Protein AF-0000000075878550 (afdb_homodimer)

Foldseek 3Di:
DPPPPPPPPPPPPPLQDQDPVCVVVLVVLCVVLVNDDDDPVLSSLLSSQLVVLVVVQVVVQVVVVVVNFFFHFDDFSCSSDDLVLCLVFQFFADDDPPDDAAADDFDLPDDDDQKDFCVVVVLFDAAAALPRFNLLLLVLLQRQQQSQLCVVPVDRFAFASLLLLAPLVVLPAPRSNHYHNQSSLVCLQVVVFTAGCVVPPRDNDYDHNDDDPVRGDGGFNHKHAHPAQDLSSVQSCCRVRFKKKWFFQCSDSRSFGTADGEDDDPPQDLPTGGIWIFGMWHDDPRFTWTWIAGRNALRHYPGRIHTYGDPPSCGRRGRRGIMHTHD/DPPPPPPPPPPPPPLQDQDPVCVVVLVVLCVVLVNDDDDPVLSSLLSSQLVVLVVVQVVVQVVVVVVNFFFHFDDFSCSSDDLVLCLVFQFFADDDPPDDAAADDFDLPDDDDQKDFCVVVVLFDAAAALPRFNLLQLVLLQRQQQSQLCVVPVDRFAFASLLLLAPLVVLPAPRSNHYHNQSSLVCLQVVVFTAGCVVPPRDNDYDHNPDDPVRGDGGFNHKHAHPAQDLSSVQSCCRVRFKKKWFFQCSDSRSFGTADGEDDDPPQDLPTGGIWIFGMWHDDPRFTWTWIAGRNALRHYPGRIHTYGDPPSCGRRGRRGIMHTHD

InterPro domains:
  IPR000169 Cysteine peptidase, cysteine active site [PS00139] (130-141)
  IPR000668 Peptidase C1A, papain C-terminal [PF00112] (112-326)
  IPR000668 Peptidase C1A, papain C-terminal [PR00705] (130-145)
  IPR000668 Peptidase C1A, papain C-terminal [PR00705] (274-284)
  IPR000668 Peptidase C1A, papain C-terminal [PR00705] (289-295)
  IPR000668 Peptidase C1A, papain C-terminal [SM00645] (112-326)
  IPR013128 Peptidase C1A [PTHR12411] (23-319)
  IPR013201 Cathepsin propeptide inhibitor domain (I29) [PF08246] (26-85)
  IPR013201 Cathepsin propeptide inhibitor domain (I29) [SM00848] (26-86)
  IPR025660 Cysteine peptidase, histidine active site [PS00639] (272-282)
  IPR025661 Cysteine peptidase, asparagine active site [PS00640] (289-308)
  IPR038765 Papain-like cysteine peptidase superfamily [SSF54001] (18-326)
  IPR039417 Papain-like cysteine endopeptidase [cd02248] (113-325)

pLDDT: mean 93.43, std 13.71, range [30.39, 98.94]

Radius of gyration: 29.17 Å; Cα contacts (8 Å, |Δi|>4): 1483; chains: 2; bounding box: 80×84×72 Å

Secondary structure (DSSP, 8-state):
-------------------GGGHHHHHHHHHHTT---SSHHHHHHHHHHHHHHHHHHHHHHHHHHTTS-SEEE---TTTTS-HHHHHHHH--B---TT----B------S---S-EEGGGGT-S----B-TTSS-HHHHHHHHHHHHHHHHHHS----B-HHHHHHH-GGGT--GGG-B-HHHHHHHHHHHT-EEBTTTS---SS-------GGGEEE--SEEEEPPTT-HHHHHHHHHHH-SEEEEE---SHHHHTEEEEEE--TT--S---EEEEEEEEEEETTEEEEEEE-SB-TTSTBTTEEEEE-SSSSGGGTTTT-EEEE-/-------------------GGGHHHHHHHHHHTT---SSHHHHHHHHHHHHHHHHHHHHHHHHHHTTS-SEEE---TTTTS-HHHHHHHH--B---TT----B------S---S-EEGGGGT-S----B-TTSS-HHHHHHHHHHHHHHHHHHS----B-HHHHHHH-GGGT--GGG-B-HHHHHHHHHHHT-EEBTTTS---SS-------GGGEEE--SEEEEPPTT-HHHHHHHHHHH-SEEEEE---SHHHHTEEEEEE--TT--S---EEEEEEEEEEETTEEEEEEE-SB-TTSTBTTEEEEE-SSSSGGGTTTT-EEEE-

Structure (mmCIF, N/CA/C/O backbone):
data_AF-0000000075878550-model_v1
#
loop_
_entity.id
_entity.type
_entity.pdbx_description
1 polymer 'Cathepsin S-like'
#
loop_
_atom_site.group_PDB
_atom_site.id
_atom_site.type_symbol
_atom_site.label_atom_id
_atom_site.label_alt_id
_atom_site.label_comp_id
_atom_site.label_asym_id
_atom_site.label_entity_id
_atom_site.label_seq_id
_atom_site.pdbx_PDB_ins_code
_atom_site.Cartn_x
_atom_site.Cartn_y
_atom_site.Cartn_z
_atom_site.occupancy
_atom_site.B_iso_or_equiv
_atom_site.auth_seq_id
_atom_site.auth_comp_id
_atom_site.auth_asym_id
_atom_site.auth_atom_id
_atom_site.pdbx_PDB_model_num
ATOM 1 N N . MET A 1 1 ? 53.031 38.531 25.312 1 31.78 1 MET A N 1
ATOM 2 C CA . MET A 1 1 ? 52.812 38.25 23.891 1 31.78 1 MET A CA 1
ATOM 3 C C . MET A 1 1 ? 51.938 37 23.734 1 31.78 1 MET A C 1
ATOM 5 O O . MET A 1 1 ? 52.375 35.875 24.078 1 31.78 1 MET A O 1
ATOM 9 N N . CYS A 1 2 ? 50.5 37.125 23.891 1 30.39 2 CYS A N 1
ATOM 10 C CA . CYS A 1 2 ? 49.344 36.25 23.875 1 30.39 2 CYS A CA 1
ATOM 11 C C . CYS A 1 2 ? 49.156 35.625 22.5 1 30.39 2 CYS A C 1
ATOM 13 O O . CYS A 1 2 ? 48.844 36.312 21.547 1 30.39 2 CYS A O 1
ATOM 15 N N . ARG A 1 3 ? 50.062 34.594 22.109 1 38.22 3 ARG A N 1
ATOM 16 C CA . ARG A 1 3 ? 49.969 33.812 20.875 1 38.22 3 ARG A CA 1
ATOM 17 C C . ARG A 1 3 ? 48.594 33.188 20.688 1 38.22 3 ARG A C 1
ATOM 19 O O . ARG A 1 3 ? 48.188 32.344 21.469 1 38.22 3 ARG A O 1
ATOM 26 N N . SER A 1 4 ? 47.625 34.062 20.266 1 31.58 4 SER A N 1
ATOM 27 C CA . SER A 1 4 ? 46.281 33.625 19.891 1 31.58 4 SER A CA 1
ATOM 28 C C . SER A 1 4 ? 46.312 32.531 18.844 1 31.58 4 SER A C 1
ATOM 30 O O . SER A 1 4 ? 46.781 32.719 17.719 1 31.58 4 SER A O 1
ATOM 32 N N . LEU A 1 5 ? 46.562 31.297 19.234 1 36.72 5 LEU A N 1
ATOM 33 C CA . LEU A 1 5 ? 46.5 30.125 18.359 1 36.72 5 LEU A CA 1
ATOM 34 C C . LEU A 1 5 ? 45.094 30.016 17.734 1 36.72 5 LEU A C 1
ATOM 36 O O . LEU A 1 5 ? 44.125 29.812 18.438 1 36.72 5 LEU A O 1
ATOM 40 N N . LEU A 1 6 ? 44.875 30.719 16.594 1 34.88 6 LEU A N 1
ATOM 41 C CA . LEU A 1 6 ? 43.688 30.562 15.75 1 34.88 6 LEU A CA 1
ATOM 42 C C . LEU A 1 6 ? 43.594 29.125 15.25 1 34.88 6 LEU A C 1
ATOM 44 O O . LEU A 1 6 ? 44.438 28.656 14.516 1 34.88 6 LEU A O 1
ATOM 48 N N . PHE A 1 7 ? 43 28.234 16.047 1 35.06 7 PHE A N 1
ATOM 49 C CA . PHE A 1 7 ? 42.625 26.906 15.562 1 35.06 7 PHE A CA 1
ATOM 50 C C . PHE A 1 7 ? 41.656 27.016 14.414 1 35.06 7 PHE A C 1
ATOM 52 O O . PHE A 1 7 ? 40.531 27.516 14.594 1 35.06 7 PHE A O 1
ATOM 59 N N . ALA A 1 8 ? 42.188 27.031 13.164 1 35.53 8 ALA A N 1
ATOM 60 C CA . ALA A 1 8 ? 41.344 26.906 11.977 1 35.53 8 ALA A CA 1
ATOM 61 C C . ALA A 1 8 ? 40.594 25.594 11.992 1 35.53 8 ALA A C 1
ATOM 63 O O . ALA A 1 8 ? 41.188 24.516 11.945 1 35.53 8 ALA A O 1
ATOM 64 N N . LEU A 1 9 ? 39.438 25.609 12.688 1 32.47 9 LEU A N 1
ATOM 65 C CA . LEU A 1 9 ? 38.469 24.516 12.5 1 32.47 9 LEU A CA 1
ATOM 66 C C . LEU A 1 9 ? 38.125 24.344 11.023 1 32.47 9 LEU A C 1
ATOM 68 O O . LEU A 1 9 ? 37.469 25.188 10.422 1 32.47 9 LEU A O 1
ATOM 72 N N . LEU A 1 10 ? 39.031 23.766 10.297 1 34.5 10 LEU A N 1
ATOM 73 C CA . LEU A 1 10 ? 38.656 23.375 8.938 1 34.5 10 LEU A CA 1
ATOM 74 C C . LEU A 1 10 ? 37.438 22.453 8.953 1 34.5 10 LEU A C 1
ATOM 76 O O . LEU A 1 10 ? 37.531 21.297 9.383 1 34.5 10 LEU A O 1
ATOM 80 N N . CYS A 1 11 ? 36.281 22.984 9.195 1 34.06 11 CYS A N 1
ATOM 81 C CA . CYS A 1 11 ? 35.031 22.281 8.883 1 34.06 11 CYS A CA 1
ATOM 82 C C . CYS A 1 11 ? 35.062 21.688 7.484 1 34.06 11 CYS A C 1
ATOM 84 O O . CYS A 1 11 ? 35 22.422 6.492 1 34.06 11 CYS A O 1
ATOM 86 N N . GLY A 1 12 ? 35.938 20.75 7.266 1 33.38 12 GLY A N 1
ATOM 87 C CA . GLY A 1 12 ? 35.812 20.016 6.02 1 33.38 12 GLY A CA 1
ATOM 88 C C . GLY A 1 12 ? 34.375 19.656 5.66 1 33.38 12 GLY A C 1
ATOM 89 O O . GLY A 1 12 ? 33.75 18.828 6.336 1 33.38 12 GLY A O 1
ATOM 90 N N . PHE A 1 13 ? 33.625 20.578 5.141 1 35.16 13 PHE A N 1
ATOM 91 C CA . PHE A 1 13 ? 32.406 20.203 4.449 1 35.16 13 PHE A CA 1
ATOM 92 C C . PHE A 1 13 ? 32.656 19.078 3.445 1 35.16 13 PHE A C 1
ATOM 94 O O . PHE A 1 13 ? 33.438 19.266 2.494 1 35.16 13 PHE A O 1
ATOM 101 N N . ALA A 1 14 ? 32.719 17.875 3.785 1 38.53 14 ALA A N 1
ATOM 102 C CA . ALA A 1 14 ? 32.656 16.859 2.73 1 38.53 14 ALA A CA 1
ATOM 103 C C . ALA A 1 14 ? 31.719 17.281 1.614 1 38.53 14 ALA A C 1
ATOM 105 O O . ALA A 1 14 ? 30.516 17.438 1.84 1 38.53 14 ALA A O 1
ATOM 106 N N . VAL A 1 15 ? 32.031 18.047 0.686 1 44.44 15 VAL A N 1
ATOM 107 C CA . VAL A 1 15 ? 31.266 18.312 -0.518 1 44.44 15 VAL A CA 1
ATOM 108 C C . VAL A 1 15 ? 30.531 17.047 -0.944 1 44.44 15 VAL A C 1
ATOM 110 O O . VAL A 1 15 ? 31.156 16.062 -1.327 1 44.44 15 VAL A O 1
ATOM 113 N N . ALA A 1 16 ? 29.391 16.75 -0.406 1 56.28 16 ALA A N 1
ATOM 114 C CA . ALA A 1 16 ? 28.594 15.617 -0.859 1 56.28 16 ALA A CA 1
ATOM 115 C C . ALA A 1 16 ? 28.578 15.531 -2.383 1 56.28 16 ALA A C 1
ATOM 117 O O . ALA A 1 16 ? 28.188 16.484 -3.059 1 56.28 16 ALA A O 1
ATOM 118 N N . ILE A 1 17 ? 29.422 14.719 -2.982 1 69.56 17 ILE A N 1
ATOM 119 C CA . ILE A 1 17 ? 29.547 14.438 -4.406 1 69.56 17 ILE A CA 1
ATOM 120 C C . ILE A 1 17 ? 28.203 14.062 -4.996 1 69.56 17 ILE A C 1
ATOM 122 O O . ILE A 1 17 ? 27.484 13.211 -4.453 1 69.56 17 ILE A O 1
ATOM 126 N N . ILE A 1 18 ? 27.625 14.977 -5.848 1 83.12 18 ILE A N 1
ATOM 127 C CA . ILE A 1 18 ? 26.422 14.75 -6.645 1 83.12 18 ILE A CA 1
ATOM 128 C C . ILE A 1 18 ? 26.625 13.516 -7.523 1 83.12 18 ILE A C 1
ATOM 130 O O . ILE A 1 18 ? 27.688 13.32 -8.109 1 83.12 18 ILE A O 1
ATOM 134 N N . THR A 1 19 ? 25.641 12.68 -7.555 1 87.94 19 THR A N 1
ATOM 135 C CA . THR A 1 19 ? 25.672 11.469 -8.367 1 87.94 19 THR A CA 1
ATOM 136 C C . THR A 1 19 ? 25.156 11.75 -9.773 1 87.94 19 THR A C 1
ATOM 138 O O . THR A 1 19 ? 23.953 11.914 -9.984 1 87.94 19 THR A O 1
ATOM 141 N N . PRO A 1 20 ? 25.938 11.734 -10.797 1 90.56 20 PRO A N 1
ATOM 142 C CA . PRO A 1 20 ? 25.531 12.102 -12.156 1 90.56 20 PRO A CA 1
ATOM 143 C C . PRO A 1 20 ? 24.422 11.211 -12.711 1 90.56 20 PRO A C 1
ATOM 145 O O . PRO A 1 20 ? 23.609 11.656 -13.516 1 90.56 20 PRO A O 1
ATOM 148 N N . ASP A 1 21 ? 24.359 10.031 -12.289 1 91.88 21 ASP A N 1
ATOM 149 C CA . ASP A 1 21 ? 23.375 9.07 -12.781 1 91.88 21 ASP A CA 1
ATOM 150 C C . ASP A 1 21 ? 21.969 9.5 -12.406 1 91.88 21 ASP A C 1
ATOM 152 O O . ASP A 1 21 ? 20.984 9 -12.969 1 91.88 21 ASP A O 1
ATOM 156 N N . LEU A 1 22 ? 21.828 10.516 -11.477 1 96.25 22 LEU A N 1
ATOM 157 C CA . LEU A 1 22 ? 20.516 10.93 -11 1 96.25 22 LEU A CA 1
ATOM 158 C C . LEU A 1 22 ? 20.094 12.242 -11.656 1 96.25 22 LEU A C 1
ATOM 160 O O . LEU A 1 22 ? 19.047 12.789 -11.328 1 96.25 22 LEU A O 1
ATOM 164 N N . ASP A 1 23 ? 20.875 12.766 -12.586 1 96.94 23 ASP A N 1
ATOM 165 C CA . ASP A 1 23 ? 20.594 14.055 -13.211 1 96.94 23 ASP A CA 1
ATOM 166 C C . ASP A 1 23 ? 19.219 14.07 -13.852 1 96.94 23 ASP A C 1
ATOM 168 O O . ASP A 1 23 ? 18.438 15.008 -13.664 1 96.94 23 ASP A O 1
ATOM 172 N N . ARG A 1 24 ? 18.969 13.016 -14.594 1 97.31 24 ARG A N 1
ATOM 173 C CA . ARG A 1 24 ? 17.688 12.945 -15.289 1 97.31 24 ARG A CA 1
ATOM 174 C C . ARG A 1 24 ? 16.531 12.93 -14.289 1 97.31 24 ARG A C 1
ATOM 176 O O . ARG A 1 24 ? 15.523 13.617 -14.492 1 97.31 24 ARG A O 1
ATOM 183 N N . HIS A 1 25 ? 16.656 12.172 -13.227 1 97.94 25 HIS A N 1
ATOM 184 C CA . HIS A 1 25 ? 15.609 12.07 -12.211 1 97.94 25 HIS A CA 1
ATOM 185 C C . HIS A 1 25 ? 15.438 13.391 -11.469 1 97.94 25 HIS A C 1
ATOM 187 O O . HIS A 1 25 ? 14.312 13.789 -11.148 1 97.94 25 HIS A O 1
ATOM 193 N N . TRP A 1 26 ? 16.547 14.094 -11.203 1 98 26 TRP A N 1
ATOM 194 C CA . TRP A 1 26 ? 16.5 15.406 -10.578 1 98 26 TRP A CA 1
ATOM 195 C C . TRP A 1 26 ? 15.711 16.391 -11.438 1 98 26 TRP A C 1
ATOM 197 O O . TRP A 1 26 ? 14.828 17.094 -10.938 1 98 26 TRP A O 1
ATOM 207 N N . GLU A 1 27 ? 16.047 16.391 -12.727 1 97.88 27 GLU A N 1
ATOM 208 C CA . GLU A 1 27 ? 15.352 17.297 -13.641 1 97.88 27 GLU A CA 1
ATOM 209 C C . GLU A 1 27 ? 13.867 16.953 -13.734 1 97.88 27 GLU A C 1
ATOM 211 O O . GLU A 1 27 ? 13.023 17.859 -13.758 1 97.88 27 GLU A O 1
ATOM 216 N N . LEU A 1 28 ? 13.594 15.695 -13.797 1 98 28 LEU A N 1
ATOM 217 C CA . LEU A 1 28 ? 12.195 15.266 -13.852 1 98 28 LEU A CA 1
ATOM 218 C C . LEU A 1 28 ? 11.461 15.664 -12.578 1 98 28 LEU A C 1
ATOM 220 O O . LEU A 1 28 ? 10.305 16.094 -12.641 1 98 28 LEU A O 1
ATOM 224 N N . TRP A 1 29 ? 12.117 15.492 -11.477 1 98.38 29 TRP A N 1
ATOM 225 C CA . TRP A 1 29 ? 11.523 15.859 -10.195 1 98.38 29 TRP A CA 1
ATOM 226 C C . TRP A 1 29 ? 11.211 17.359 -10.148 1 98.38 29 TRP A C 1
ATOM 228 O O . TRP A 1 29 ? 10.133 17.766 -9.727 1 98.38 29 TRP A O 1
ATOM 238 N N . LYS A 1 30 ? 12.172 18.188 -10.539 1 98.19 30 LYS A N 1
ATOM 239 C CA . LYS A 1 30 ? 11.961 19.641 -10.57 1 98.19 30 LYS A CA 1
ATOM 240 C C . LYS A 1 30 ? 10.766 20 -11.445 1 98.19 30 LYS A C 1
ATOM 242 O O . LYS A 1 30 ? 9.938 20.828 -11.062 1 98.19 30 LYS A O 1
ATOM 247 N N . LYS A 1 31 ? 10.773 19.312 -12.578 1 97.69 31 LYS A N 1
ATOM 248 C CA . LYS A 1 31 ? 9.68 19.594 -13.508 1 97.69 31 LYS A CA 1
ATOM 249 C C . LYS A 1 31 ? 8.336 19.188 -12.914 1 97.69 31 LYS A C 1
ATOM 251 O O . LYS A 1 31 ? 7.379 19.953 -12.945 1 97.69 31 LYS A O 1
ATOM 256 N N . MET A 1 32 ? 8.305 18 -12.328 1 96.62 32 MET A N 1
ATOM 257 C CA . MET A 1 32 ? 7.07 17.453 -11.766 1 96.62 32 MET A CA 1
ATOM 258 C C . MET A 1 32 ? 6.551 18.344 -10.641 1 96.62 32 MET A C 1
ATOM 260 O O . MET A 1 32 ? 5.34 18.531 -10.492 1 96.62 32 MET A O 1
ATOM 264 N N . HIS A 1 33 ? 7.445 18.859 -9.859 1 96.06 33 HIS A N 1
ATOM 265 C CA . HIS A 1 33 ? 7.031 19.594 -8.664 1 96.06 33 HIS A CA 1
ATOM 266 C C . HIS A 1 33 ? 7.203 21.094 -8.844 1 96.06 33 HIS A C 1
ATOM 268 O O . HIS A 1 33 ? 7.172 21.844 -7.871 1 96.06 33 HIS A O 1
ATOM 274 N N . ASN A 1 34 ? 7.5 21.547 -10.117 1 95.69 34 ASN A N 1
ATOM 275 C CA . ASN A 1 34 ? 7.605 22.953 -10.477 1 95.69 34 ASN A CA 1
ATOM 276 C C . ASN A 1 34 ? 8.633 23.688 -9.609 1 95.69 34 ASN A C 1
ATOM 278 O O . ASN A 1 34 ? 8.344 24.75 -9.055 1 95.69 34 ASN A O 1
ATOM 282 N N . LYS A 1 35 ? 9.734 23.031 -9.461 1 97.25 35 LYS A N 1
ATOM 283 C CA . LYS A 1 35 ? 10.828 23.609 -8.695 1 97.25 35 LYS A CA 1
ATOM 284 C C . LYS A 1 35 ? 11.75 24.438 -9.602 1 97.25 35 LYS A C 1
ATOM 286 O O . LYS A 1 35 ? 12.188 23.969 -10.648 1 97.25 35 LYS A O 1
ATOM 291 N N . VAL A 1 36 ? 11.992 25.641 -9.266 1 96.12 36 VAL A N 1
ATOM 292 C CA . VAL A 1 36 ? 12.898 26.547 -9.969 1 96.12 36 VAL A CA 1
ATOM 293 C C . VAL A 1 36 ? 13.844 27.219 -8.977 1 96.12 36 VAL A C 1
ATOM 295 O O . VAL A 1 36 ? 13.414 27.688 -7.922 1 96.12 36 VAL A O 1
ATOM 298 N N . TYR A 1 37 ? 15.062 27.156 -9.336 1 96.12 37 TYR A N 1
ATOM 299 C CA . TYR A 1 37 ? 16.078 27.812 -8.508 1 96.12 37 TYR A CA 1
ATOM 300 C C . TYR A 1 37 ? 16.781 28.906 -9.273 1 96.12 37 TYR A C 1
ATOM 302 O O . TYR A 1 37 ? 17.25 28.703 -10.398 1 96.12 37 TYR A O 1
ATOM 310 N N . ASN A 1 38 ? 16.891 30.047 -8.695 1 92.38 38 ASN A N 1
ATOM 311 C CA . ASN A 1 38 ? 17.391 31.234 -9.383 1 92.38 38 ASN A CA 1
ATOM 312 C C . ASN A 1 38 ? 18.922 31.25 -9.422 1 92.38 38 ASN A C 1
ATOM 314 O O . ASN A 1 38 ? 19.516 31.844 -10.328 1 92.38 38 ASN A O 1
ATOM 318 N N . GLU A 1 39 ? 19.547 30.672 -8.438 1 94.5 39 GLU A N 1
ATOM 319 C CA . GLU A 1 39 ? 21 30.672 -8.344 1 94.5 39 GLU A CA 1
ATOM 320 C C . GLU A 1 39 ? 21.547 29.25 -8.438 1 94.5 39 GLU A C 1
ATOM 322 O O . GLU A 1 39 ? 20.984 28.312 -7.855 1 94.5 39 GLU A O 1
ATOM 327 N N . GLN A 1 40 ? 22.562 29.156 -9.148 1 92.56 40 GLN A N 1
ATOM 328 C CA . GLN A 1 40 ? 23.188 27.844 -9.359 1 92.56 40 GLN A CA 1
ATOM 329 C C . GLN A 1 40 ? 23.625 27.234 -8.031 1 92.56 40 GLN A C 1
ATOM 331 O O . GLN A 1 40 ? 23.484 26.031 -7.824 1 92.56 40 GLN A O 1
ATOM 336 N N . ASN A 1 41 ? 24.172 28.047 -7.242 1 93.62 41 ASN A N 1
ATOM 337 C CA . ASN A 1 41 ? 24.609 27.562 -5.941 1 93.62 41 ASN A CA 1
ATOM 338 C C . ASN A 1 41 ? 23.438 27.031 -5.113 1 93.62 41 ASN A C 1
ATOM 340 O O . ASN A 1 41 ? 23.578 26.031 -4.406 1 93.62 41 ASN A O 1
ATOM 344 N N . GLU A 1 42 ? 22.422 27.75 -5.195 1 95.38 42 GLU A N 1
ATOM 345 C CA . GLU A 1 42 ? 21.219 27.297 -4.504 1 95.38 42 GLU A CA 1
ATOM 346 C C . GLU A 1 42 ? 20.766 25.953 -5.047 1 95.38 42 GLU A C 1
ATOM 348 O O . GLU A 1 42 ? 20.438 25.031 -4.281 1 95.38 42 GLU A O 1
ATOM 353 N N . GLU A 1 43 ? 20.688 25.844 -6.34 1 96.12 43 GLU A N 1
ATOM 354 C CA . GLU A 1 43 ? 20.234 24.594 -6.938 1 96.12 43 GLU A CA 1
ATOM 355 C C . GLU A 1 43 ? 21.141 23.422 -6.531 1 96.12 43 GLU A C 1
ATOM 357 O O . GLU A 1 43 ? 20.656 22.328 -6.246 1 96.12 43 GLU A O 1
ATOM 362 N N . LEU A 1 44 ? 22.391 23.656 -6.562 1 96.06 44 LEU A N 1
ATOM 363 C CA . LEU A 1 44 ? 23.328 22.609 -6.172 1 96.06 44 LEU A CA 1
ATOM 364 C C . LEU A 1 44 ? 23.078 22.172 -4.73 1 96.06 44 LEU A C 1
ATOM 366 O O . LEU A 1 44 ? 23.156 20.984 -4.418 1 96.06 44 LEU A O 1
ATOM 370 N N . SER A 1 45 ? 22.906 23.141 -3.844 1 96.75 45 SER A N 1
ATOM 371 C CA . SER A 1 45 ? 22.609 22.828 -2.445 1 96.75 45 SER A CA 1
ATOM 372 C C . SER A 1 45 ? 21.344 22.016 -2.309 1 96.75 45 SER A C 1
ATOM 374 O O . SER A 1 45 ? 21.297 21.031 -1.564 1 96.75 45 SER A O 1
ATOM 376 N N . ARG A 1 46 ? 20.281 22.406 -3.008 1 98.19 46 ARG A N 1
ATOM 377 C CA . ARG A 1 46 ? 19.016 21.688 -2.992 1 98.19 46 ARG A CA 1
ATOM 378 C C . ARG A 1 46 ? 19.172 20.281 -3.549 1 98.19 46 ARG A C 1
ATOM 380 O O . ARG A 1 46 ? 18.578 19.344 -3.031 1 98.19 46 ARG A O 1
ATOM 387 N N . ARG A 1 47 ? 19.953 20.125 -4.555 1 98 47 ARG A N 1
ATOM 388 C CA . ARG A 1 47 ? 20.234 18.828 -5.156 1 98 47 ARG A CA 1
ATOM 389 C C . ARG A 1 47 ? 20.891 17.891 -4.152 1 98 47 ARG A C 1
ATOM 391 O O . ARG A 1 47 ? 20.562 16.703 -4.086 1 98 47 ARG A O 1
ATOM 398 N N . ARG A 1 48 ? 21.844 18.438 -3.436 1 97.94 48 ARG A N 1
ATOM 399 C CA . ARG A 1 48 ? 22.516 17.625 -2.422 1 97.94 48 ARG A CA 1
ATOM 400 C C . ARG A 1 48 ? 21.531 17.172 -1.348 1 97.94 48 ARG A C 1
ATOM 402 O O . ARG A 1 48 ? 21.594 16.016 -0.9 1 97.94 48 ARG A O 1
ATOM 409 N N . ILE A 1 49 ? 20.672 18.062 -0.926 1 98.31 49 ILE A N 1
ATOM 410 C CA . ILE A 1 49 ? 19.656 17.719 0.053 1 98.31 49 ILE A CA 1
ATOM 411 C C . ILE A 1 49 ? 18.734 16.641 -0.521 1 98.31 49 ILE A C 1
ATOM 413 O O . ILE A 1 49 ? 18.406 15.656 0.159 1 98.31 49 ILE A O 1
ATOM 417 N N . TRP A 1 50 ? 18.344 16.797 -1.769 1 98.56 50 TRP A N 1
ATOM 418 C CA . TRP A 1 50 ? 17.484 15.836 -2.467 1 98.56 50 TRP A CA 1
ATOM 419 C C . TRP A 1 50 ? 18.125 14.453 -2.486 1 98.56 50 TRP A C 1
ATOM 421 O O . TRP A 1 50 ? 17.469 13.453 -2.201 1 98.56 50 TRP A O 1
ATOM 431 N N . GLU A 1 51 ? 19.375 14.375 -2.771 1 98.25 51 GLU A N 1
ATOM 432 C CA . GLU A 1 51 ? 20.078 13.102 -2.822 1 98.25 51 GLU A CA 1
ATOM 433 C C . GLU A 1 51 ? 20.188 12.477 -1.434 1 98.25 51 GLU A C 1
ATOM 435 O O . GLU A 1 51 ? 20.078 11.258 -1.286 1 98.25 51 GLU A O 1
ATOM 440 N N . ALA A 1 52 ? 20.484 13.344 -0.469 1 98.19 52 ALA A N 1
ATOM 441 C CA . ALA A 1 52 ? 20.562 12.844 0.901 1 98.19 52 ALA A CA 1
ATOM 442 C C . ALA A 1 52 ? 19.219 12.242 1.336 1 98.19 52 ALA A C 1
ATOM 444 O O . ALA A 1 52 ? 19.188 11.18 1.962 1 98.19 52 ALA A O 1
ATOM 445 N N . ASN A 1 53 ? 18.156 12.938 1.047 1 98.56 53 ASN A N 1
ATOM 446 C CA . ASN A 1 53 ? 16.828 12.422 1.358 1 98.56 53 ASN A CA 1
ATOM 447 C C . ASN A 1 53 ? 16.547 11.125 0.609 1 98.56 53 ASN A C 1
ATOM 449 O O . ASN A 1 53 ? 15.953 10.203 1.169 1 98.56 53 ASN A O 1
ATOM 453 N N . LEU A 1 54 ? 16.922 11.047 -0.672 1 98.62 54 LEU A N 1
ATOM 454 C CA . LEU A 1 54 ? 16.734 9.836 -1.46 1 98.62 54 LEU A CA 1
ATOM 455 C C . LEU A 1 54 ? 17.484 8.656 -0.832 1 98.62 54 LEU A C 1
ATOM 457 O O . LEU A 1 54 ? 16.938 7.551 -0.75 1 98.62 54 LEU A O 1
ATOM 461 N N . ASP A 1 55 ? 18.703 8.922 -0.429 1 97.88 55 ASP A N 1
ATOM 462 C CA . ASP A 1 55 ? 19.5 7.883 0.224 1 97.88 55 ASP A CA 1
ATOM 463 C C . ASP A 1 55 ? 18.812 7.383 1.491 1 97.88 55 ASP A C 1
ATOM 465 O O . ASP A 1 55 ? 18.734 6.176 1.735 1 97.88 55 ASP A O 1
ATOM 469 N N . MET A 1 56 ? 18.344 8.289 2.273 1 98.31 56 MET A N 1
ATOM 470 C CA . MET A 1 56 ? 17.625 7.934 3.488 1 98.31 56 MET A CA 1
ATOM 471 C C . MET A 1 56 ? 16.406 7.082 3.16 1 98.31 56 MET A C 1
ATOM 473 O O . MET A 1 56 ? 16.156 6.07 3.818 1 98.31 56 MET A O 1
ATOM 477 N N . ILE A 1 57 ? 15.641 7.445 2.16 1 98.69 57 ILE A N 1
ATOM 478 C CA . ILE A 1 57 ? 14.445 6.727 1.723 1 98.69 57 ILE A CA 1
ATOM 479 C C . ILE A 1 57 ? 14.828 5.305 1.308 1 98.69 57 ILE A C 1
ATOM 481 O O . ILE A 1 57 ? 14.188 4.336 1.733 1 98.69 57 ILE A O 1
ATOM 485 N N . ASN A 1 58 ? 15.836 5.168 0.492 1 98.5 58 ASN A N 1
ATOM 486 C CA . ASN A 1 58 ? 16.266 3.871 -0.019 1 98.5 58 ASN A CA 1
ATOM 487 C C . ASN A 1 58 ? 16.688 2.938 1.11 1 98.5 58 ASN A C 1
ATOM 489 O O . ASN A 1 58 ? 16.297 1.771 1.141 1 98.5 58 ASN A O 1
ATOM 493 N N . VAL A 1 59 ? 17.5 3.488 1.981 1 98.31 59 VAL A N 1
ATOM 494 C CA . VAL A 1 59 ? 17.984 2.686 3.104 1 98.31 59 VAL A CA 1
ATOM 495 C C . VAL A 1 59 ? 16.797 2.252 3.965 1 98.31 59 VAL A C 1
ATOM 497 O O . VAL A 1 59 ? 16.688 1.084 4.344 1 98.31 59 VAL A O 1
ATOM 500 N N . HIS A 1 60 ? 15.953 3.148 4.27 1 98.5 60 HIS A N 1
ATOM 501 C CA . HIS A 1 60 ? 14.789 2.83 5.09 1 98.5 60 HIS A CA 1
ATOM 502 C C . HIS A 1 60 ? 13.938 1.745 4.438 1 98.5 60 HIS A C 1
ATOM 504 O O . HIS A 1 60 ? 13.484 0.814 5.109 1 98.5 60 HIS A O 1
ATOM 510 N N . ASN A 1 61 ? 13.656 1.916 3.152 1 98.62 61 ASN A N 1
ATOM 511 C CA . ASN A 1 61 ? 12.805 0.958 2.455 1 98.62 61 ASN A CA 1
ATOM 512 C C . ASN A 1 61 ? 13.445 -0.427 2.4 1 98.62 61 ASN A C 1
ATOM 514 O O . ASN A 1 61 ? 12.75 -1.44 2.492 1 98.62 61 ASN A O 1
ATOM 518 N N . LEU A 1 62 ? 14.75 -0.494 2.186 1 98.56 62 LEU A N 1
ATOM 519 C CA . LEU A 1 62 ? 15.438 -1.776 2.281 1 98.56 62 LEU A CA 1
ATOM 520 C C . LEU A 1 62 ? 15.242 -2.396 3.66 1 98.56 62 LEU A C 1
ATOM 522 O O . LEU A 1 62 ? 14.898 -3.576 3.771 1 98.56 62 LEU A O 1
ATOM 526 N N . GLU A 1 63 ? 15.414 -1.614 4.684 1 98.25 63 GLU A N 1
ATOM 527 C CA . GLU A 1 63 ? 15.25 -2.1 6.051 1 98.25 63 GLU A CA 1
ATOM 528 C C . GLU A 1 63 ? 13.812 -2.537 6.309 1 98.25 63 GLU A C 1
ATOM 530 O O . GLU A 1 63 ? 13.57 -3.504 7.035 1 98.25 63 GLU A O 1
ATOM 535 N N . ALA A 1 64 ? 12.867 -1.765 5.77 1 97.81 64 ALA A N 1
ATOM 536 C CA . ALA A 1 64 ? 11.469 -2.174 5.879 1 97.81 64 ALA A CA 1
ATOM 537 C C . ALA A 1 64 ? 11.25 -3.545 5.25 1 97.81 64 ALA A C 1
ATOM 539 O O . ALA A 1 64 ? 10.523 -4.379 5.801 1 97.81 64 ALA A O 1
ATOM 540 N N . SER A 1 65 ? 11.859 -3.77 4.078 1 96.88 65 SER A N 1
ATOM 541 C CA . SER A 1 65 ? 11.719 -5.055 3.402 1 96.88 65 SER A CA 1
ATOM 542 C C . SER A 1 65 ? 12.344 -6.18 4.223 1 96.88 65 SER A C 1
ATOM 544 O O . SER A 1 65 ? 12.008 -7.348 4.039 1 96.88 65 SER A O 1
ATOM 546 N N . LEU A 1 66 ? 13.297 -5.859 5.125 1 96.31 66 LEU A N 1
ATOM 547 C CA . LEU A 1 66 ? 13.945 -6.828 6 1 96.31 66 LEU A CA 1
ATOM 548 C C . LEU A 1 66 ? 13.188 -6.965 7.316 1 96.31 66 LEU A C 1
ATOM 550 O O . LEU A 1 66 ? 13.672 -7.594 8.258 1 96.31 66 LEU A O 1
ATOM 554 N N . GLY A 1 67 ? 12.039 -6.32 7.438 1 94.19 67 GLY A N 1
ATOM 555 C CA . GLY A 1 67 ? 11.156 -6.492 8.586 1 94.19 67 GLY A CA 1
ATOM 556 C C . GLY A 1 67 ? 11.5 -5.574 9.742 1 94.19 67 GLY A C 1
ATOM 557 O O . GLY A 1 67 ? 10.93 -5.699 10.828 1 94.19 67 GLY A O 1
ATOM 558 N N . LEU A 1 68 ? 12.406 -4.578 9.5 1 96.94 68 LEU A N 1
ATOM 559 C CA . LEU A 1 68 ? 12.859 -3.715 10.586 1 96.94 68 LEU A CA 1
ATOM 560 C C . LEU A 1 68 ? 11.891 -2.555 10.797 1 96.94 68 LEU A C 1
ATOM 562 O O . LEU A 1 68 ? 11.93 -1.894 11.836 1 96.94 68 LEU A O 1
ATOM 566 N N . HIS A 1 69 ? 11.117 -2.246 9.828 1 97.31 69 HIS A N 1
ATOM 567 C CA . HIS A 1 69 ? 10.125 -1.18 9.898 1 97.31 69 HIS A CA 1
ATOM 568 C C . HIS A 1 69 ? 8.781 -1.641 9.344 1 97.31 69 HIS A C 1
ATOM 570 O O . HIS A 1 69 ? 8.727 -2.561 8.523 1 97.31 69 HIS A O 1
ATOM 576 N N . THR A 1 70 ? 7.672 -0.986 9.734 1 97.69 70 THR A N 1
ATOM 577 C CA . THR A 1 70 ? 6.32 -1.373 9.352 1 97.69 70 THR A CA 1
ATOM 578 C C . THR A 1 70 ? 5.77 -0.428 8.281 1 97.69 70 THR A C 1
ATOM 580 O O . THR A 1 70 ? 4.586 -0.479 7.949 1 97.69 70 THR A O 1
ATOM 583 N N . TYR A 1 71 ? 6.617 0.454 7.781 1 98 71 TYR A N 1
ATOM 584 C CA . TYR A 1 71 ? 6.184 1.43 6.789 1 98 71 TYR A CA 1
ATOM 585 C C . TYR A 1 71 ? 7.301 1.735 5.797 1 98 71 TYR A C 1
ATOM 587 O O . TYR A 1 71 ? 8.461 1.384 6.031 1 98 71 TYR A O 1
ATOM 595 N N . GLU A 1 72 ? 6.902 2.291 4.68 1 98.38 72 GLU A N 1
ATOM 596 C CA . GLU A 1 72 ? 7.828 2.648 3.605 1 98.38 72 GLU A CA 1
ATOM 597 C C . GLU A 1 72 ? 7.75 4.137 3.285 1 98.38 72 GLU A C 1
ATOM 599 O O . GLU A 1 72 ? 6.793 4.812 3.67 1 98.38 72 GLU A O 1
ATOM 604 N N . LEU A 1 73 ? 8.789 4.598 2.664 1 98.69 73 LEU A N 1
ATOM 605 C CA . LEU A 1 73 ? 8.922 6 2.291 1 98.69 73 LEU A CA 1
ATOM 606 C C . LEU A 1 73 ? 8.961 6.16 0.774 1 98.69 73 LEU A C 1
ATOM 608 O O . LEU A 1 73 ? 9.164 5.184 0.05 1 98.69 73 LEU A O 1
ATOM 612 N N . ALA A 1 74 ? 8.797 7.355 0.301 1 98.62 74 ALA A N 1
ATOM 613 C CA . ALA A 1 74 ? 8.961 7.707 -1.107 1 98.62 74 ALA A CA 1
ATOM 614 C C . ALA A 1 74 ? 9.305 9.188 -1.267 1 98.62 74 ALA A C 1
ATOM 616 O O . ALA A 1 74 ? 8.938 10.008 -0.423 1 98.62 74 ALA A O 1
ATOM 617 N N . MET A 1 75 ? 10.023 9.453 -2.336 1 98.38 75 MET A N 1
ATOM 618 C CA . MET A 1 75 ? 10.297 10.844 -2.686 1 98.38 75 MET A CA 1
ATOM 619 C C . MET A 1 75 ? 9.008 11.594 -2.992 1 98.38 75 MET A C 1
ATOM 621 O O . MET A 1 75 ? 8.102 11.047 -3.625 1 98.38 75 MET A O 1
ATOM 625 N N . ASN A 1 76 ? 8.883 12.789 -2.518 1 97.94 76 ASN A N 1
ATOM 626 C CA . ASN A 1 76 ? 7.742 13.648 -2.811 1 97.94 76 ASN A CA 1
ATOM 627 C C . ASN A 1 76 ? 8.18 15.086 -3.08 1 97.94 76 ASN A C 1
ATOM 629 O O . ASN A 1 76 ? 9.328 15.328 -3.441 1 97.94 76 ASN A O 1
ATOM 633 N N . HIS A 1 77 ? 7.289 16.016 -3.033 1 97.25 77 HIS A N 1
ATOM 634 C CA . HIS A 1 77 ? 7.543 17.406 -3.436 1 97.25 77 HIS A CA 1
ATOM 635 C C . HIS A 1 77 ? 8.438 18.109 -2.426 1 97.25 77 HIS A C 1
ATOM 637 O O . HIS A 1 77 ? 8.906 19.219 -2.68 1 97.25 77 HIS A O 1
ATOM 643 N N . LEU A 1 78 ? 8.75 17.5 -1.283 1 97.69 78 LEU A N 1
ATOM 644 C CA . LEU A 1 78 ? 9.562 18.125 -0.238 1 97.69 78 LEU A CA 1
ATOM 645 C C . LEU A 1 78 ? 11 17.625 -0.311 1 97.69 78 LEU A C 1
ATOM 647 O O . LEU A 1 78 ? 11.789 17.859 0.611 1 97.69 78 LEU A O 1
ATOM 651 N N . GLY A 1 79 ? 11.336 16.969 -1.333 1 98.06 79 GLY A N 1
ATOM 652 C CA . GLY A 1 79 ? 12.602 16.266 -1.468 1 98.06 79 GLY A CA 1
ATOM 653 C C . GLY A 1 79 ? 13.805 17.188 -1.351 1 98.06 79 GLY A C 1
ATOM 654 O O . GLY A 1 79 ? 14.883 16.766 -0.93 1 98.06 79 GLY A O 1
ATOM 655 N N . ASP A 1 80 ? 13.742 18.469 -1.722 1 98.06 80 ASP A N 1
ATOM 656 C CA . ASP A 1 80 ? 14.867 19.406 -1.752 1 98.06 80 ASP A CA 1
ATOM 657 C C . ASP A 1 80 ? 14.984 20.156 -0.43 1 98.06 80 ASP A C 1
ATOM 659 O O . ASP A 1 80 ? 15.758 21.125 -0.326 1 98.06 80 ASP A O 1
ATOM 663 N N . LEU A 1 81 ? 14.227 19.766 0.589 1 97.88 81 LEU A N 1
ATOM 664 C CA . LEU A 1 81 ? 14.234 20.469 1.872 1 97.88 81 LEU A CA 1
ATOM 665 C C . LEU A 1 81 ? 14.781 19.562 2.973 1 97.88 81 LEU A C 1
ATOM 667 O O . LEU A 1 81 ? 14.57 18.359 2.955 1 97.88 81 LEU A O 1
ATOM 671 N N . THR A 1 82 ? 15.484 20.219 3.895 1 97.62 82 THR A N 1
ATOM 672 C CA . THR A 1 82 ? 15.844 19.531 5.125 1 97.62 82 THR A CA 1
ATOM 673 C C . THR A 1 82 ? 14.633 19.375 6.031 1 97.62 82 THR A C 1
ATOM 675 O O . THR A 1 82 ? 13.625 20.062 5.859 1 97.62 82 THR A O 1
ATOM 678 N N . THR A 1 83 ? 14.711 18.469 6.953 1 95.31 83 THR A N 1
ATOM 679 C CA . THR A 1 83 ? 13.633 18.266 7.91 1 95.31 83 THR A CA 1
ATOM 680 C C . THR A 1 83 ? 13.352 19.547 8.695 1 95.31 83 THR A C 1
ATOM 682 O O . THR A 1 83 ? 12.203 19.875 8.984 1 95.31 83 THR A O 1
ATOM 685 N N . GLU A 1 84 ? 14.422 20.266 9.023 1 95.75 84 GLU A N 1
ATOM 686 C CA . GLU A 1 84 ? 14.289 21.516 9.75 1 95.75 84 GLU A CA 1
ATOM 687 C C . GLU A 1 84 ? 13.523 22.562 8.93 1 95.75 84 GLU A C 1
ATOM 689 O O . GLU A 1 84 ? 12.68 23.281 9.461 1 95.75 84 GLU A O 1
ATOM 694 N N . GLU A 1 85 ? 13.875 22.609 7.699 1 96.19 85 GLU A N 1
ATOM 695 C CA . GLU A 1 85 ? 13.164 23.547 6.824 1 96.19 85 GLU A CA 1
ATOM 696 C C . GLU A 1 85 ? 11.688 23.188 6.73 1 96.19 85 GLU A C 1
ATOM 698 O O . GLU A 1 85 ? 10.828 24.078 6.773 1 96.19 85 GLU A O 1
ATOM 703 N N . VAL A 1 86 ? 11.359 21.891 6.602 1 95.38 86 VAL A N 1
ATOM 704 C CA . VAL A 1 86 ? 9.984 21.422 6.492 1 95.38 86 VAL A CA 1
ATOM 705 C C . VAL A 1 86 ? 9.227 21.766 7.777 1 95.38 86 VAL A C 1
ATOM 707 O O . VAL A 1 86 ? 8.156 22.375 7.73 1 95.38 86 VAL A O 1
ATOM 710 N N . THR A 1 87 ? 9.758 21.406 8.891 1 93.69 87 THR A N 1
ATOM 711 C CA . THR A 1 87 ? 9.102 21.609 10.18 1 93.69 87 THR A CA 1
ATOM 712 C C . THR A 1 87 ? 8.938 23.109 10.461 1 93.69 87 THR A C 1
ATOM 714 O O . THR A 1 87 ? 7.965 23.531 11.094 1 93.69 87 THR A O 1
ATOM 717 N N . GLY A 1 88 ? 9.867 23.922 10 1 93.69 88 GLY A N 1
ATOM 718 C CA . GLY A 1 88 ? 9.82 25.359 10.227 1 93.69 88 GLY A CA 1
ATOM 719 C C . GLY A 1 88 ? 8.766 26.062 9.391 1 93.69 88 GLY A C 1
ATOM 720 O O . GLY A 1 88 ? 8.328 27.156 9.734 1 93.69 88 GLY A O 1
ATOM 721 N N . THR A 1 89 ? 8.336 25.406 8.375 1 92.81 89 THR A N 1
ATOM 722 C CA . THR A 1 89 ? 7.441 26.109 7.465 1 92.81 89 THR A CA 1
ATOM 723 C C . THR A 1 89 ? 6.07 25.422 7.434 1 92.81 89 THR A C 1
ATOM 725 O O . THR A 1 89 ? 5.047 26.094 7.305 1 92.81 89 THR A O 1
ATOM 728 N N . LEU A 1 90 ? 6.039 24.125 7.559 1 95 90 LEU A N 1
ATOM 729 C CA . LEU A 1 90 ? 4.809 23.406 7.266 1 95 90 LEU A CA 1
ATOM 730 C C . LEU A 1 90 ? 4.125 22.953 8.555 1 95 90 LEU A C 1
ATOM 732 O O . LEU A 1 90 ? 3.039 22.375 8.516 1 95 90 LEU A O 1
ATOM 736 N N . THR A 1 91 ? 4.785 23.172 9.641 1 96.12 91 THR A N 1
ATOM 737 C CA . THR A 1 91 ? 4.16 22.844 10.914 1 96.12 91 THR A CA 1
ATOM 738 C C . THR A 1 91 ? 3.904 24.109 11.727 1 96.12 91 THR A C 1
ATOM 740 O O . THR A 1 91 ? 4.75 25 11.773 1 96.12 91 THR A O 1
ATOM 743 N N . GLY A 1 92 ? 2.723 24.438 12.094 1 95.81 92 GLY A N 1
ATOM 744 C CA . GLY A 1 92 ? 2.412 25.703 12.75 1 95.81 92 GLY A CA 1
ATOM 745 C C . GLY A 1 92 ? 1.521 25.531 13.969 1 95.81 92 GLY A C 1
ATOM 746 O O . GLY A 1 92 ? 1.078 26.516 14.562 1 95.81 92 GLY A O 1
ATOM 747 N N . THR A 1 93 ? 1.324 24.312 14.359 1 98.19 93 THR A N 1
ATOM 748 C CA . THR A 1 93 ? 0.492 24.078 15.539 1 98.19 93 THR A CA 1
ATOM 749 C C . THR A 1 93 ? 1.236 24.484 16.812 1 98.19 93 THR A C 1
ATOM 751 O O . THR A 1 93 ? 2.355 24.016 17.047 1 98.19 93 THR A O 1
ATOM 754 N N . ILE A 1 94 ? 0.66 25.312 17.562 1 97.88 94 ILE A N 1
ATOM 755 C CA . ILE A 1 94 ? 1.21 25.797 18.812 1 97.88 94 ILE A CA 1
ATOM 756 C C . ILE A 1 94 ? 0.185 25.609 19.938 1 97.88 94 ILE A C 1
ATOM 758 O O . ILE A 1 94 ? -0.905 26.188 19.891 1 97.88 94 ILE A O 1
ATOM 762 N N . VAL A 1 95 ? 0.541 24.844 20.922 1 97.56 95 VAL A N 1
ATOM 763 C CA . VAL A 1 95 ? -0.337 24.656 22.062 1 97.56 95 VAL A CA 1
ATOM 764 C C . VAL A 1 95 ? -0.361 25.922 22.922 1 97.56 95 VAL A C 1
ATOM 766 O O . VAL A 1 95 ? 0.688 26.406 23.359 1 97.56 95 VAL A O 1
ATOM 769 N N . PRO A 1 96 ? -1.539 26.422 23.109 1 96.56 96 PRO A N 1
ATOM 770 C CA . PRO A 1 96 ? -1.601 27.625 23.938 1 96.56 96 PRO A CA 1
ATOM 771 C C . PRO A 1 96 ? -1.168 27.359 25.391 1 96.56 96 PRO A C 1
ATOM 773 O O . PRO A 1 96 ? -1.464 26.312 25.938 1 96.56 96 PRO A O 1
ATOM 776 N N . SER A 1 97 ? -0.515 28.344 26 1 93.81 97 SER A N 1
ATOM 777 C CA . SER A 1 97 ? -0.07 28.219 27.375 1 93.81 97 SER A CA 1
ATOM 778 C C . SER A 1 97 ? -1.254 28.203 28.344 1 93.81 97 SER A C 1
ATOM 780 O O . SER A 1 97 ? -1.176 27.594 29.422 1 93.81 97 SER A O 1
ATOM 782 N N . ASP A 1 98 ? -2.289 28.797 27.938 1 92.69 98 ASP A N 1
ATOM 783 C CA . ASP A 1 98 ? -3.475 28.875 28.781 1 92.69 98 ASP A CA 1
ATOM 784 C C . ASP A 1 98 ? -4.602 28 28.234 1 92.69 98 ASP A C 1
ATOM 786 O O . ASP A 1 98 ? -5.773 28.375 28.312 1 92.69 98 ASP A O 1
ATOM 790 N N . LEU A 1 99 ? -4.18 26.891 27.672 1 92.81 99 LEU A N 1
ATOM 791 C CA . LEU A 1 99 ? -5.176 26.016 27.062 1 92.81 99 LEU A CA 1
ATOM 792 C C . LEU A 1 99 ? -6.207 25.562 28.094 1 92.81 99 LEU A C 1
ATOM 794 O O . LEU A 1 99 ? -5.848 25.078 29.172 1 92.81 99 LEU A O 1
ATOM 798 N N . GLU A 1 100 ? -7.492 25.859 27.828 1 83.69 100 GLU A N 1
ATOM 799 C CA . GLU A 1 100 ? -8.617 25.375 28.609 1 83.69 100 GLU A CA 1
ATOM 800 C C . GLU A 1 100 ? -9.219 24.109 28 1 83.69 100 GLU A C 1
ATOM 802 O O . GLU A 1 100 ? -9.703 24.141 26.859 1 83.69 100 GLU A O 1
ATOM 807 N N . ARG A 1 101 ? -9.125 23 28.75 1 87.5 101 ARG A N 1
ATOM 808 C CA . ARG A 1 101 ? -9.672 21.75 28.25 1 87.5 101 ARG A CA 1
ATOM 809 C C . ARG A 1 101 ? -11.094 21.531 28.734 1 87.5 101 ARG A C 1
ATOM 811 O O . ARG A 1 101 ? -11.336 21.438 29.953 1 87.5 101 ARG A O 1
ATOM 818 N N . VAL A 1 102 ? -11.992 21.719 27.859 1 79.5 102 VAL A N 1
ATOM 819 C CA . VAL A 1 102 ? -13.359 21.281 28.141 1 79.5 102 VAL A CA 1
ATOM 820 C C . VAL A 1 102 ? -13.555 19.859 27.641 1 79.5 102 VAL A C 1
ATOM 822 O O . VAL A 1 102 ? -13.352 19.562 26.469 1 79.5 102 VAL A O 1
ATOM 825 N N . THR A 1 103 ? -13.797 18.938 28.562 1 82 103 THR A N 1
ATOM 826 C CA . THR A 1 103 ? -13.938 17.531 28.172 1 82 103 THR A CA 1
ATOM 827 C C . THR A 1 103 ? -15.406 17.125 28.172 1 82 103 THR A C 1
ATOM 829 O O . THR A 1 103 ? -16.188 17.578 29 1 82 103 THR A O 1
ATOM 832 N N . ASN A 1 104 ? -15.781 16.531 27.047 1 75.06 104 ASN A N 1
ATOM 833 C CA . ASN A 1 104 ? -17.109 15.945 26.984 1 75.06 104 ASN A CA 1
ATOM 834 C C . ASN A 1 104 ? -17.062 14.43 27.156 1 75.06 104 ASN A C 1
ATOM 836 O O . ASN A 1 104 ? -16.047 13.805 26.875 1 75.06 104 ASN A O 1
ATOM 840 N N . PHE A 1 105 ? -18.234 14.016 27.594 1 71 105 PHE A N 1
ATOM 841 C CA . PHE A 1 105 ? -18.344 12.586 27.859 1 71 105 PHE A CA 1
ATOM 842 C C . PHE A 1 105 ? -18.531 11.812 26.562 1 71 105 PHE A C 1
ATOM 844 O O . PHE A 1 105 ? -19.375 12.172 25.734 1 71 105 PHE A O 1
ATOM 851 N N . VAL A 1 106 ? -17.578 10.969 26.219 1 75.81 106 VAL A N 1
ATOM 852 C CA . VAL A 1 106 ? -17.734 10 25.141 1 75.81 106 VAL A CA 1
ATOM 853 C C . VAL A 1 106 ? -17.828 8.594 25.719 1 75.81 106 VAL A C 1
ATOM 855 O O . VAL A 1 106 ? -17.016 8.203 26.562 1 75.81 106 VAL A O 1
ATOM 858 N N . ASN A 1 107 ? -18.922 7.91 25.359 1 74.38 107 ASN A N 1
ATOM 859 C CA . ASN A 1 107 ? -19.156 6.559 25.859 1 74.38 107 ASN A CA 1
ATOM 860 C C . ASN A 1 107 ? -18.188 5.559 25.219 1 74.38 107 ASN A C 1
ATOM 862 O O . ASN A 1 107 ? -18.234 5.328 24.016 1 74.38 107 ASN A O 1
ATOM 866 N N . VAL A 1 108 ? -17.391 4.91 26.016 1 75.5 108 VAL A N 1
ATOM 867 C CA . VAL A 1 108 ? -16.406 3.947 25.531 1 75.5 108 VAL A CA 1
ATOM 868 C C . VAL A 1 108 ? -16.953 2.529 25.688 1 75.5 108 VAL A C 1
ATOM 870 O O . VAL A 1 108 ? -16.359 1.571 25.188 1 75.5 108 VAL A O 1
ATOM 873 N N . GLY A 1 109 ? -18 2.252 26.219 1 72.81 109 GLY A N 1
ATOM 874 C CA . GLY A 1 109 ? -18.484 0.923 26.547 1 72.81 109 GLY A CA 1
ATOM 875 C C . GLY A 1 109 ? -19.156 0.226 25.391 1 72.81 109 GLY A C 1
ATOM 876 O O . GLY A 1 109 ? -19.406 -0.979 25.438 1 72.81 109 GLY A O 1
ATOM 877 N N . LYS A 1 110 ? -19.469 0.763 24.344 1 75.69 110 LYS A N 1
ATOM 878 C CA . LYS A 1 110 ? -20.141 0.13 23.219 1 75.69 110 LYS A CA 1
ATOM 879 C C . LYS A 1 110 ? -19.141 -0.55 22.297 1 75.69 110 LYS A C 1
ATOM 881 O O . LYS A 1 110 ? -17.984 -0.138 22.203 1 75.69 110 LYS A O 1
ATOM 886 N N . ALA A 1 111 ? -19.625 -1.716 21.859 1 88.62 111 ALA A N 1
ATOM 887 C CA . ALA A 1 111 ? -18.828 -2.416 20.859 1 88.62 111 ALA A CA 1
ATOM 888 C C . ALA A 1 111 ? -18.531 -1.51 19.672 1 88.62 111 ALA A C 1
ATOM 890 O O . ALA A 1 111 ? -19.438 -0.894 19.109 1 88.62 111 ALA A O 1
ATOM 891 N N . LEU A 1 112 ? -17.266 -1.212 19.547 1 95 112 LEU A N 1
ATOM 892 C CA . LEU A 1 112 ? -16.812 -0.376 18.438 1 95 112 LEU A CA 1
ATOM 893 C C . LEU A 1 112 ? -16.484 -1.226 17.219 1 95 112 LEU A C 1
ATOM 895 O O . LEU A 1 112 ? -16.031 -2.361 17.344 1 95 112 LEU A O 1
ATOM 899 N N . PRO A 1 113 ? -16.75 -0.682 16.031 1 96.25 113 PRO A N 1
ATOM 900 C CA . PRO A 1 113 ? -16.344 -1.429 14.844 1 96.25 113 PRO A CA 1
ATOM 901 C C . PRO A 1 113 ? -14.844 -1.708 14.812 1 96.25 113 PRO A C 1
ATOM 903 O O . PRO A 1 113 ? -14.055 -0.95 15.391 1 96.25 113 PRO A O 1
ATOM 906 N N . GLU A 1 114 ? -14.484 -2.791 14.133 1 94.94 114 GLU A N 1
ATOM 907 C CA . GLU A 1 114 ? -13.078 -3.174 14.023 1 94.94 114 GLU A CA 1
ATOM 908 C C . GLU A 1 114 ? -12.289 -2.145 13.227 1 94.94 114 GLU A C 1
ATOM 910 O O . GLU A 1 114 ? -11.102 -1.928 13.492 1 94.94 114 GLU A O 1
ATOM 915 N N . SER A 1 115 ? -12.898 -1.601 12.25 1 97.38 115 SER A N 1
ATOM 916 C CA . SER A 1 115 ? -12.289 -0.56 11.43 1 97.38 115 SER A CA 1
ATOM 917 C C . SER A 1 115 ? -13.305 0.516 11.055 1 97.38 115 SER A C 1
ATOM 919 O O . SER A 1 115 ? -14.508 0.282 11.117 1 97.38 115 SER A O 1
ATOM 921 N N . LEU A 1 116 ? -12.789 1.678 10.812 1 98.12 116 LEU A N 1
ATOM 922 C CA . LEU A 1 116 ? -13.617 2.832 10.461 1 98.12 116 LEU A CA 1
ATOM 923 C C . LEU A 1 116 ? -12.875 3.756 9.508 1 98.12 116 LEU A C 1
ATOM 925 O O . LEU A 1 116 ? -11.68 4.016 9.68 1 98.12 116 LEU A O 1
ATOM 929 N N . ASP A 1 117 ? -13.531 4.145 8.453 1 98.31 117 ASP A N 1
ATOM 930 C CA . ASP A 1 117 ? -13.055 5.141 7.496 1 98.31 117 ASP A CA 1
ATOM 931 C C . ASP A 1 117 ? -14.164 6.102 7.098 1 98.31 117 ASP A C 1
ATOM 933 O O . ASP A 1 117 ? -15.055 5.746 6.32 1 98.31 117 ASP A O 1
ATOM 937 N N . TRP A 1 118 ? -14.125 7.227 7.59 1 98.69 118 TRP A N 1
ATOM 938 C CA . TRP A 1 118 ? -15.211 8.18 7.387 1 98.69 118 TRP A CA 1
ATOM 939 C C . TRP A 1 118 ? -15.234 8.672 5.941 1 98.69 118 TRP A C 1
ATOM 941 O O . TRP A 1 118 ? -16.203 9.289 5.508 1 98.69 118 TRP A O 1
ATOM 951 N N . ARG A 1 119 ? -14.188 8.469 5.137 1 98.12 119 ARG A N 1
ATOM 952 C CA . ARG A 1 119 ? -14.219 8.766 3.711 1 98.12 119 ARG A CA 1
ATOM 953 C C . ARG A 1 119 ? -15.32 7.98 3.01 1 98.12 119 ARG A C 1
ATOM 955 O O . ARG A 1 119 ? -15.969 8.492 2.096 1 98.12 119 ARG A O 1
ATOM 962 N N . ASP A 1 120 ? -15.516 6.812 3.496 1 94.31 120 ASP A N 1
ATOM 963 C CA . ASP A 1 120 ? -16.5 5.918 2.9 1 94.31 120 ASP A CA 1
ATOM 964 C C . ASP A 1 120 ? -17.922 6.438 3.123 1 94.31 120 ASP A C 1
ATOM 966 O O . ASP A 1 120 ? -18.844 6.098 2.375 1 94.31 120 ASP A O 1
ATOM 970 N N . LYS A 1 121 ? -18.062 7.238 4.102 1 95.25 121 LYS A N 1
ATOM 971 C CA . LYS A 1 121 ? -19.391 7.746 4.438 1 95.25 121 LYS A CA 1
ATOM 972 C C . LYS A 1 121 ? -19.547 9.203 4.023 1 95.25 121 LYS A C 1
ATOM 974 O O . LYS A 1 121 ? -20.547 9.844 4.355 1 95.25 121 LYS A O 1
ATOM 979 N N . GLY A 1 122 ? -18.562 9.727 3.447 1 97.25 122 GLY A N 1
ATOM 980 C CA . GLY A 1 122 ? -18.625 11.062 2.875 1 97.25 122 GLY A CA 1
ATOM 981 C C . GLY A 1 122 ? -18.516 12.164 3.912 1 97.25 122 GLY A C 1
ATOM 982 O O . GLY A 1 122 ? -19.141 13.211 3.789 1 97.25 122 GLY A O 1
ATOM 983 N N . LEU A 1 123 ? -17.797 11.945 4.992 1 98.5 123 LEU A N 1
ATOM 984 C CA . LEU A 1 123 ? -17.656 12.953 6.043 1 98.5 123 LEU A CA 1
ATOM 985 C C . LEU A 1 123 ? -16.344 13.719 5.902 1 98.5 123 LEU A C 1
ATOM 987 O O . LEU A 1 123 ? -16.016 14.539 6.758 1 98.5 123 LEU A O 1
ATOM 991 N N . VAL A 1 124 ? -15.57 13.414 4.918 1 98.81 124 VAL A N 1
ATOM 992 C CA . VAL A 1 124 ? -14.242 14.008 4.77 1 98.81 124 VAL A CA 1
ATOM 993 C C . VAL A 1 124 ? -14.117 14.656 3.391 1 98.81 124 VAL A C 1
ATOM 995 O O . VAL A 1 124 ? -14.383 14.008 2.371 1 98.81 124 VAL A O 1
ATOM 998 N N . THR A 1 125 ? -13.789 15.906 3.312 1 98.62 125 THR A N 1
ATOM 999 C CA . THR A 1 125 ? -13.555 16.578 2.039 1 98.62 125 THR A CA 1
ATOM 1000 C C . THR A 1 125 ? -12.211 16.156 1.444 1 98.62 125 THR A C 1
ATOM 1002 O O . THR A 1 125 ? -11.461 15.398 2.066 1 98.62 125 THR A O 1
ATOM 1005 N N . GLU A 1 126 ? -11.922 16.594 0.292 1 97.94 126 GLU A N 1
ATOM 1006 C CA . GLU A 1 126 ? -10.672 16.25 -0.389 1 97.94 126 GLU A CA 1
ATOM 1007 C C . GLU A 1 126 ? -9.461 16.734 0.392 1 97.94 126 GLU A C 1
ATOM 1009 O O . GLU A 1 126 ? -9.578 17.625 1.237 1 97.94 126 GLU A O 1
ATOM 1014 N N . VAL A 1 127 ? -8.352 16.109 0.14 1 98.44 127 VAL A N 1
ATOM 1015 C CA . VAL A 1 127 ? -7.086 16.547 0.71 1 98.44 127 VAL A CA 1
ATOM 1016 C C . VAL A 1 127 ? -6.703 17.906 0.126 1 98.44 127 VAL A C 1
ATOM 1018 O O . VAL A 1 127 ? -6.742 18.109 -1.091 1 98.44 127 VAL A O 1
ATOM 1021 N N . LYS A 1 128 ? -6.43 18.828 1.043 1 97.81 128 LYS A N 1
ATOM 1022 C CA . LYS A 1 128 ? -6.023 20.172 0.671 1 97.81 128 LYS A CA 1
ATOM 1023 C C . LYS A 1 128 ? -4.527 20.391 0.897 1 97.81 128 LYS A C 1
ATOM 1025 O O . LYS A 1 128 ? -3.832 19.469 1.354 1 97.81 128 LYS A O 1
ATOM 1030 N N . SER A 1 129 ? -4.039 21.531 0.442 1 97.56 129 SER A N 1
ATOM 1031 C CA . SER A 1 129 ? -2.625 21.859 0.59 1 97.56 129 SER A CA 1
ATOM 1032 C C . SER A 1 129 ? -2.428 23.203 1.255 1 97.56 129 SER A C 1
ATOM 1034 O O . SER A 1 129 ? -2.828 24.234 0.706 1 97.56 129 SER A O 1
ATOM 1036 N N . GLN A 1 130 ? -1.724 23.203 2.309 1 98.12 130 GLN A N 1
ATOM 1037 C CA . GLN A 1 130 ? -1.513 24.438 3.053 1 98.12 130 GLN A CA 1
ATOM 1038 C C . GLN A 1 130 ? -0.363 25.25 2.457 1 98.12 130 GLN A C 1
ATOM 1040 O O . GLN A 1 130 ? -0.201 26.422 2.771 1 98.12 130 GLN A O 1
ATOM 1045 N N . GLY A 1 131 ? 0.406 24.609 1.537 1 95.38 131 GLY A N 1
ATOM 1046 C CA . GLY A 1 131 ? 1.579 25.281 1.012 1 95.38 131 GLY A CA 1
ATOM 1047 C C . GLY A 1 131 ? 2.625 25.578 2.072 1 95.38 131 GLY A C 1
ATOM 1048 O O . GLY A 1 131 ? 2.928 24.719 2.902 1 95.38 131 GLY A O 1
ATOM 1049 N N . ASP A 1 132 ? 3.193 26.75 1.979 1 93.56 132 ASP A N 1
ATOM 1050 C CA . ASP A 1 132 ? 4.289 27.094 2.883 1 93.56 132 ASP A CA 1
ATOM 1051 C C . ASP A 1 132 ? 3.773 27.859 4.098 1 93.56 132 ASP A C 1
ATOM 1053 O O . ASP A 1 132 ? 4.559 28.453 4.848 1 93.56 132 ASP A O 1
ATOM 1057 N N . CYS A 1 133 ? 2.508 27.891 4.281 1 97 133 CYS A N 1
ATOM 1058 C CA . CYS A 1 133 ? 1.894 28.562 5.414 1 97 133 CYS A CA 1
ATOM 1059 C C . CYS A 1 133 ? 1.724 27.625 6.594 1 97 133 CYS A C 1
ATOM 1061 O O . CYS A 1 133 ? 1.198 26.516 6.438 1 97 133 CYS A O 1
ATOM 1063 N N . GLY A 1 134 ? 2.199 28.031 7.82 1 97.56 134 GLY A N 1
ATOM 1064 C CA . GLY A 1 134 ? 2.016 27.266 9.039 1 97.56 134 GLY A CA 1
ATOM 1065 C C . GLY A 1 134 ? 0.572 27.203 9.5 1 97.56 134 GLY A C 1
ATOM 1066 O O . GLY A 1 134 ? 0.279 27.5 10.664 1 97.56 134 GLY A O 1
ATOM 1067 N N . SER A 1 135 ? -0.312 26.859 8.602 1 98.5 135 SER A N 1
ATOM 1068 C CA . SER A 1 135 ? -1.743 26.938 8.867 1 98.5 135 SER A CA 1
ATOM 1069 C C . SER A 1 135 ? -2.359 25.562 9.023 1 98.5 135 SER A C 1
ATOM 1071 O O . SER A 1 135 ? -3.568 25.391 8.852 1 98.5 135 SER A O 1
ATOM 1073 N N . CYS A 1 136 ? -1.528 24.547 9.367 1 98.75 136 CYS A N 1
ATOM 1074 C CA . CYS A 1 136 ? -2.023 23.188 9.523 1 98.75 136 CYS A CA 1
ATOM 1075 C C . CYS A 1 136 ? -3.143 23.125 10.555 1 98.75 136 CYS A C 1
ATOM 1077 O O . CYS A 1 136 ? -4.094 22.359 10.398 1 98.75 136 CYS A O 1
ATOM 1079 N N . TRP A 1 137 ? -3.068 23.953 11.586 1 98.75 137 TRP A N 1
ATOM 1080 C CA . TRP A 1 137 ? -4.094 24.016 12.625 1 98.75 137 TRP A CA 1
ATOM 1081 C C . TRP A 1 137 ? -5.449 24.391 12.023 1 98.75 137 TRP A C 1
ATOM 1083 O O . TRP A 1 137 ? -6.48 23.844 12.422 1 98.75 137 TRP A O 1
ATOM 1093 N N . ALA A 1 138 ? -5.438 25.266 11.094 1 98.94 138 ALA A N 1
ATOM 1094 C CA . ALA A 1 138 ? -6.676 25.719 10.461 1 98.94 138 ALA A CA 1
ATOM 1095 C C . ALA A 1 138 ? -7.293 24.609 9.609 1 98.94 138 ALA A C 1
ATOM 1097 O O . ALA A 1 138 ? -8.516 24.422 9.617 1 98.94 138 ALA A O 1
ATOM 1098 N N . PHE A 1 139 ? -6.422 23.891 8.883 1 98.88 139 PHE A N 1
ATOM 1099 C CA . PHE A 1 139 ? -6.906 22.797 8.047 1 98.88 139 PHE A CA 1
ATOM 1100 C C . PHE A 1 139 ? -7.477 21.672 8.906 1 98.88 139 PHE A C 1
ATOM 1102 O O . PHE A 1 139 ? -8.5 21.078 8.562 1 98.88 139 PHE A O 1
ATOM 1109 N N . SER A 1 140 ? -6.789 21.391 9.984 1 98.94 140 SER A N 1
ATOM 1110 C CA . SER A 1 140 ? -7.293 20.406 10.938 1 98.94 140 SER A CA 1
ATOM 1111 C C . SER A 1 140 ? -8.664 20.812 11.469 1 98.94 140 SER A C 1
ATOM 1113 O O . SER A 1 140 ? -9.609 20.016 11.438 1 98.94 140 SER A O 1
ATOM 1115 N N . ALA A 1 141 ? -8.805 22.047 11.914 1 98.88 141 ALA A N 1
ATOM 1116 C CA . ALA A 1 141 ? -10.039 22.547 12.508 1 98.88 141 ALA A CA 1
ATOM 1117 C C . ALA A 1 141 ? -11.188 22.531 11.5 1 98.88 141 ALA A C 1
ATOM 1119 O O . ALA A 1 141 ? -12.281 22.047 11.805 1 98.88 141 ALA A O 1
ATOM 1120 N N . VAL A 1 142 ? -10.906 23.031 10.336 1 98.81 142 VAL A N 1
ATOM 1121 C CA . VAL A 1 142 ? -11.938 23.094 9.305 1 98.81 142 VAL A CA 1
ATOM 1122 C C . VAL A 1 142 ? -12.391 21.688 8.938 1 98.81 142 VAL A C 1
ATOM 1124 O O . VAL A 1 142 ? -13.57 21.453 8.695 1 98.81 142 VAL A O 1
ATOM 1127 N N . GLY A 1 143 ? -11.406 20.766 8.844 1 98.88 143 GLY A N 1
ATOM 1128 C CA . GLY A 1 143 ? -11.766 19.391 8.555 1 98.88 143 GLY A CA 1
ATOM 1129 C C . GLY A 1 143 ? -12.766 18.828 9.539 1 98.88 143 GLY A C 1
ATOM 1130 O O . GLY A 1 143 ? -13.727 18.156 9.141 1 98.88 143 GLY A O 1
ATOM 1131 N N . ALA A 1 144 ? -12.531 19.062 10.805 1 98.81 144 ALA A N 1
ATOM 1132 C CA . ALA A 1 144 ? -13.461 18.578 11.828 1 98.81 144 ALA A CA 1
ATOM 1133 C C . ALA A 1 144 ? -14.82 19.266 11.695 1 98.81 144 ALA A C 1
ATOM 1135 O O . ALA A 1 144 ? -15.859 18.625 11.836 1 98.81 144 ALA A O 1
ATOM 1136 N N . LEU A 1 145 ? -14.852 20.562 11.43 1 98.75 145 LEU A N 1
ATOM 1137 C CA . LEU A 1 145 ? -16.094 21.297 11.234 1 98.75 145 LEU A CA 1
ATOM 1138 C C . LEU A 1 145 ? -16.875 20.734 10.055 1 98.75 145 LEU A C 1
ATOM 1140 O O . LEU A 1 145 ? -18.109 20.594 10.133 1 98.75 145 LEU A O 1
ATOM 1144 N N . GLU A 1 146 ? -16.172 20.438 8.969 1 98.81 146 GLU A N 1
ATOM 1145 C CA . GLU A 1 146 ? -16.812 19.891 7.777 1 98.81 146 GLU A CA 1
ATOM 1146 C C . GLU A 1 146 ? -17.484 18.562 8.078 1 98.81 146 GLU A C 1
ATOM 1148 O O . GLU A 1 146 ? -18.594 18.297 7.621 1 98.81 146 GLU A O 1
ATOM 1153 N N . GLY A 1 147 ? -16.75 17.719 8.82 1 98.5 147 GLY A N 1
ATOM 1154 C CA . GLY A 1 147 ? -17.344 16.453 9.227 1 98.5 147 GLY A CA 1
ATOM 1155 C C . GLY A 1 147 ? -18.625 16.625 10.039 1 98.5 147 GLY A C 1
ATOM 1156 O O . GLY A 1 147 ? -19.625 15.977 9.773 1 98.5 147 GLY A O 1
ATOM 1157 N N . GLN A 1 148 ? -18.609 17.547 11 1 97.69 148 GLN A N 1
ATOM 1158 C CA . GLN A 1 148 ? -19.766 17.797 11.844 1 97.69 148 GLN A CA 1
ATOM 1159 C C . GLN A 1 148 ? -20.906 18.406 11.039 1 97.69 148 GLN A C 1
ATOM 1161 O O . GLN A 1 148 ? -22.078 18.125 11.297 1 97.69 148 GLN A O 1
ATOM 1166 N N . LEU A 1 149 ? -20.547 19.266 10.148 1 98.06 149 LEU A N 1
ATOM 1167 C CA . LEU A 1 149 ? -21.547 19.844 9.258 1 98.06 149 LEU A CA 1
ATOM 1168 C C . LEU A 1 149 ? -22.266 18.766 8.477 1 98.06 149 LEU A C 1
ATOM 1170 O O . LEU A 1 149 ? -23.5 18.781 8.391 1 98.06 149 LEU A O 1
ATOM 1174 N N . LYS A 1 150 ? -21.516 17.875 7.887 1 98.25 150 LYS A N 1
ATOM 1175 C CA . LYS A 1 150 ? -22.125 16.766 7.145 1 98.25 150 LYS A CA 1
ATOM 1176 C C . LYS A 1 150 ? -23 15.914 8.055 1 98.25 150 LYS A C 1
ATOM 1178 O O . LYS A 1 150 ? -24.109 15.523 7.66 1 98.25 150 LYS A O 1
ATOM 1183 N N . LYS A 1 151 ? -22.547 15.656 9.211 1 96 151 LYS A N 1
ATOM 1184 C CA . LYS A 1 151 ? -23.297 14.82 10.141 1 96 151 LYS A CA 1
ATOM 1185 C C . LYS A 1 151 ? -24.625 15.477 10.531 1 96 151 LYS A C 1
ATOM 1187 O O . LYS A 1 151 ? -25.641 14.789 10.688 1 96 151 LYS A O 1
ATOM 1192 N N . THR A 1 152 ? -24.625 16.719 10.625 1 95.25 152 THR A N 1
ATOM 1193 C CA . THR A 1 152 ? -25.781 17.422 11.148 1 95.25 152 THR A CA 1
ATOM 1194 C C . THR A 1 152 ? -26.734 17.797 10.023 1 95.25 152 THR A C 1
ATOM 1196 O O . THR A 1 152 ? -27.953 17.797 10.203 1 95.25 152 THR A O 1
ATOM 1199 N N . THR A 1 153 ? -26.219 18.078 8.875 1 96.25 153 THR A N 1
ATOM 1200 C CA . THR A 1 153 ? -27.062 18.625 7.824 1 96.25 153 THR A CA 1
ATOM 1201 C C . THR A 1 153 ? -27.203 17.641 6.668 1 96.25 153 THR A C 1
ATOM 1203 O O . THR A 1 153 ? -28.078 17.797 5.812 1 96.25 153 THR A O 1
ATOM 1206 N N . GLY A 1 154 ? -26.266 16.688 6.613 1 96.81 154 GLY A N 1
ATOM 1207 C CA . GLY A 1 154 ? -26.25 15.758 5.496 1 96.81 154 GLY A CA 1
ATOM 1208 C C . GLY A 1 154 ? -25.453 16.266 4.309 1 96.81 154 GLY A C 1
ATOM 1209 O O . GLY A 1 154 ? -25.266 15.547 3.324 1 96.81 154 GLY A O 1
ATOM 1210 N N . VAL A 1 155 ? -24.984 17.484 4.48 1 95.88 155 VAL A N 1
ATOM 1211 C CA . VAL A 1 155 ? -24.297 18.094 3.348 1 95.88 155 VAL A CA 1
ATOM 1212 C C . VAL A 1 155 ? -22.812 18.219 3.656 1 95.88 155 VAL A C 1
ATOM 1214 O O . VAL A 1 155 ? -22.422 18.844 4.648 1 95.88 155 VAL A O 1
ATOM 1217 N N . LEU A 1 156 ? -22.016 17.547 2.799 1 97.44 156 LEU A N 1
ATOM 1218 C CA . LEU A 1 156 ? -20.578 17.766 2.893 1 97.44 156 LEU A CA 1
ATOM 1219 C C . LEU A 1 156 ? -20.172 19.031 2.129 1 97.44 156 LEU A C 1
ATOM 1221 O O . LEU A 1 156 ? -20.453 19.156 0.938 1 97.44 156 LEU A O 1
ATOM 1225 N N . MET A 1 157 ? -19.594 19.953 2.811 1 97.62 157 MET A N 1
ATOM 1226 C CA . MET A 1 157 ? -19.141 21.203 2.205 1 97.62 157 MET A CA 1
ATOM 1227 C C . MET A 1 157 ? -17.734 21.547 2.648 1 97.62 157 MET A C 1
ATOM 1229 O O . MET A 1 157 ? -17.391 21.391 3.818 1 97.62 157 MET A O 1
ATOM 1233 N N . SER A 1 158 ? -16.938 21.984 1.605 1 98.56 158 SER A N 1
ATOM 1234 C CA . SER A 1 158 ? -15.602 22.484 1.933 1 98.56 158 SER A CA 1
ATOM 1235 C C . SER A 1 158 ? -15.672 23.844 2.602 1 98.56 158 SER A C 1
ATOM 1237 O O . SER A 1 158 ? -16.297 24.766 2.076 1 98.56 158 SER A O 1
ATOM 1239 N N . LEU A 1 159 ? -15.055 23.984 3.773 1 98.75 159 LEU A N 1
ATOM 1240 C CA . LEU A 1 159 ? -15.062 25.234 4.512 1 98.75 159 LEU A CA 1
ATOM 1241 C C . LEU A 1 159 ? -13.727 25.953 4.371 1 98.75 159 LEU A C 1
ATOM 1243 O O . LEU A 1 159 ? -12.734 25.359 3.936 1 98.75 159 LEU A O 1
ATOM 1247 N N . SER A 1 160 ? -13.727 27.188 4.695 1 98.81 160 SER A N 1
ATOM 1248 C CA . SER A 1 160 ? -12.594 28.062 4.387 1 98.81 160 SER A CA 1
ATOM 1249 C C . SER A 1 160 ? -11.539 28 5.488 1 98.81 160 SER A C 1
ATOM 1251 O O . SER A 1 160 ? -11.727 28.594 6.559 1 98.81 160 SER A O 1
ATOM 1253 N N . SER A 1 161 ? -10.398 27.406 5.215 1 98.81 161 SER A N 1
ATOM 1254 C CA . SER A 1 161 ? -9.258 27.5 6.117 1 98.81 161 SER A CA 1
ATOM 1255 C C . SER A 1 161 ? -8.711 28.922 6.172 1 98.81 161 SER A C 1
ATOM 1257 O O . SER A 1 161 ? -8.242 29.375 7.223 1 98.81 161 SER A O 1
ATOM 1259 N N . GLN A 1 162 ? -8.812 29.688 5.023 1 98.88 162 GLN A N 1
ATOM 1260 C CA . GLN A 1 162 ? -8.336 31.062 4.953 1 98.88 162 GLN A CA 1
ATOM 1261 C C . GLN A 1 162 ? -9.102 31.953 5.922 1 98.88 162 GLN A C 1
ATOM 1263 O O . GLN A 1 162 ? -8.539 32.906 6.48 1 98.88 162 GLN A O 1
ATOM 1268 N N . ASN A 1 163 ? -10.375 31.672 6.027 1 98.88 163 ASN A N 1
ATOM 1269 C CA . ASN A 1 163 ? -11.195 32.406 6.984 1 98.88 163 ASN A CA 1
ATOM 1270 C C . ASN A 1 163 ? -10.625 32.312 8.398 1 98.88 163 ASN A C 1
ATOM 1272 O O . ASN A 1 163 ? -10.594 33.312 9.117 1 98.88 163 ASN A O 1
ATOM 1276 N N . LEU A 1 164 ? -10.148 31.188 8.836 1 98.81 164 LEU A N 1
ATOM 1277 C CA . LEU A 1 164 ? -9.531 31.047 10.148 1 98.81 164 LEU A CA 1
ATOM 1278 C C . LEU A 1 164 ? -8.172 31.719 10.188 1 98.81 164 LEU A C 1
ATOM 1280 O O . LEU A 1 164 ? -7.824 32.375 11.18 1 98.81 164 LEU A O 1
ATOM 1284 N N . VAL A 1 165 ? -7.391 31.562 9.125 1 98.81 165 VAL A N 1
ATOM 1285 C CA . VAL A 1 165 ? -6.047 32.125 9.047 1 98.81 165 VAL A CA 1
ATOM 1286 C C . VAL A 1 165 ? -6.113 33.656 9.219 1 98.81 165 VAL A C 1
ATOM 1288 O O . VAL A 1 165 ? -5.305 34.219 9.945 1 98.81 165 VAL A O 1
ATOM 1291 N N . ASP A 1 166 ? -7.098 34.281 8.609 1 98.81 166 ASP A N 1
ATOM 1292 C CA . ASP A 1 166 ? -7.188 35.719 8.57 1 98.81 166 ASP A CA 1
ATOM 1293 C C . ASP A 1 166 ? -7.898 36.281 9.812 1 98.81 166 ASP A C 1
ATOM 1295 O O . ASP A 1 166 ? -7.57 37.344 10.297 1 98.81 166 ASP A O 1
ATOM 1299 N N . CYS A 1 167 ? -8.828 35.531 10.328 1 98.81 167 CYS A N 1
ATOM 1300 C CA . CYS A 1 167 ? -9.82 36.219 11.148 1 98.81 167 CYS A CA 1
ATOM 1301 C C . CYS A 1 167 ? -9.719 35.781 12.609 1 98.81 167 CYS A C 1
ATOM 1303 O O . CYS A 1 167 ? -10.367 36.375 13.484 1 98.81 167 CYS A O 1
ATOM 1305 N N . SER A 1 168 ? -8.867 34.812 12.93 1 98.25 168 SER A N 1
ATOM 1306 C CA . SER A 1 168 ? -8.961 34.25 14.281 1 98.25 168 SER A CA 1
ATOM 1307 C C . SER A 1 168 ? -7.805 34.75 15.156 1 98.25 168 SER A C 1
ATOM 1309 O O . SER A 1 168 ? -7.469 34.094 16.156 1 98.25 168 SER A O 1
ATOM 1311 N N . ILE A 1 169 ? -7.203 35.812 14.82 1 97.25 169 ILE A N 1
ATOM 1312 C CA . ILE A 1 169 ? -6.051 36.344 15.547 1 97.25 169 ILE A CA 1
ATOM 1313 C C . ILE A 1 169 ? -6.449 36.656 16.984 1 97.25 169 ILE A C 1
ATOM 1315 O O . ILE A 1 169 ? -5.715 36.344 17.922 1 97.25 169 ILE A O 1
ATOM 1319 N N . LYS A 1 170 ? -7.562 37.281 17.172 1 96.56 170 LYS A N 1
ATOM 1320 C CA . LYS A 1 170 ? -8.008 37.719 18.5 1 96.56 170 LYS A CA 1
ATOM 1321 C C . LYS A 1 170 ? -8.211 36.531 19.438 1 96.56 170 LYS A C 1
ATOM 1323 O O . LYS A 1 170 ? -8.289 36.688 20.656 1 96.56 170 LYS A O 1
ATOM 1328 N N . TYR A 1 171 ? -8.211 35.375 18.875 1 96.38 171 TYR A N 1
ATOM 1329 C CA . TYR A 1 171 ? -8.492 34.188 19.672 1 96.38 171 TYR A CA 1
ATOM 1330 C C . TYR A 1 171 ? -7.23 33.375 19.891 1 96.38 171 TYR A C 1
ATOM 1332 O O . TYR A 1 171 ? -7.301 32.219 20.312 1 96.38 171 TYR A O 1
ATOM 1340 N N . GLY A 1 172 ? -6.094 33.906 19.484 1 96.25 172 GLY A N 1
ATOM 1341 C CA . GLY A 1 172 ? -4.828 33.281 19.844 1 96.25 172 GLY A CA 1
ATOM 1342 C C . GLY A 1 172 ? -4.094 32.688 18.656 1 96.25 172 GLY A C 1
ATOM 1343 O O . GLY A 1 172 ? -2.984 32.156 18.812 1 96.25 172 GLY A O 1
ATOM 1344 N N . ASN A 1 173 ? -4.695 32.688 17.484 1 97.88 173 ASN A N 1
ATOM 1345 C CA . ASN A 1 173 ? -4.012 32.219 16.297 1 97.88 173 ASN A CA 1
ATOM 1346 C C . ASN A 1 173 ? -3.229 33.344 15.609 1 97.88 173 ASN A C 1
ATOM 1348 O O . ASN A 1 173 ? -3.502 34.5 15.828 1 97.88 173 ASN A O 1
ATOM 1352 N N . ASN A 1 174 ? -2.232 32.938 14.836 1 97.69 174 ASN A N 1
ATOM 1353 C CA . ASN A 1 174 ? -1.359 33.938 14.203 1 97.69 174 ASN A CA 1
ATOM 1354 C C . ASN A 1 174 ? -1.179 33.625 12.719 1 97.69 174 ASN A C 1
ATOM 1356 O O . ASN A 1 174 ? -0.066 33.719 12.195 1 97.69 174 ASN A O 1
ATOM 1360 N N . GLY A 1 175 ? -2.303 33.219 12.086 1 97.56 175 GLY A N 1
ATOM 1361 C CA . GLY A 1 175 ? -2.242 32.938 10.664 1 97.56 175 GLY A CA 1
ATOM 1362 C C . GLY A 1 175 ? -1.172 31.906 10.297 1 97.56 175 GLY A C 1
ATOM 1363 O O . GLY A 1 175 ? -1.165 30.797 10.812 1 97.56 175 GLY A O 1
ATOM 1364 N N . CYS A 1 176 ? -0.262 32.406 9.492 1 97.75 176 CYS A N 1
ATOM 1365 C CA . CYS A 1 176 ? 0.816 31.516 9.055 1 97.75 176 CYS A CA 1
ATOM 1366 C C . CYS A 1 176 ? 1.883 31.391 10.133 1 97.75 176 CYS A C 1
ATOM 1368 O O . CYS A 1 176 ? 2.75 30.516 10.047 1 97.75 176 CYS A O 1
ATOM 1370 N N . GLY A 1 177 ? 1.781 32.156 11.102 1 97.19 177 GLY A N 1
ATOM 1371 C CA . GLY A 1 177 ? 2.68 32.031 12.242 1 97.19 177 GLY A CA 1
ATOM 1372 C C . GLY A 1 177 ? 2.277 30.969 13.219 1 97.19 177 GLY A C 1
ATOM 1373 O O . GLY A 1 177 ? 2.932 30.766 14.25 1 97.19 177 GLY A O 1
ATOM 1374 N N . GLY A 1 178 ? 1.195 30.344 12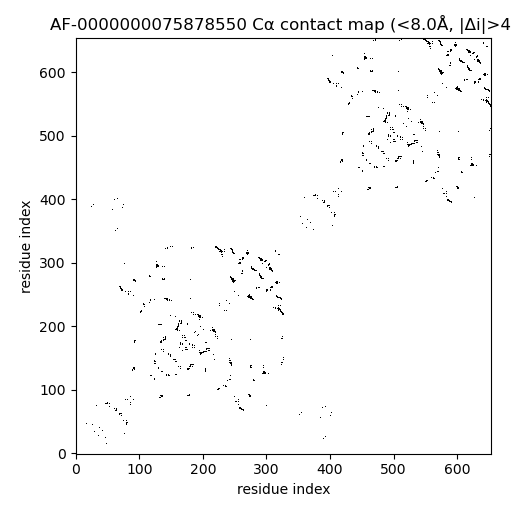.953 1 98.12 178 GLY A N 1
ATOM 1375 C CA . GLY A 1 178 ? 0.778 29.203 13.766 1 98.12 178 GLY A CA 1
ATOM 1376 C C . GLY A 1 178 ? -0.521 29.453 14.508 1 98.12 178 GLY A C 1
ATOM 1377 O O . GLY A 1 178 ? -1.089 30.547 14.438 1 98.12 178 GLY A O 1
ATOM 1378 N N . GLY A 1 179 ? -0.925 28.422 15.133 1 98.56 179 GLY A N 1
ATOM 1379 C CA . GLY A 1 179 ? -2.164 28.469 15.891 1 98.56 179 GLY A CA 1
ATOM 1380 C C . GLY A 1 179 ? -2.564 27.109 16.453 1 98.56 179 GLY A C 1
ATOM 1381 O O . GLY A 1 179 ? -1.744 26.203 16.531 1 98.56 179 GLY A O 1
ATOM 1382 N N . PHE A 1 180 ? -3.793 27.047 16.906 1 98.75 180 PHE A N 1
ATOM 1383 C CA . PHE A 1 180 ? -4.328 25.859 17.531 1 98.75 180 PHE A CA 1
ATOM 1384 C C . PHE A 1 180 ? -5.777 25.625 17.125 1 98.75 180 PHE A C 1
ATOM 1386 O O . PHE A 1 180 ? -6.531 26.578 16.938 1 98.75 180 PHE A O 1
ATOM 1393 N N . MET A 1 181 ? -6.168 24.406 17.031 1 98.62 181 MET A N 1
ATOM 1394 C CA . MET A 1 181 ? -7.453 24.062 16.438 1 98.62 181 MET A CA 1
ATOM 1395 C C . MET A 1 181 ? -8.602 24.594 17.281 1 98.62 181 MET A C 1
ATOM 1397 O O . MET A 1 181 ? -9.562 25.172 16.75 1 98.62 181 MET A O 1
ATOM 1401 N N . SER A 1 182 ? -8.516 24.453 18.594 1 97.94 182 SER A N 1
ATOM 1402 C CA . SER A 1 182 ? -9.633 24.875 19.438 1 97.94 182 SER A CA 1
ATOM 1403 C C . SER A 1 182 ? -9.828 26.391 19.375 1 97.94 182 SER A C 1
ATOM 1405 O O . SER A 1 182 ? -10.953 26.875 19.516 1 97.94 182 SER A O 1
ATOM 1407 N N . ASN A 1 183 ? -8.711 27.141 19.156 1 98.06 183 ASN A N 1
ATOM 1408 C CA . ASN A 1 183 ? -8.844 28.578 18.938 1 98.06 183 ASN A CA 1
ATOM 1409 C C . ASN A 1 183 ? -9.633 28.875 17.672 1 98.06 183 ASN A C 1
ATOM 1411 O O . ASN A 1 183 ? -10.344 29.891 17.594 1 98.06 183 ASN A O 1
ATOM 1415 N N . GLY A 1 184 ? -9.461 28.016 16.656 1 98.38 184 GLY A N 1
ATOM 1416 C CA . GLY A 1 184 ? -10.297 28.125 15.461 1 98.38 184 GLY A CA 1
ATOM 1417 C C . GLY A 1 184 ? -11.773 27.891 15.742 1 98.38 184 GLY A C 1
ATOM 1418 O O . GLY A 1 184 ? -12.617 28.656 15.273 1 98.38 184 GLY A O 1
ATOM 1419 N N . PHE A 1 185 ? -12.062 26.875 16.562 1 98.19 185 PHE A N 1
ATOM 1420 C CA . PHE A 1 185 ? -13.445 26.625 16.953 1 98.19 185 PHE A CA 1
ATOM 1421 C C . PHE A 1 185 ? -14.023 27.812 17.719 1 98.19 185 PHE A C 1
ATOM 1423 O O . PHE A 1 185 ? -15.172 28.203 17.484 1 98.19 185 PHE A O 1
ATOM 1430 N N . LYS A 1 186 ? -13.25 28.375 18.594 1 97 186 LYS A N 1
ATOM 1431 C CA . LYS A 1 186 ? -13.688 29.516 19.391 1 97 186 LYS A CA 1
ATOM 1432 C C . LYS A 1 186 ? -14.055 30.703 18.484 1 97 186 LYS A C 1
ATOM 1434 O O . LYS A 1 186 ? -15.078 31.359 18.703 1 97 186 LYS A O 1
ATOM 1439 N N . TYR A 1 187 ? -13.227 30.938 17.516 1 98.25 187 TYR A N 1
ATOM 1440 C CA . TYR A 1 187 ? -13.547 32 16.562 1 98.25 187 TYR A CA 1
ATOM 1441 C C . TYR A 1 187 ? -14.898 31.734 15.906 1 98.25 187 TYR A C 1
ATOM 1443 O O . TYR A 1 187 ? -15.742 32.625 15.844 1 98.25 187 TYR A O 1
ATOM 1451 N N . VAL A 1 188 ? -15.086 30.5 15.375 1 98.62 188 VAL A N 1
ATOM 1452 C CA . VAL A 1 188 ? -16.297 30.172 14.641 1 98.62 188 VAL A CA 1
ATOM 1453 C C . VAL A 1 188 ? -17.516 30.328 15.555 1 98.62 188 VAL A C 1
ATOM 1455 O O . VAL A 1 188 ? -18.547 30.844 15.133 1 98.62 188 VAL A O 1
ATOM 1458 N N . MET A 1 189 ? -17.391 29.906 16.797 1 97.69 189 MET A N 1
ATOM 1459 C CA . MET A 1 189 ? -18.453 30.031 17.781 1 97.69 189 MET A CA 1
ATOM 1460 C C . MET A 1 189 ? -18.797 31.484 18.047 1 97.69 189 MET A C 1
ATOM 1462 O O . MET A 1 189 ? -19.969 31.875 17.969 1 97.69 189 MET A O 1
ATOM 1466 N N . LYS A 1 190 ? -17.844 32.312 18.281 1 97.88 190 LYS A N 1
ATOM 1467 C CA . LYS A 1 190 ? -18.047 33.719 18.672 1 97.88 190 LYS A CA 1
ATOM 1468 C C . LYS A 1 190 ? -18.469 34.562 17.469 1 97.88 190 LYS A C 1
ATOM 1470 O O . LYS A 1 190 ? -19.281 35.469 17.594 1 97.88 190 LYS A O 1
ATOM 1475 N N . ASN A 1 191 ? -17.828 34.219 16.344 1 98.06 191 ASN A N 1
ATOM 1476 C CA . ASN A 1 191 ? -18.156 34.938 15.117 1 98.06 191 ASN A CA 1
ATOM 1477 C C . ASN A 1 191 ? -19.531 34.531 14.586 1 98.06 191 ASN A C 1
ATOM 1479 O O . ASN A 1 191 ? -20.094 35.188 13.727 1 98.06 191 ASN A O 1
ATOM 1483 N N . GLN A 1 192 ? -20 33.406 15.023 1 97.75 192 GLN A N 1
ATOM 1484 C CA . GLN A 1 192 ? -21.266 32.812 14.625 1 97.75 192 GLN A CA 1
ATOM 1485 C C . GLN A 1 192 ? -21.234 32.375 13.156 1 97.75 192 GLN A C 1
ATOM 1487 O O . GLN A 1 192 ? -22.188 32.656 12.414 1 97.75 192 GLN A O 1
ATOM 1492 N N . GLY A 1 193 ? -20.062 31.859 12.828 1 98.25 193 GLY A N 1
ATOM 1493 C CA . GLY A 1 193 ? -20.047 31.359 11.461 1 98.25 193 GLY A CA 1
ATOM 1494 C C . GLY A 1 193 ? -18.656 31.266 10.875 1 98.25 193 GLY A C 1
ATOM 1495 O O . GLY A 1 193 ? -17.719 31.859 11.414 1 98.25 193 GLY A O 1
ATOM 1496 N N . ILE A 1 194 ? -18.609 30.562 9.812 1 98.75 194 ILE A N 1
ATOM 1497 C CA . ILE A 1 194 ? -17.438 30.453 8.93 1 98.75 194 ILE A CA 1
ATOM 1498 C C . ILE A 1 194 ? -17.906 30.344 7.48 1 98.75 194 ILE A C 1
ATOM 1500 O O . ILE A 1 194 ? -18.953 29.766 7.195 1 98.75 194 ILE A O 1
ATOM 1504 N N . ASP A 1 195 ? -17.125 30.891 6.609 1 98.81 195 ASP A N 1
ATOM 1505 C CA . ASP A 1 195 ? -17.484 30.891 5.199 1 98.81 195 ASP A CA 1
ATOM 1506 C C . ASP A 1 195 ? -17.047 29.594 4.527 1 98.81 195 ASP A C 1
ATOM 1508 O O . ASP A 1 195 ? -16.219 28.859 5.066 1 98.81 195 ASP A O 1
ATOM 1512 N N . SER A 1 196 ? -17.656 29.344 3.361 1 98.44 196 SER A N 1
ATOM 1513 C CA . SER A 1 196 ? -17.234 28.219 2.529 1 98.44 196 SER A CA 1
ATOM 1514 C C . SER A 1 196 ? -15.891 28.516 1.855 1 98.44 196 SER A C 1
ATOM 1516 O O . SER A 1 196 ? -15.5 29.672 1.733 1 98.44 196 SER A O 1
ATOM 1518 N N . ASP A 1 197 ? -15.242 27.422 1.535 1 98.12 197 ASP A N 1
ATOM 1519 C CA . ASP A 1 197 ? -13.992 27.578 0.793 1 98.12 197 ASP A CA 1
ATOM 1520 C C . ASP A 1 197 ? -14.227 28.297 -0.529 1 98.12 197 ASP A C 1
ATOM 1522 O O . ASP A 1 197 ? -13.367 29.062 -0.982 1 98.12 197 ASP A O 1
ATOM 1526 N N . ALA A 1 198 ? -15.344 28.094 -1.186 1 97.94 198 ALA A N 1
ATOM 1527 C CA . ALA A 1 198 ? -15.68 28.734 -2.457 1 97.94 198 ALA A CA 1
ATOM 1528 C C . ALA A 1 198 ? -15.805 30.234 -2.301 1 97.94 198 ALA A C 1
ATOM 1530 O O . ALA A 1 198 ? -15.367 31 -3.17 1 97.94 198 ALA A O 1
ATOM 1531 N N . ALA A 1 199 ? -16.375 30.672 -1.217 1 98.25 199 ALA A N 1
ATOM 1532 C CA . ALA A 1 199 ? -16.625 32.094 -0.976 1 98.25 199 ALA A CA 1
ATOM 1533 C C . ALA A 1 199 ? -15.383 32.781 -0.422 1 98.25 199 ALA A C 1
ATOM 1535 O O . ALA A 1 199 ? -15.203 34 -0.59 1 98.25 199 ALA A O 1
ATOM 1536 N N . TYR A 1 200 ? -14.547 32.094 0.211 1 98.56 200 TYR A N 1
ATOM 1537 C CA . TYR A 1 200 ? -13.336 32.594 0.855 1 98.56 200 TYR A CA 1
ATOM 1538 C C . TYR A 1 200 ? -12.164 31.641 0.632 1 98.56 200 TYR A C 1
ATOM 1540 O O . TYR A 1 200 ? -11.727 30.953 1.562 1 98.56 200 TYR A O 1
ATOM 1548 N N . PRO A 1 201 ? -11.641 31.625 -0.6 1 98.5 201 PRO A N 1
ATOM 1549 C CA . PRO A 1 201 ? -10.648 30.625 -1.008 1 98.5 201 PRO A CA 1
ATOM 1550 C C . PRO A 1 201 ? -9.312 30.797 -0.294 1 98.5 201 PRO A C 1
ATOM 1552 O O . PRO A 1 201 ? -8.906 31.922 0.01 1 98.5 201 PRO A O 1
ATOM 1555 N N . TYR A 1 202 ? -8.648 29.719 -0.127 1 98.62 202 TYR A N 1
ATOM 1556 C CA . TYR A 1 202 ? -7.355 29.688 0.549 1 98.62 202 TYR A CA 1
ATOM 1557 C C . TYR A 1 202 ? -6.27 30.328 -0.309 1 98.62 202 TYR A C 1
ATOM 1559 O O . TYR A 1 202 ? -6.141 30.016 -1.494 1 98.62 202 TYR A O 1
ATOM 1567 N N . ILE A 1 203 ? -5.438 31.203 0.268 1 97.94 203 ILE A N 1
ATOM 1568 C CA . ILE A 1 203 ? -4.375 31.844 -0.498 1 97.94 203 ILE A CA 1
ATOM 1569 C C . ILE A 1 203 ? -3.023 31.562 0.153 1 97.94 203 ILE A C 1
ATOM 1571 O O . ILE A 1 203 ? -1.975 31.797 -0.451 1 97.94 203 ILE A O 1
ATOM 1575 N N . GLY A 1 204 ? -2.975 31.109 1.434 1 96.94 204 GLY A N 1
ATOM 1576 C CA . GLY A 1 204 ? -1.754 30.625 2.062 1 96.94 204 GLY A CA 1
ATOM 1577 C C . GLY A 1 204 ? -0.899 31.75 2.635 1 96.94 204 GLY A C 1
ATOM 1578 O O . GLY A 1 204 ? 0.313 31.578 2.793 1 96.94 204 GLY A O 1
ATOM 1579 N N . LYS A 1 205 ? -1.496 32.844 2.828 1 97.25 205 LYS A N 1
ATOM 1580 C CA . LYS A 1 205 ? -0.898 34 3.508 1 97.25 205 LYS A CA 1
ATOM 1581 C C . LYS A 1 205 ? -1.937 34.75 4.34 1 97.25 205 LYS A C 1
ATOM 1583 O O . LYS A 1 205 ? -3.107 34.812 3.961 1 97.25 205 LYS A O 1
ATOM 1588 N N . ARG A 1 206 ? -1.41 35.344 5.43 1 96.31 206 ARG A N 1
ATOM 1589 C CA . ARG A 1 206 ? -2.336 36.094 6.285 1 96.31 206 ARG A CA 1
ATOM 1590 C C . ARG A 1 206 ? -2.732 37.406 5.645 1 96.31 206 ARG A C 1
ATOM 1592 O O . ARG A 1 206 ? -1.879 38.156 5.141 1 96.31 206 ARG A O 1
ATOM 1599 N N . GLY A 1 207 ? -3.945 37.719 5.648 1 96.88 207 GLY A N 1
ATOM 1600 C CA . GLY A 1 207 ? -4.496 38.969 5.191 1 96.88 207 GLY A CA 1
ATOM 1601 C C . GLY A 1 207 ? -5.547 39.531 6.133 1 96.88 207 GLY A C 1
ATOM 1602 O O . GLY A 1 207 ? -5.613 39.156 7.301 1 96.88 207 GLY A O 1
ATOM 1603 N N . GLN A 1 208 ? -6.27 40.562 5.645 1 97.12 208 GLN A N 1
ATOM 1604 C CA . GLN A 1 208 ? -7.383 41.094 6.406 1 97.12 208 GLN A CA 1
ATOM 1605 C C . GLN A 1 208 ? -8.57 40.156 6.422 1 97.12 208 GLN A C 1
ATOM 1607 O O . GLN A 1 208 ? -8.828 39.438 5.438 1 97.12 208 GLN A O 1
ATOM 1612 N N . CYS A 1 209 ? -9.203 40.156 7.562 1 98.25 209 CYS A N 1
ATOM 1613 C CA . CYS A 1 209 ? -10.406 39.344 7.664 1 98.25 209 CYS A CA 1
ATOM 1614 C C . CYS A 1 209 ? -11.469 39.812 6.672 1 98.25 209 CYS A C 1
ATOM 1616 O O . CYS A 1 209 ? -11.867 40.969 6.688 1 98.25 209 CYS A O 1
ATOM 1618 N N . LYS A 1 210 ? -11.914 38.906 5.875 1 98 210 LYS A N 1
ATOM 1619 C CA . LYS A 1 210 ? -12.906 39.25 4.852 1 98 210 LYS A CA 1
ATOM 1620 C C . LYS A 1 210 ? -14.18 38.438 5.035 1 98 210 LYS A C 1
ATOM 1622 O O . LYS A 1 210 ? -14.891 38.156 4.07 1 98 210 LYS A O 1
ATOM 1627 N N . TYR A 1 211 ? -14.375 37.938 6.215 1 98.19 211 TYR A N 1
ATOM 1628 C CA . TYR A 1 211 ? -15.578 37.156 6.48 1 98.19 211 TYR A CA 1
ATOM 1629 C C . TYR A 1 211 ? -16.828 37.938 6.07 1 98.19 211 TYR A C 1
ATOM 1631 O O . TYR A 1 211 ? -16.938 39.125 6.32 1 98.19 211 TYR A O 1
ATOM 1639 N N . ASN A 1 212 ? -17.734 37.281 5.398 1 97.75 212 ASN A N 1
ATOM 1640 C CA . ASN A 1 212 ? -19.047 37.812 5 1 97.75 212 ASN A CA 1
ATOM 1641 C C . ASN A 1 212 ? -20.172 36.875 5.438 1 97.75 212 ASN A C 1
ATOM 1643 O O . ASN A 1 212 ? -20.281 35.75 4.949 1 97.75 212 ASN A O 1
ATOM 1647 N N . ALA A 1 213 ? -21.031 37.344 6.301 1 97.06 213 ALA A N 1
ATOM 1648 C CA . ALA A 1 213 ? -22.109 36.531 6.875 1 97.06 213 ALA A CA 1
ATOM 1649 C C . ALA A 1 213 ? -23.047 36 5.785 1 97.06 213 ALA A C 1
ATOM 1651 O O . ALA A 1 213 ? -23.703 35 5.969 1 97.06 213 ALA A O 1
ATOM 1652 N N . LEU A 1 214 ? -23.078 36.656 4.648 1 96.94 214 LEU A N 1
ATOM 1653 C CA . LEU A 1 214 ? -23.891 36.219 3.529 1 96.94 214 LEU A CA 1
ATOM 1654 C C . LEU A 1 214 ? -23.453 34.844 3.033 1 96.94 214 LEU A C 1
ATOM 1656 O O . LEU A 1 214 ? -24.25 34.094 2.449 1 96.94 214 LEU A O 1
ATOM 1660 N N . TYR A 1 215 ? -22.219 34.5 3.277 1 96.75 215 TYR A N 1
ATOM 1661 C CA . TYR A 1 215 ? -21.672 33.25 2.771 1 96.75 215 TYR A CA 1
ATOM 1662 C C . TYR A 1 215 ? -21.375 32.281 3.91 1 96.75 215 TYR A C 1
ATOM 1664 O O . TYR A 1 215 ? -20.547 31.375 3.771 1 96.75 215 TYR A O 1
ATOM 1672 N N . ARG A 1 216 ? -22.062 32.562 5.016 1 97.25 216 ARG A N 1
ATOM 1673 C CA . ARG A 1 216 ? -21.906 31.672 6.156 1 97.25 216 ARG A CA 1
ATOM 1674 C C . ARG A 1 216 ? -22.266 30.234 5.781 1 97.25 216 ARG A C 1
ATOM 1676 O O . ARG A 1 216 ? -23.359 29.969 5.289 1 97.25 216 ARG A O 1
ATOM 1683 N N . ALA A 1 217 ? -21.344 29.375 5.996 1 97.88 217 ALA A N 1
ATOM 1684 C CA . ALA A 1 217 ? -21.562 27.984 5.574 1 97.88 217 ALA A CA 1
ATOM 1685 C C . ALA A 1 217 ? -21.766 27.078 6.781 1 97.88 217 ALA A C 1
ATOM 1687 O O . ALA A 1 217 ? -22.422 26.031 6.672 1 97.88 217 ALA A O 1
ATOM 1688 N N . ALA A 1 218 ? -21.203 27.391 7.891 1 97.81 218 ALA A N 1
ATOM 1689 C CA . ALA A 1 218 ? -21.312 26.578 9.094 1 97.81 218 ALA A CA 1
ATOM 1690 C C . ALA A 1 218 ? -21.109 27.422 10.352 1 97.81 218 ALA A C 1
ATOM 1692 O O . ALA A 1 218 ? -20.625 28.547 10.273 1 97.81 218 ALA A O 1
ATOM 1693 N N . ASN A 1 219 ? -21.562 26.906 11.414 1 97.19 219 ASN A N 1
ATOM 1694 C CA . ASN A 1 219 ? -21.328 27.422 12.758 1 97.19 219 ASN A CA 1
ATOM 1695 C C . ASN A 1 21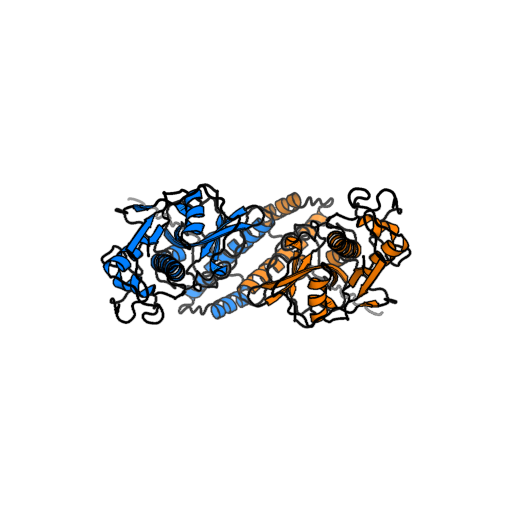9 ? -21.172 26.297 13.773 1 97.19 219 ASN A C 1
ATOM 1697 O O . ASN A 1 219 ? -21.344 25.125 13.445 1 97.19 219 ASN A O 1
ATOM 1701 N N . CYS A 1 220 ? -20.562 26.641 14.953 1 96.12 220 CYS A N 1
ATOM 1702 C CA . CYS A 1 220 ? -20.531 25.672 16.047 1 96.12 220 CYS A CA 1
ATOM 1703 C C . CYS A 1 220 ? -20.906 26.328 17.375 1 96.12 220 CYS A C 1
ATOM 1705 O O . CYS A 1 220 ? -20.812 27.547 17.516 1 96.12 220 CYS A O 1
ATOM 1707 N N . SER A 1 221 ? -21.438 25.516 18.234 1 95.62 221 SER A N 1
ATOM 1708 C CA . SER A 1 221 ? -21.922 26.031 19.516 1 95.62 221 SER A CA 1
ATOM 1709 C C . SER A 1 221 ? -20.859 25.875 20.609 1 95.62 221 SER A C 1
ATOM 1711 O O . SER A 1 221 ? -20.953 26.469 21.672 1 95.62 221 SER A O 1
ATOM 1713 N N . GLY A 1 222 ? -19.891 25.062 20.344 1 94.81 222 GLY A N 1
ATOM 1714 C CA . GLY A 1 222 ? -18.812 24.797 21.281 1 94.81 222 GLY A CA 1
ATOM 1715 C C . GLY A 1 222 ? -17.781 23.844 20.734 1 94.81 222 GLY A C 1
ATOM 1716 O O . GLY A 1 222 ? -17.688 23.625 19.531 1 94.81 222 GLY A O 1
ATOM 1717 N N . TYR A 1 223 ? -16.922 23.453 21.609 1 96.38 223 TYR A N 1
ATOM 1718 C CA . TYR A 1 223 ? -15.938 22.422 21.312 1 96.38 223 TYR A CA 1
ATOM 1719 C C . TYR A 1 223 ? -15.586 21.609 22.562 1 96.38 223 TYR A C 1
ATOM 1721 O O . TYR A 1 223 ? -15.898 22.031 23.672 1 96.38 223 TYR A O 1
ATOM 1729 N N . ALA A 1 224 ? -15.039 20.453 22.344 1 96.44 224 ALA A N 1
ATOM 1730 C CA . ALA A 1 224 ? -14.664 19.594 23.453 1 96.44 224 ALA A CA 1
ATOM 1731 C C . ALA A 1 224 ? -13.336 18.891 23.172 1 96.44 224 ALA A C 1
ATOM 1733 O O . ALA A 1 224 ? -13.008 18.609 22.016 1 96.44 224 ALA A O 1
ATOM 1734 N N . PHE A 1 225 ? -12.609 18.688 24.266 1 96.88 225 PHE A N 1
ATOM 1735 C CA . PHE A 1 225 ? -11.406 17.875 24.188 1 96.88 225 PHE A CA 1
ATOM 1736 C C . PHE A 1 225 ? -11.695 16.438 24.641 1 96.88 225 PHE A C 1
ATOM 1738 O O . PHE A 1 225 ? -12.523 16.219 25.531 1 96.88 225 PHE A O 1
ATOM 1745 N N . ILE A 1 226 ? -11 15.57 23.953 1 94.81 226 ILE A N 1
ATOM 1746 C CA . ILE A 1 226 ? -10.93 14.211 24.469 1 94.81 226 ILE A CA 1
ATOM 1747 C C . ILE A 1 226 ? -9.953 14.156 25.641 1 94.81 226 ILE A C 1
ATOM 1749 O O . ILE A 1 226 ? -9 14.945 25.703 1 94.81 226 ILE A O 1
ATOM 1753 N N . PRO A 1 227 ? -10.234 13.195 26.609 1 94.31 227 PRO A N 1
ATOM 1754 C CA . PRO A 1 227 ? -9.258 13.086 27.703 1 94.31 227 PRO A CA 1
ATOM 1755 C C . PRO A 1 227 ? -7.828 12.914 27.188 1 94.31 227 PRO A C 1
ATOM 1757 O O . PRO A 1 227 ? -7.578 12.102 26.297 1 94.31 227 PRO A O 1
ATOM 1760 N N . GLU A 1 228 ? -6.922 13.68 27.781 1 94.38 228 GLU A N 1
ATOM 1761 C CA . GLU A 1 228 ? -5.547 13.773 27.297 1 94.38 228 GLU A CA 1
ATOM 1762 C C . GLU A 1 228 ? -4.891 12.398 27.219 1 94.38 228 GLU A C 1
ATOM 1764 O O . GLU A 1 228 ? -4.859 11.664 28.219 1 94.38 228 GLU A O 1
ATOM 1769 N N . GLY A 1 229 ? -4.414 12.078 26.094 1 94.94 229 GLY A N 1
ATOM 1770 C CA . GLY A 1 229 ? -3.584 10.891 25.906 1 94.94 229 GLY A CA 1
ATOM 1771 C C . GLY A 1 229 ? -4.379 9.602 25.891 1 94.94 229 GLY A C 1
ATOM 1772 O O . GLY A 1 229 ? -3.807 8.516 25.828 1 94.94 229 GLY A O 1
ATOM 1773 N N . ASP A 1 230 ? -5.676 9.664 25.891 1 94.62 230 ASP A N 1
ATOM 1774 C CA . ASP A 1 230 ? -6.504 8.469 25.969 1 94.62 230 ASP A CA 1
ATOM 1775 C C . ASP A 1 230 ? -6.895 7.969 24.594 1 94.62 230 ASP A C 1
ATOM 1777 O O . ASP A 1 230 ? -7.875 8.438 24 1 94.62 230 ASP A O 1
ATOM 1781 N N . GLU A 1 231 ? -6.188 6.988 24.141 1 96.75 231 GLU A N 1
ATOM 1782 C CA . GLU A 1 231 ? -6.426 6.465 22.797 1 96.75 231 GLU A CA 1
ATOM 1783 C C . GLU A 1 231 ? -7.766 5.742 22.719 1 96.75 231 GLU A C 1
ATOM 1785 O O . GLU A 1 231 ? -8.406 5.723 21.672 1 96.75 231 GLU A O 1
ATOM 1790 N N . SER A 1 232 ? -8.195 5.117 23.781 1 95.06 232 SER A N 1
ATOM 1791 C CA . SER A 1 232 ? -9.469 4.41 23.781 1 95.06 232 SER A CA 1
ATOM 1792 C C . SER A 1 232 ? -10.633 5.379 23.594 1 95.06 232 SER A C 1
ATOM 1794 O O . SER A 1 232 ? -11.578 5.098 22.844 1 95.06 232 SER A O 1
ATOM 1796 N N . VAL A 1 233 ? -10.578 6.465 24.25 1 95.75 233 VAL A N 1
ATOM 1797 C CA . VAL A 1 233 ? -11.641 7.457 24.125 1 95.75 233 VAL A CA 1
ATOM 1798 C C . VAL A 1 233 ? -11.57 8.117 22.75 1 95.75 233 VAL A C 1
ATOM 1800 O O . VAL A 1 233 ? -12.602 8.453 22.156 1 95.75 233 VAL A O 1
ATOM 1803 N N . LEU A 1 234 ? -10.328 8.352 22.281 1 97.06 234 LEU A N 1
ATOM 1804 C CA . LEU A 1 234 ? -10.195 8.891 20.938 1 97.06 234 LEU A CA 1
ATOM 1805 C C . LEU A 1 234 ? -10.891 7.984 19.922 1 97.06 234 LEU A C 1
ATOM 1807 O O . LEU A 1 234 ? -11.609 8.469 19.047 1 97.06 234 LEU A O 1
ATOM 1811 N N . LYS A 1 235 ? -10.672 6.66 20.047 1 97.56 235 LYS A N 1
ATOM 1812 C CA . LYS A 1 235 ? -11.312 5.699 19.141 1 97.56 235 LYS A CA 1
ATOM 1813 C C . LYS A 1 235 ? -12.828 5.797 19.234 1 97.56 235 LYS A C 1
ATOM 1815 O O . LYS A 1 235 ? -13.516 5.863 18.219 1 97.56 235 LYS A O 1
ATOM 1820 N N . ALA A 1 236 ? -13.367 5.832 20.422 1 96.75 236 ALA A N 1
ATOM 1821 C CA . ALA A 1 236 ? -14.805 5.941 20.641 1 96.75 236 ALA A CA 1
ATOM 1822 C C . ALA A 1 236 ? -15.352 7.25 20.078 1 96.75 236 ALA A C 1
ATOM 1824 O O . ALA A 1 236 ? -16.438 7.281 19.5 1 96.75 236 ALA A O 1
ATOM 1825 N N . ALA A 1 237 ? -14.625 8.305 20.312 1 96.44 237 ALA A N 1
ATOM 1826 C CA . ALA A 1 237 ? -15.047 9.617 19.828 1 96.44 237 ALA A CA 1
ATOM 1827 C C . ALA A 1 237 ? -15.102 9.648 18.297 1 96.44 237 ALA A C 1
ATOM 1829 O O . ALA A 1 237 ? -16 10.25 17.719 1 96.44 237 ALA A O 1
ATOM 1830 N N . LEU A 1 238 ? -14.148 9.023 17.656 1 97.5 238 LEU A N 1
ATOM 1831 C CA . LEU A 1 238 ? -14.156 8.945 16.203 1 97.5 238 LEU A CA 1
ATOM 1832 C C . LEU A 1 238 ? -15.445 8.305 15.695 1 97.5 238 LEU A C 1
ATOM 1834 O O . LEU A 1 238 ? -16.016 8.75 14.703 1 97.5 238 LEU A O 1
ATOM 1838 N N . VAL A 1 239 ? -15.812 7.301 16.391 1 96.56 239 VAL A N 1
ATOM 1839 C CA . VAL A 1 239 ? -17.016 6.57 15.984 1 96.56 239 VAL A CA 1
ATOM 1840 C C . VAL A 1 239 ? -18.25 7.434 16.234 1 96.56 239 VAL A C 1
ATOM 1842 O O . VAL A 1 239 ? -19.125 7.535 15.375 1 96.56 239 VAL A O 1
ATOM 1845 N N . GLU A 1 240 ? -18.281 8.023 17.328 1 95.06 240 GLU A N 1
ATOM 1846 C CA . GLU A 1 240 ? -19.5 8.719 17.766 1 95.06 240 GLU A CA 1
ATOM 1847 C C . GLU A 1 240 ? -19.609 10.094 17.109 1 95.06 240 GLU A C 1
ATOM 1849 O O . GLU A 1 240 ? -20.703 10.5 16.703 1 95.06 240 GLU A O 1
ATOM 1854 N N . VAL A 1 241 ? -18.578 10.789 17.047 1 95.25 241 VAL A N 1
ATOM 1855 C CA . VAL A 1 241 ? -18.578 12.195 16.672 1 95.25 241 VAL A CA 1
ATOM 1856 C C . VAL A 1 241 ? -18.281 12.336 15.188 1 95.25 241 VAL A C 1
ATOM 1858 O O . VAL A 1 241 ? -18.922 13.125 14.484 1 95.25 241 VAL A O 1
ATOM 1861 N N . GLY A 1 242 ? -17.406 11.594 14.648 1 97.12 242 GLY A N 1
ATOM 1862 C CA . GLY A 1 242 ? -16.859 11.766 13.312 1 97.12 242 GLY A CA 1
ATOM 1863 C C . GLY A 1 242 ? -15.391 12.164 13.328 1 97.12 242 GLY A C 1
ATOM 1864 O O . GLY A 1 242 ? -14.664 11.852 14.273 1 97.12 242 GLY A O 1
ATOM 1865 N N . PRO A 1 243 ? -14.953 12.852 12.25 1 98.69 243 PRO A N 1
ATOM 1866 C CA . PRO A 1 243 ? -13.547 13.273 12.203 1 98.69 243 PRO A CA 1
ATOM 1867 C C . PRO A 1 243 ? -13.164 14.18 13.367 1 98.69 243 PRO A C 1
ATOM 1869 O O . PRO A 1 243 ? -13.961 15.039 13.773 1 98.69 243 PRO A O 1
ATOM 1872 N N . ILE A 1 244 ? -11.922 13.969 13.852 1 98.62 244 ILE A N 1
ATOM 1873 C CA . ILE A 1 244 ? -11.469 14.672 15.047 1 98.62 244 ILE A CA 1
ATOM 1874 C C . ILE A 1 244 ? -10.156 15.398 14.75 1 98.62 244 ILE A C 1
ATOM 1876 O O . ILE A 1 244 ? -9.242 14.82 14.156 1 98.62 244 ILE A O 1
ATOM 1880 N N . SER A 1 245 ? -10.094 16.672 15.172 1 98.81 245 SER A N 1
ATOM 1881 C CA . SER A 1 245 ? -8.828 17.391 15.094 1 98.81 245 SER A CA 1
ATOM 1882 C C . SER A 1 245 ? -7.816 16.828 16.094 1 98.81 245 SER A C 1
ATOM 1884 O O . SER A 1 245 ? -8.117 16.703 17.281 1 98.81 245 SER A O 1
ATOM 1886 N N . VAL A 1 246 ? -6.645 16.516 15.562 1 98.88 246 VAL A N 1
ATOM 1887 C CA . VAL A 1 246 ? -5.574 16.047 16.438 1 98.88 246 VAL A CA 1
ATOM 1888 C C . VAL A 1 246 ? -4.281 16.797 16.125 1 98.88 246 VAL A C 1
ATOM 1890 O O . VAL A 1 246 ? -4.156 17.406 15.07 1 98.88 246 VAL A O 1
ATOM 1893 N N . ALA A 1 247 ? -3.408 16.812 17.094 1 98.81 247 ALA A N 1
ATOM 1894 C CA . ALA A 1 247 ? -2.066 17.359 16.922 1 98.81 247 ALA A CA 1
ATOM 1895 C C . ALA A 1 247 ? -1.002 16.297 17.125 1 98.81 247 ALA A C 1
ATOM 1897 O O . ALA A 1 247 ? -1.125 15.445 18.016 1 98.81 247 ALA A O 1
ATOM 1898 N N . ILE A 1 248 ? 0.01 16.344 16.266 1 98.75 248 ILE A N 1
ATOM 1899 C CA . ILE A 1 248 ? 1.036 15.305 16.328 1 98.75 248 ILE A CA 1
ATOM 1900 C C . ILE A 1 248 ? 2.42 15.945 16.266 1 98.75 248 ILE A C 1
ATOM 1902 O O . ILE A 1 248 ? 2.557 17.109 15.867 1 98.75 248 ILE A O 1
ATOM 1906 N N . ASP A 1 249 ? 3.428 15.195 16.734 1 98.38 249 ASP A N 1
ATOM 1907 C CA . ASP A 1 249 ? 4.828 15.516 16.469 1 98.38 249 ASP A CA 1
ATOM 1908 C C . ASP A 1 249 ? 5.234 15.094 15.062 1 98.38 249 ASP A C 1
ATOM 1910 O O . ASP A 1 249 ? 5.367 13.906 14.773 1 98.38 249 ASP A O 1
ATOM 1914 N N . ALA A 1 250 ? 5.352 16.031 14.188 1 97.69 250 ALA A N 1
ATOM 1915 C CA . ALA A 1 250 ? 5.734 15.766 12.805 1 97.69 250 ALA A CA 1
ATOM 1916 C C . ALA A 1 250 ? 7.18 16.172 12.547 1 97.69 250 ALA A C 1
ATOM 1918 O O . ALA A 1 250 ? 7.543 16.531 11.422 1 97.69 250 ALA A O 1
ATOM 1919 N N . SER A 1 251 ? 8.078 16.109 13.523 1 96.56 251 SER A N 1
ATOM 1920 C CA . SER A 1 251 ? 9.422 16.672 13.422 1 96.56 251 SER A CA 1
ATOM 1921 C C . SER A 1 251 ? 10.422 15.656 12.898 1 96.56 251 SER A C 1
ATOM 1923 O O . SER A 1 251 ? 11.586 15.984 12.656 1 96.56 251 SER A O 1
ATOM 1925 N N . ARG A 1 252 ? 9.984 14.438 12.703 1 96.56 252 ARG A N 1
ATOM 1926 C CA . ARG A 1 252 ? 10.922 13.391 12.305 1 96.56 252 ARG A CA 1
ATOM 1927 C C . ARG A 1 252 ? 11.016 13.273 10.789 1 96.56 252 ARG A C 1
ATOM 1929 O O . ARG A 1 252 ? 10 13.375 10.094 1 96.56 252 ARG A O 1
ATOM 1936 N N . PRO A 1 253 ? 12.195 13 10.258 1 96.69 253 PRO A N 1
ATOM 1937 C CA . PRO A 1 253 ? 12.391 12.969 8.805 1 96.69 253 PRO A CA 1
ATOM 1938 C C . PRO A 1 253 ? 11.531 11.914 8.117 1 96.69 253 PRO A C 1
ATOM 1940 O O . PRO A 1 253 ? 11.062 12.133 6.996 1 96.69 253 PRO A O 1
ATOM 1943 N N . LYS A 1 254 ? 11.367 10.781 8.758 1 97.69 254 LYS A N 1
ATOM 1944 C CA . LYS A 1 254 ? 10.625 9.695 8.125 1 97.69 254 LYS A CA 1
ATOM 1945 C C . LYS A 1 254 ? 9.156 10.07 7.945 1 97.69 254 LYS A C 1
ATOM 1947 O O . LYS A 1 254 ? 8.5 9.609 7.016 1 97.69 254 LYS A O 1
ATOM 1952 N N . PHE A 1 255 ? 8.625 10.898 8.859 1 98.25 255 PHE A N 1
ATOM 1953 C CA . PHE A 1 255 ? 7.262 11.383 8.703 1 98.25 255 PHE A CA 1
ATOM 1954 C C . PHE A 1 255 ? 7.109 12.156 7.395 1 98.25 255 PHE A C 1
ATOM 1956 O O . PHE A 1 255 ? 6.105 12.008 6.695 1 98.25 255 PHE A O 1
ATOM 1963 N N . VAL A 1 256 ? 8.07 12.945 7.051 1 97.94 256 VAL A N 1
ATOM 1964 C CA . VAL A 1 256 ? 8.039 13.867 5.918 1 97.94 256 VAL A CA 1
ATOM 1965 C C . VAL A 1 256 ? 7.902 13.078 4.617 1 97.94 256 VAL A C 1
ATOM 1967 O O . VAL A 1 256 ? 7.262 13.539 3.668 1 97.94 256 VAL A O 1
ATOM 1970 N N . PHE A 1 257 ? 8.414 11.836 4.609 1 98.5 257 PHE A N 1
ATOM 1971 C CA . PHE A 1 257 ? 8.477 11.102 3.35 1 98.5 257 PHE A CA 1
ATOM 1972 C C . PHE A 1 257 ? 7.637 9.828 3.426 1 98.5 257 PHE A C 1
ATOM 1974 O O . PHE A 1 257 ? 7.797 8.93 2.602 1 98.5 257 PHE A O 1
ATOM 1981 N N . TYR A 1 258 ? 6.738 9.773 4.355 1 98.62 258 TYR A N 1
ATOM 1982 C CA . TYR A 1 258 ? 5.867 8.617 4.508 1 98.62 258 TYR A CA 1
ATOM 1983 C C . TYR A 1 258 ? 5.148 8.297 3.201 1 98.62 258 TYR A C 1
ATOM 1985 O O . TYR A 1 258 ? 4.762 9.203 2.463 1 98.62 258 TYR A O 1
ATOM 1993 N N . ARG A 1 259 ? 4.922 6.895 2.992 1 98 259 ARG A N 1
ATOM 1994 C CA . ARG A 1 259 ? 4.234 6.508 1.766 1 98 259 ARG A CA 1
ATOM 1995 C C . ARG A 1 259 ? 3.213 5.406 2.035 1 98 259 ARG A C 1
ATOM 1997 O O . ARG A 1 259 ? 2.033 5.555 1.712 1 98 259 ARG A O 1
ATOM 2004 N N . HIS A 1 260 ? 3.732 4.242 2.637 1 96.38 260 HIS A N 1
ATOM 2005 C CA . HIS A 1 260 ? 2.865 3.092 2.875 1 96.38 260 HIS A CA 1
ATOM 2006 C C . HIS A 1 260 ? 3.107 2.498 4.258 1 96.38 260 HIS A C 1
ATOM 2008 O O . HIS A 1 260 ? 4.188 2.662 4.828 1 96.38 260 HIS A O 1
ATOM 2014 N N . GLY A 1 261 ? 2.059 1.742 4.734 1 97.94 261 GLY A N 1
ATOM 2015 C CA . GLY A 1 261 ? 2.23 0.981 5.961 1 97.94 261 GLY A CA 1
ATOM 2016 C C . GLY A 1 261 ? 1.853 1.764 7.207 1 97.94 261 GLY A C 1
ATOM 2017 O O . GLY A 1 261 ? 1.334 2.877 7.109 1 97.94 261 GLY A O 1
ATOM 2018 N N . VAL A 1 262 ? 2.02 1.186 8.344 1 98.69 262 VAL A N 1
ATOM 2019 C CA . VAL A 1 262 ? 1.679 1.812 9.617 1 98.69 262 VAL A CA 1
ATOM 2020 C C . VAL A 1 262 ? 2.9 2.533 10.18 1 98.69 262 VAL A C 1
ATOM 2022 O O . VAL A 1 262 ? 3.871 1.894 10.594 1 98.69 262 VAL A O 1
ATOM 2025 N N . TYR A 1 263 ? 2.846 3.812 10.188 1 98.81 263 TYR A N 1
ATOM 2026 C CA . TYR A 1 263 ? 3.943 4.652 10.656 1 98.81 263 TYR A CA 1
ATOM 2027 C C . TYR A 1 263 ? 4.191 4.453 12.148 1 98.81 263 TYR A C 1
ATOM 2029 O O . TYR A 1 263 ? 3.312 4.719 12.969 1 98.81 263 TYR A O 1
ATOM 2037 N N . ARG A 1 264 ? 5.34 3.928 12.414 1 97.44 264 ARG A N 1
ATOM 2038 C CA . ARG A 1 264 ? 5.832 3.719 13.773 1 97.44 264 ARG A CA 1
ATOM 2039 C C . ARG A 1 264 ? 7.25 4.258 13.93 1 97.44 264 ARG A C 1
ATOM 2041 O O . ARG A 1 264 ? 8.18 3.779 13.266 1 97.44 264 ARG A O 1
ATOM 2048 N N . ASP A 1 265 ? 7.395 5.27 14.664 1 95.06 265 ASP A N 1
ATOM 2049 C CA . ASP A 1 265 ? 8.695 5.895 14.914 1 95.06 265 ASP A CA 1
ATOM 2050 C C . ASP A 1 265 ? 8.914 6.109 16.406 1 95.06 265 ASP A C 1
ATOM 2052 O O . ASP A 1 265 ? 8.281 6.977 17.016 1 95.06 265 ASP A O 1
ATOM 2056 N N . HIS A 1 266 ? 9.836 5.371 16.953 1 92.38 266 HIS A N 1
ATOM 2057 C CA . HIS A 1 266 ? 10.062 5.387 18.391 1 92.38 266 HIS A CA 1
ATOM 2058 C C . HIS A 1 266 ? 10.688 6.707 18.844 1 92.38 266 HIS A C 1
ATOM 2060 O O . HIS A 1 266 ? 10.719 7.016 20.031 1 92.38 266 HIS A O 1
ATOM 2066 N N . ARG A 1 267 ? 11.148 7.512 17.922 1 94 267 ARG A N 1
ATOM 2067 C CA . ARG A 1 267 ? 11.789 8.781 18.266 1 94 267 ARG A CA 1
ATOM 2068 C C . ARG A 1 267 ? 10.766 9.906 18.328 1 94 267 ARG A C 1
ATOM 2070 O O . ARG A 1 267 ? 11.086 11.023 18.734 1 94 267 ARG A O 1
ATOM 2077 N N . CYS A 1 268 ? 9.578 9.562 17.797 1 93.5 268 CYS A N 1
ATOM 2078 C CA . CYS A 1 268 ? 8.531 10.578 17.844 1 93.5 268 CYS A CA 1
ATOM 2079 C C . CYS A 1 268 ? 8.219 10.953 19.297 1 93.5 268 CYS A C 1
ATOM 2081 O O . CYS A 1 268 ? 8.094 10.078 20.156 1 93.5 268 CYS A O 1
ATOM 2083 N N . SER A 1 269 ? 8.102 12.266 19.625 1 95.31 269 SER A N 1
ATOM 2084 C CA . SER A 1 269 ? 7.809 12.742 20.969 1 95.31 269 SER A CA 1
ATOM 2085 C C . SER A 1 269 ? 6.332 13.078 21.125 1 95.31 269 SER A C 1
ATOM 2087 O O . SER A 1 269 ? 5.531 12.844 20.219 1 95.31 269 SER A O 1
ATOM 2089 N N . HIS A 1 270 ? 6.012 13.539 22.328 1 96.44 270 HIS A N 1
ATOM 2090 C CA . HIS A 1 270 ? 4.652 14.008 22.578 1 96.44 270 HIS A CA 1
ATOM 2091 C C . HIS A 1 270 ? 4.566 15.531 22.484 1 96.44 270 HIS A C 1
ATOM 2093 O O . HIS A 1 270 ? 3.52 16.109 22.766 1 96.44 270 HIS A O 1
ATOM 2099 N N . ASN A 1 271 ? 5.707 16.156 22.078 1 96.38 271 ASN A N 1
ATOM 2100 C CA . ASN A 1 271 ? 5.684 17.594 21.781 1 96.38 271 ASN A CA 1
ATOM 2101 C C . ASN A 1 271 ? 5.125 17.859 20.375 1 96.38 271 ASN A C 1
ATOM 2103 O O . ASN A 1 271 ? 5.871 17.859 19.406 1 96.38 271 ASN A O 1
ATOM 2107 N N . VAL A 1 272 ? 3.895 18.203 20.344 1 98.25 272 VAL A N 1
ATOM 2108 C CA . VAL A 1 272 ? 3.176 18.266 19.078 1 98.25 272 VAL A CA 1
ATOM 2109 C C . VAL A 1 272 ? 3.467 19.594 18.391 1 98.25 272 VAL A C 1
ATOM 2111 O O . VAL A 1 272 ? 3.674 20.609 19.047 1 98.25 272 VAL A O 1
ATOM 2114 N N . ASN A 1 273 ? 3.477 19.594 17.047 1 98.44 273 ASN A N 1
ATOM 2115 C CA . ASN A 1 273 ? 3.75 20.797 16.281 1 98.44 273 ASN A CA 1
ATOM 2116 C C . ASN A 1 273 ? 2.939 20.828 14.984 1 98.44 273 ASN A C 1
ATOM 2118 O O . ASN A 1 273 ? 3.129 21.719 14.148 1 98.44 273 ASN A O 1
ATOM 2122 N N . HIS A 1 274 ? 2.1 19.891 14.773 1 98.81 274 HIS A N 1
ATOM 2123 C CA . HIS A 1 274 ? 1.381 19.766 13.516 1 98.81 274 HIS A CA 1
ATOM 2124 C C . HIS A 1 274 ? -0.064 19.328 13.742 1 98.81 274 HIS A C 1
ATOM 2126 O O . HIS A 1 274 ? -0.319 18.344 14.43 1 98.81 274 HIS A O 1
ATOM 2132 N N . GLY A 1 275 ? -1.023 20.172 13.273 1 98.81 275 GLY A N 1
ATOM 2133 C CA . GLY A 1 275 ? -2.436 19.828 13.328 1 98.81 275 GLY A CA 1
ATOM 2134 C C . GLY A 1 275 ? -2.904 19.016 12.133 1 98.81 275 GLY A C 1
ATOM 2135 O O . GLY A 1 275 ? -2.619 19.375 10.984 1 98.81 275 GLY A O 1
ATOM 2136 N N . VAL A 1 276 ? -3.518 17.938 12.367 1 98.94 276 VAL A N 1
ATOM 2137 C CA . VAL A 1 276 ? -4.043 17.062 11.328 1 98.94 276 VAL A CA 1
ATOM 2138 C C . VAL A 1 276 ? -5.43 16.547 11.727 1 98.94 276 VAL A C 1
ATOM 2140 O O . VAL A 1 276 ? -6.004 17.016 12.711 1 98.94 276 VAL A O 1
ATOM 2143 N N . LEU A 1 277 ? -5.992 15.742 10.836 1 98.94 277 LEU A N 1
ATOM 2144 C CA . LEU A 1 277 ? -7.359 15.289 11.062 1 98.94 277 LEU A CA 1
ATOM 2145 C C . LEU A 1 277 ? -7.426 13.766 11.117 1 98.94 277 LEU A C 1
ATOM 2147 O O . LEU A 1 277 ? -7.105 13.094 10.141 1 98.94 277 LEU A O 1
ATOM 2151 N N . ALA A 1 278 ? -7.797 13.211 12.305 1 98.94 278 ALA A N 1
ATOM 2152 C CA . ALA A 1 278 ? -8.078 11.781 12.398 1 98.94 278 ALA A CA 1
ATOM 2153 C C . ALA A 1 278 ? -9.438 11.453 11.789 1 98.94 278 ALA A C 1
ATOM 2155 O O . ALA A 1 278 ? -10.453 12.047 12.156 1 98.94 278 ALA A O 1
ATOM 2156 N N . VAL A 1 279 ? -9.469 10.477 10.836 1 98.94 279 VAL A N 1
ATOM 2157 C CA . VAL A 1 279 ? -10.711 10.242 10.109 1 98.94 279 VAL A CA 1
ATOM 2158 C C . VAL A 1 279 ? -11.102 8.773 10.203 1 98.94 279 VAL A C 1
ATOM 2160 O O . VAL A 1 279 ? -12.125 8.352 9.656 1 98.94 279 VAL A O 1
ATOM 2163 N N . GLY A 1 280 ? -10.32 7.988 10.875 1 98.81 280 GLY A N 1
ATOM 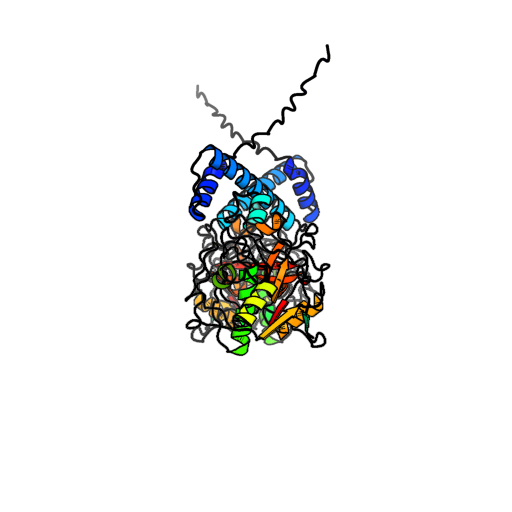2164 C CA . GLY A 1 280 ? -10.633 6.578 11.008 1 98.81 280 GLY A CA 1
ATOM 2165 C C . GLY A 1 280 ? -9.547 5.789 11.727 1 98.81 280 GLY A C 1
ATOM 2166 O O . GLY A 1 280 ? -8.656 6.371 12.344 1 98.81 280 GLY A O 1
ATOM 2167 N N . TYR A 1 281 ? -9.727 4.492 11.727 1 98.75 281 TYR A N 1
ATOM 2168 C CA . TYR A 1 281 ? -8.766 3.564 12.32 1 98.75 281 TYR A CA 1
ATOM 2169 C C . TYR A 1 281 ? -8.938 2.164 11.75 1 98.75 281 TYR A C 1
ATOM 2171 O O . TYR A 1 281 ? -9.945 1.868 11.102 1 98.75 281 TYR A O 1
ATOM 2179 N N . GLY A 1 282 ? -7.953 1.376 11.93 1 98.31 282 GLY A N 1
ATOM 2180 C CA . GLY A 1 282 ? -7.992 -0.006 11.477 1 98.31 282 GLY A CA 1
ATOM 2181 C C . GLY A 1 282 ? -6.762 -0.8 11.875 1 98.31 282 GLY A C 1
ATOM 2182 O O . GLY A 1 282 ? -6.078 -0.455 12.836 1 98.31 282 GLY A O 1
ATOM 2183 N N . THR A 1 283 ? -6.613 -1.938 11.266 1 97.94 283 THR A N 1
ATOM 2184 C CA . THR A 1 283 ? -5.457 -2.811 11.438 1 97.94 283 THR A CA 1
ATOM 2185 C C . THR A 1 283 ? -4.891 -3.232 10.086 1 97.94 283 THR A C 1
ATOM 2187 O O . THR A 1 283 ? -5.645 -3.566 9.164 1 97.94 283 THR A O 1
ATOM 2190 N N . GLU A 1 284 ? -3.68 -3.037 9.875 1 96.06 284 GLU A N 1
ATOM 2191 C CA . GLU A 1 284 ? -2.979 -3.471 8.664 1 96.06 284 GLU A CA 1
ATOM 2192 C C . GLU A 1 284 ? -1.788 -4.359 9.016 1 96.06 284 GLU A C 1
ATOM 2194 O O . GLU A 1 284 ? -0.89 -3.947 9.75 1 96.06 284 GLU A O 1
ATOM 2199 N N . ARG A 1 285 ? -1.781 -5.668 8.484 1 92.69 285 ARG A N 1
ATOM 2200 C CA . ARG A 1 285 ? -0.728 -6.652 8.711 1 92.69 285 ARG A CA 1
ATOM 2201 C C . ARG A 1 285 ? -0.435 -6.816 10.203 1 92.69 285 ARG A C 1
ATOM 2203 O O . ARG A 1 285 ? 0.724 -6.777 10.617 1 92.69 285 ARG A O 1
ATOM 2210 N N . GLY A 1 286 ? -1.489 -6.789 10.953 1 95.06 286 GLY A N 1
ATOM 2211 C CA . GLY A 1 286 ? -1.39 -7.047 12.383 1 95.06 286 GLY A CA 1
ATOM 2212 C C . GLY A 1 286 ? -1.084 -5.801 13.188 1 95.06 286 GLY A C 1
ATOM 2213 O O . GLY A 1 286 ? -0.986 -5.863 14.422 1 95.06 286 GLY A O 1
ATOM 2214 N N . HIS A 1 287 ? -0.961 -4.609 12.523 1 97.69 287 HIS A N 1
ATOM 2215 C CA . HIS A 1 287 ? -0.634 -3.371 13.219 1 97.69 287 HIS A CA 1
ATOM 2216 C C . HIS A 1 287 ? -1.812 -2.404 13.203 1 97.69 287 HIS A C 1
ATOM 2218 O O . HIS A 1 287 ? -2.322 -2.055 12.141 1 97.69 287 HIS A O 1
ATOM 2224 N N . ASP A 1 288 ? -2.223 -1.98 14.398 1 98.56 288 ASP A N 1
ATOM 2225 C CA . ASP A 1 288 ? -3.336 -1.046 14.531 1 98.56 288 ASP A CA 1
ATOM 2226 C C . ASP A 1 288 ? -2.916 0.369 14.141 1 98.56 288 ASP A C 1
ATOM 2228 O O . ASP A 1 288 ? -1.799 0.795 14.438 1 98.56 288 ASP A O 1
ATOM 2232 N N . TYR A 1 289 ? -3.826 1.087 13.5 1 98.88 289 TYR A N 1
ATOM 2233 C CA . TYR A 1 289 ? -3.438 2.424 13.07 1 98.88 289 TYR A CA 1
ATOM 2234 C C . TYR A 1 289 ? -4.605 3.398 13.188 1 98.88 289 TYR A C 1
ATOM 2236 O O . TYR A 1 289 ? -5.766 2.982 13.25 1 98.88 289 TYR A O 1
ATOM 2244 N N . TRP A 1 290 ? -4.309 4.707 13.359 1 98.88 290 TRP A N 1
ATOM 2245 C CA . TRP A 1 290 ? -5.191 5.824 13.055 1 98.88 290 TRP A CA 1
ATOM 2246 C C . TRP A 1 290 ? -5.062 6.234 11.594 1 98.88 290 TRP A C 1
ATOM 2248 O O . TRP A 1 290 ? -3.953 6.32 11.062 1 98.88 290 TRP A O 1
ATOM 2258 N N . LEU A 1 291 ? -6.156 6.41 10.938 1 98.94 291 LEU A N 1
ATOM 2259 C CA . LEU A 1 291 ? -6.121 7.035 9.617 1 98.94 291 LEU A CA 1
ATOM 2260 C C . LEU A 1 291 ? -6.188 8.555 9.734 1 98.94 291 LEU A C 1
ATOM 2262 O O . LEU A 1 291 ? -7.156 9.094 10.281 1 98.94 291 LEU A O 1
ATOM 2266 N N . VAL A 1 292 ? -5.156 9.203 9.188 1 98.94 292 VAL A N 1
ATOM 2267 C CA . VAL A 1 292 ? -5.004 10.633 9.43 1 98.94 292 VAL A CA 1
ATOM 2268 C C . VAL A 1 292 ? -4.895 11.375 8.102 1 98.94 292 VAL A C 1
ATOM 2270 O O . VAL A 1 292 ? -4.117 10.984 7.23 1 98.94 292 VAL A O 1
ATOM 2273 N N . LYS A 1 293 ? -5.727 12.414 7.922 1 98.88 293 LYS A N 1
ATOM 2274 C CA . LYS A 1 293 ? -5.688 13.297 6.758 1 98.88 293 LYS A CA 1
ATOM 2275 C C . LYS A 1 293 ? -4.715 14.453 6.973 1 98.88 293 LYS A C 1
ATOM 2277 O O . LYS A 1 293 ? -4.832 15.195 7.945 1 98.88 293 LYS A O 1
ATOM 2282 N N . ASN A 1 294 ? -3.725 14.516 6.102 1 98.69 294 ASN A N 1
ATOM 2283 C CA . ASN A 1 294 ? -2.76 15.609 6.133 1 98.69 294 ASN A CA 1
ATOM 2284 C C . ASN A 1 294 ? -3.186 16.766 5.223 1 98.69 294 ASN A C 1
ATOM 2286 O O . ASN A 1 294 ? -4.207 16.672 4.535 1 98.69 294 ASN A O 1
ATOM 2290 N N . SER A 1 295 ? -2.471 17.859 5.336 1 98.69 295 SER A N 1
ATOM 2291 C CA . SER A 1 295 ? -2.785 19.016 4.508 1 98.69 295 SER A CA 1
ATOM 2292 C C . SER A 1 295 ? -1.585 19.438 3.666 1 98.69 295 SER A C 1
ATOM 2294 O O . SER A 1 295 ? -1.382 20.625 3.416 1 98.69 295 SER A O 1
ATOM 2296 N N . TRP A 1 296 ? -0.728 18.484 3.338 1 98.06 296 TRP A N 1
ATOM 2297 C CA . TRP A 1 296 ? 0.459 18.734 2.531 1 98.06 296 TRP A CA 1
ATOM 2298 C C . TRP A 1 296 ? 0.234 18.328 1.082 1 98.06 296 TRP A C 1
ATOM 2300 O O . TRP A 1 296 ? 1.191 18.047 0.352 1 98.06 296 TRP A O 1
ATOM 2310 N N . GLY A 1 297 ? -1.057 18.156 0.685 1 97.12 297 GLY A N 1
ATOM 2311 C CA . GLY A 1 297 ? -1.394 17.781 -0.679 1 97.12 297 GLY A CA 1
ATOM 2312 C C . GLY A 1 297 ? -1.462 16.281 -0.883 1 97.12 297 GLY A C 1
ATOM 2313 O O . GLY A 1 297 ? -1.054 15.508 -0.011 1 97.12 297 GLY A O 1
ATOM 2314 N N . VAL A 1 298 ? -1.943 15.883 -2.076 1 96.25 298 VAL A N 1
ATOM 2315 C CA . VAL A 1 298 ? -2.201 14.484 -2.383 1 96.25 298 VAL A CA 1
ATOM 2316 C C . VAL A 1 298 ? -0.883 13.766 -2.672 1 96.25 298 VAL A C 1
ATOM 2318 O O . VAL A 1 298 ? -0.831 12.531 -2.693 1 96.25 298 VAL A O 1
ATOM 2321 N N . ARG A 1 299 ? 0.214 14.531 -2.861 1 93.19 299 ARG A N 1
ATOM 2322 C CA . ARG A 1 299 ? 1.502 13.93 -3.191 1 93.19 299 ARG A CA 1
ATOM 2323 C C . ARG A 1 299 ? 2.254 13.523 -1.929 1 93.19 299 ARG A C 1
ATOM 2325 O O . ARG A 1 299 ? 3.355 12.977 -2.006 1 93.19 299 ARG A O 1
ATOM 2332 N N . TYR A 1 300 ? 1.698 13.805 -0.805 1 96.88 300 TYR A N 1
ATOM 2333 C CA . TYR A 1 300 ? 2.229 13.312 0.464 1 96.88 300 TYR A CA 1
ATOM 2334 C C . TYR A 1 300 ? 1.576 11.992 0.855 1 96.88 300 TYR A C 1
ATOM 2336 O O . TYR A 1 300 ? 0.364 11.82 0.704 1 96.88 300 TYR A O 1
ATOM 2344 N N . GLY A 1 301 ? 2.379 11.062 1.41 1 97.25 301 GLY A N 1
ATOM 2345 C CA . GLY A 1 301 ? 1.854 9.836 1.984 1 97.25 301 GLY A CA 1
ATOM 2346 C C . GLY A 1 301 ? 1.042 9.016 0.999 1 97.25 301 GLY A C 1
ATOM 2347 O O . GLY A 1 301 ? 1.469 8.805 -0.138 1 97.25 301 GLY A O 1
ATOM 2348 N N . ASP A 1 302 ? 0.009 8.438 1.437 1 96.38 302 ASP A N 1
ATOM 2349 C CA . ASP A 1 302 ? -0.938 7.695 0.609 1 96.38 302 ASP A CA 1
ATOM 2350 C C . ASP A 1 302 ? -2.1 8.578 0.173 1 96.38 302 ASP A C 1
ATOM 2352 O O . ASP A 1 302 ? -3.178 8.539 0.77 1 96.38 302 ASP A O 1
ATOM 2356 N N . GLU A 1 303 ? -1.89 9.367 -0.862 1 96.25 303 GLU A N 1
ATOM 2357 C CA . GLU A 1 303 ? -2.859 10.32 -1.396 1 96.25 303 GLU A CA 1
ATOM 2358 C C . GLU A 1 303 ? -3.264 11.344 -0.34 1 96.25 303 GLU A C 1
ATOM 2360 O O . GLU A 1 303 ? -4.453 11.617 -0.158 1 96.25 303 GLU A O 1
ATOM 2365 N N . GLY A 1 304 ? -2.344 11.781 0.455 1 98.25 304 GLY A N 1
ATOM 2366 C CA . GLY A 1 304 ? -2.578 12.828 1.436 1 98.25 304 GLY A CA 1
ATOM 2367 C C . GLY A 1 304 ? -2.848 12.289 2.828 1 98.25 304 GLY A C 1
ATOM 2368 O O . GLY A 1 304 ? -3.037 13.062 3.771 1 98.25 304 GLY A O 1
ATOM 2369 N N . TYR A 1 305 ? -2.838 10.945 2.973 1 98.69 305 TYR A N 1
ATOM 2370 C CA . TYR A 1 305 ? -3.156 10.336 4.258 1 98.69 305 TYR A CA 1
ATOM 2371 C C . TYR A 1 305 ? -1.957 9.57 4.809 1 98.69 305 TYR A C 1
ATOM 2373 O O . TYR A 1 305 ? -1.032 9.234 4.066 1 98.69 305 TYR A O 1
ATOM 2381 N N . ILE A 1 306 ? -1.984 9.352 6.059 1 98.81 306 ILE A N 1
ATOM 2382 C CA . ILE A 1 306 ? -0.98 8.547 6.75 1 98.81 306 ILE A CA 1
ATOM 2383 C C . ILE A 1 306 ? -1.655 7.668 7.797 1 98.81 306 ILE A C 1
ATOM 2385 O O . ILE A 1 306 ? -2.639 8.078 8.422 1 98.81 306 ILE A O 1
ATOM 2389 N N . LYS A 1 307 ? -1.186 6.453 7.961 1 98.88 307 LYS A N 1
ATOM 2390 C CA . LYS A 1 307 ? -1.592 5.559 9.039 1 98.88 307 LYS A CA 1
ATOM 2391 C C . LYS A 1 307 ? -0.626 5.648 10.219 1 98.88 307 LYS A C 1
ATOM 2393 O O . LYS A 1 307 ? 0.508 5.172 10.133 1 98.88 307 LYS A O 1
ATOM 2398 N N . MET A 1 308 ? -1.093 6.246 11.305 1 98.81 308 MET A N 1
ATOM 2399 C CA . MET A 1 308 ? -0.268 6.395 12.508 1 98.81 308 MET A CA 1
ATOM 2400 C C . MET A 1 308 ? -0.5 5.234 13.469 1 98.81 308 MET A C 1
ATOM 2402 O O . MET A 1 308 ? -1.643 4.84 13.711 1 98.81 308 MET A O 1
ATOM 2406 N N . ALA A 1 309 ? 0.531 4.754 14.055 1 98.56 309 ALA A N 1
ATOM 2407 C CA . ALA A 1 309 ? 0.416 3.611 14.953 1 98.56 309 ALA A CA 1
ATOM 2408 C C . ALA A 1 309 ? -0.525 3.92 16.109 1 98.56 309 ALA A C 1
ATOM 2410 O O . ALA A 1 309 ? -0.466 5.004 16.703 1 98.56 309 ALA A O 1
ATOM 2411 N N . ARG A 1 310 ? -1.37 2.992 16.328 1 98.06 310 ARG A N 1
ATOM 2412 C CA . ARG A 1 310 ? -2.293 3.035 17.453 1 98.06 310 ARG A CA 1
ATOM 2413 C C . ARG A 1 310 ? -1.915 2.002 18.516 1 98.06 310 ARG A C 1
ATOM 2415 O O . ARG A 1 310 ? -1.351 0.954 18.188 1 98.06 310 ARG A O 1
ATOM 2422 N N . ASN A 1 311 ? -2.244 2.332 19.781 1 96.5 311 ASN A N 1
ATOM 2423 C CA . ASN A 1 311 ? -1.969 1.436 20.891 1 96.5 311 ASN A CA 1
ATOM 2424 C C . ASN A 1 311 ? -0.469 1.255 21.109 1 96.5 311 ASN A C 1
ATOM 2426 O O . ASN A 1 311 ? -0.006 0.145 21.375 1 96.5 311 ASN A O 1
ATOM 2430 N N . LYS A 1 312 ? 0.281 2.301 20.844 1 96.06 312 LYS A N 1
ATOM 2431 C CA . LYS A 1 312 ? 1.726 2.334 21.047 1 96.06 312 LYS A CA 1
ATOM 2432 C C . LYS A 1 312 ? 2.133 3.535 21.891 1 96.06 312 LYS A C 1
ATOM 2434 O O . LYS A 1 312 ? 2.986 4.328 21.484 1 96.06 312 LYS A O 1
ATOM 2439 N N . ARG A 1 313 ? 1.474 3.631 23.109 1 94.44 313 ARG A N 1
ATOM 2440 C CA . ARG A 1 313 ? 1.773 4.66 24.109 1 94.44 313 ARG A CA 1
ATOM 2441 C C . ARG A 1 313 ? 1.556 6.055 23.531 1 94.44 313 ARG A C 1
ATOM 2443 O O . ARG A 1 313 ? 2.43 6.918 23.625 1 94.44 313 ARG A O 1
ATOM 2450 N N . ASN A 1 314 ? 0.432 6.273 22.828 1 97.19 314 ASN A N 1
ATOM 2451 C CA . ASN A 1 314 ? 0.083 7.574 22.281 1 97.19 314 ASN A CA 1
ATOM 2452 C C . ASN A 1 314 ? 1.21 8.141 21.422 1 97.19 314 ASN A C 1
ATOM 2454 O O . ASN A 1 314 ? 1.642 9.281 21.625 1 97.19 314 ASN A O 1
ATOM 2458 N N . GLN A 1 315 ? 1.706 7.309 20.516 1 96.44 315 GLN A N 1
ATOM 2459 C CA . GLN A 1 315 ? 2.869 7.676 19.703 1 96.44 315 GLN A CA 1
ATOM 2460 C C . GLN A 1 315 ? 2.652 9.016 19 1 96.44 315 GLN A C 1
ATOM 2462 O O . GLN A 1 315 ? 1.573 9.266 18.469 1 96.44 315 GLN A O 1
ATOM 2467 N N . CYS A 1 316 ? 3.662 9.867 19 1 98 316 CYS A N 1
ATOM 2468 C CA . CYS A 1 316 ? 3.723 11.195 18.406 1 98 316 CYS A CA 1
ATOM 2469 C C . CYS A 1 316 ? 2.707 12.125 19.047 1 98 316 CYS A C 1
ATOM 2471 O O . CYS A 1 316 ? 2.406 13.195 18.5 1 98 316 CYS A O 1
ATOM 2473 N N . GLY A 1 317 ? 2.01 11.734 20.172 1 98.19 317 GLY A N 1
ATOM 2474 C CA . GLY A 1 317 ? 1.14 12.602 20.938 1 98.19 317 GLY A CA 1
ATOM 2475 C C . GLY A 1 317 ? -0.244 12.758 20.344 1 98.19 317 GLY A C 1
ATOM 2476 O O . GLY A 1 317 ? -0.943 13.734 20.625 1 98.19 317 GLY A O 1
ATOM 2477 N N . ILE A 1 318 ? -0.685 11.82 19.531 1 98.56 318 ILE A N 1
ATOM 2478 C CA . ILE A 1 318 ? -1.839 12.023 18.672 1 98.56 318 ILE A CA 1
ATOM 2479 C C . ILE A 1 318 ? -3.1 12.18 19.516 1 98.56 318 ILE A C 1
ATOM 2481 O O . ILE A 1 318 ? -4.031 12.891 19.125 1 98.56 318 ILE A O 1
ATOM 2485 N N . ALA A 1 319 ? -3.156 11.609 20.688 1 97.94 319 ALA A N 1
ATOM 2486 C CA . ALA A 1 319 ? -4.363 11.688 21.5 1 97.94 319 ALA A CA 1
ATOM 2487 C C . ALA A 1 319 ? -4.238 12.781 22.562 1 97.94 319 ALA A C 1
ATOM 2489 O O . ALA A 1 319 ? -5.141 12.969 23.375 1 97.94 319 ALA A O 1
ATOM 2490 N N . ARG A 1 320 ? -3.188 13.531 22.562 1 97.56 320 ARG A N 1
ATOM 2491 C CA . ARG A 1 320 ? -2.926 14.477 23.656 1 97.56 320 ARG A CA 1
ATOM 2492 C C . ARG A 1 320 ? -3.848 15.688 23.562 1 97.56 320 ARG A C 1
ATOM 2494 O O . ARG A 1 320 ? -4.281 16.219 24.578 1 97.56 320 ARG A O 1
ATOM 2501 N N . TYR A 1 321 ? -4.074 16.109 22.375 1 97.69 321 TYR A N 1
ATOM 2502 C CA . TYR A 1 321 ? -4.836 17.344 22.219 1 97.69 321 TYR A CA 1
ATOM 2503 C C . TYR A 1 321 ? -5.984 17.141 21.234 1 97.69 321 TYR A C 1
ATOM 2505 O O . TYR A 1 321 ? -6.316 18.062 20.484 1 97.69 321 TYR A O 1
ATOM 2513 N N . ALA A 1 322 ? -6.516 15.914 21.219 1 98 322 ALA A N 1
ATOM 2514 C CA . ALA A 1 322 ? -7.648 15.633 20.344 1 98 322 ALA A CA 1
ATOM 2515 C C . ALA A 1 322 ? -8.883 16.438 20.75 1 98 322 ALA A C 1
ATOM 2517 O O . ALA A 1 322 ? -9.258 16.438 21.938 1 98 322 ALA A O 1
ATOM 2518 N N . CYS A 1 323 ? -9.516 17.141 19.797 1 98 323 CYS A N 1
ATOM 2519 C CA . CYS A 1 323 ? -10.68 17.953 20.094 1 98 323 CYS A CA 1
ATOM 2520 C C . CYS A 1 323 ? -11.586 18.078 18.875 1 98 323 CYS A C 1
ATOM 2522 O O . CYS A 1 323 ? -11.18 17.734 17.75 1 98 323 CYS A O 1
ATOM 2524 N N . TYR A 1 324 ? -12.812 18.391 19.109 1 97.69 324 TYR A N 1
ATOM 2525 C CA . TYR A 1 324 ? -13.789 18.484 18.047 1 97.69 324 TYR A CA 1
ATOM 2526 C C . TYR A 1 324 ? -14.836 19.562 18.344 1 97.69 324 TYR A C 1
ATOM 2528 O O . TYR A 1 324 ? -15.109 19.844 19.5 1 97.69 324 TYR A O 1
ATOM 2536 N N . PRO A 1 325 ? -15.336 20.188 17.266 1 97.62 325 PRO A N 1
ATOM 2537 C CA . PRO A 1 325 ? -16.422 21.156 17.438 1 97.62 325 PRO A CA 1
ATOM 2538 C C . PRO A 1 325 ? -17.766 20.5 17.719 1 97.62 325 PRO A C 1
ATOM 2540 O O . PRO A 1 325 ? -17.969 19.328 17.375 1 97.62 325 PRO A O 1
ATOM 2543 N N . ILE A 1 326 ? -18.594 21.219 18.375 1 95.25 326 ILE A N 1
ATOM 2544 C CA . ILE A 1 326 ? -19.969 20.797 18.641 1 95.25 326 ILE A CA 1
ATOM 2545 C C . ILE A 1 326 ? -20.938 21.672 17.859 1 95.25 326 ILE A C 1
ATOM 2547 O O . ILE A 1 326 ? -20.922 22.891 17.984 1 95.25 326 ILE A O 1
ATOM 2551 N N . MET A 1 327 ? -21.672 20.984 16.969 1 92.81 327 MET A N 1
ATOM 2552 C CA . MET A 1 327 ? -22.609 21.734 16.141 1 92.81 327 MET A CA 1
ATOM 2553 C C . MET A 1 327 ? -24.016 21.672 16.719 1 92.81 327 MET A C 1
ATOM 2555 O O . MET A 1 327 ? -24.359 20.719 17.422 1 92.81 327 MET A O 1
ATOM 2559 N N . MET B 1 1 ? 51.5 -18.953 -44.625 1 31.61 1 MET B N 1
ATOM 2560 C CA . MET B 1 1 ? 51.688 -18.656 -43.219 1 31.61 1 MET B CA 1
ATOM 2561 C C . MET B 1 1 ? 50.594 -17.734 -42.719 1 31.61 1 MET B C 1
ATOM 2563 O O . MET B 1 1 ? 50.594 -16.531 -43 1 31.61 1 MET B O 1
ATOM 2567 N N . CYS B 1 2 ? 49.281 -18.219 -42.625 1 31.14 2 CYS B N 1
ATOM 2568 C CA . CYS B 1 2 ? 48 -17.625 -42.219 1 31.14 2 CYS B CA 1
ATOM 2569 C C . CYS B 1 2 ? 48.031 -17.172 -40.781 1 31.14 2 CYS B C 1
ATOM 2571 O O . CYS B 1 2 ? 48.188 -17.984 -39.875 1 31.14 2 CYS B O 1
ATOM 2573 N N . ARG B 1 3 ? 48.531 -15.867 -40.469 1 37.75 3 ARG B N 1
ATOM 2574 C CA . ARG B 1 3 ? 48.594 -15.18 -39.188 1 37.75 3 ARG B CA 1
ATOM 2575 C C . ARG B 1 3 ? 47.219 -15.102 -38.531 1 37.75 3 ARG B C 1
ATOM 2577 O O . ARG B 1 3 ? 46.312 -14.438 -39.062 1 37.75 3 ARG B O 1
ATOM 2584 N N . SER B 1 4 ? 46.75 -16.234 -37.938 1 32.25 4 SER B N 1
ATOM 2585 C CA . SER B 1 4 ? 45.5 -16.312 -37.156 1 32.25 4 SER B CA 1
ATOM 2586 C C . SER B 1 4 ? 45.5 -15.266 -36.062 1 32.25 4 SER B C 1
ATOM 2588 O O . SER B 1 4 ? 46.344 -15.328 -35.156 1 32.25 4 SER B O 1
ATOM 2590 N N . LEU B 1 5 ? 45.188 -14.008 -36.344 1 36.19 5 LEU B N 1
ATOM 2591 C CA . LEU B 1 5 ? 45 -12.945 -35.344 1 36.19 5 LEU B CA 1
ATOM 2592 C C . LEU B 1 5 ? 43.938 -13.328 -34.312 1 36.19 5 LEU B C 1
ATOM 2594 O O . LEU B 1 5 ? 42.75 -13.477 -34.656 1 36.19 5 LEU B O 1
ATOM 2598 N N . LEU B 1 6 ? 44.344 -14.047 -33.25 1 34.97 6 LEU B N 1
ATOM 2599 C CA . LEU B 1 6 ? 43.531 -14.312 -32.062 1 34.97 6 LEU B CA 1
ATOM 2600 C C . LEU B 1 6 ? 43.094 -13.008 -31.406 1 34.97 6 LEU B C 1
ATOM 2602 O O . LEU B 1 6 ? 43.938 -12.242 -30.922 1 34.97 6 LEU B O 1
ATOM 2606 N N . PHE B 1 7 ? 42.031 -12.375 -31.875 1 35.03 7 PHE B N 1
ATOM 2607 C CA . PHE B 1 7 ? 41.406 -11.258 -31.156 1 35.03 7 PHE B CA 1
ATOM 2608 C C . PHE B 1 7 ? 40.938 -11.688 -29.781 1 35.03 7 PHE B C 1
ATOM 2610 O O . PHE B 1 7 ? 40.062 -12.547 -29.641 1 35.03 7 PHE B O 1
ATOM 2617 N N . ALA B 1 8 ? 41.844 -11.508 -28.766 1 34.56 8 ALA B N 1
ATOM 2618 C CA . ALA B 1 8 ? 41.438 -11.641 -27.359 1 34.56 8 ALA B CA 1
ATOM 2619 C C . ALA B 1 8 ? 40.344 -10.656 -27.016 1 34.56 8 ALA B C 1
ATOM 2621 O O . ALA B 1 8 ? 40.531 -9.438 -27.062 1 34.56 8 ALA B O 1
ATOM 2622 N N . LEU B 1 9 ? 39.094 -11.047 -27.312 1 33.62 9 LEU B N 1
ATOM 2623 C CA . LEU B 1 9 ? 37.969 -10.312 -26.734 1 33.62 9 LEU B CA 1
ATOM 2624 C C . LEU B 1 9 ? 38.062 -10.227 -25.219 1 33.62 9 LEU B C 1
ATOM 2626 O O . LEU B 1 9 ? 37.969 -11.234 -24.531 1 33.62 9 LEU B O 1
ATOM 2630 N N . LEU B 1 10 ? 38.906 -9.344 -24.75 1 34.69 10 LEU B N 1
ATOM 2631 C CA . LEU B 1 10 ? 38.906 -9.039 -23.328 1 34.69 10 LEU B CA 1
ATOM 2632 C C . LEU B 1 10 ? 37.5 -8.609 -22.875 1 34.69 10 LEU B C 1
ATOM 2634 O O . LEU B 1 10 ? 37.062 -7.512 -23.203 1 34.69 10 LEU B O 1
ATOM 2638 N N . CYS B 1 11 ? 36.594 -9.539 -22.797 1 34.19 11 CYS B N 1
ATOM 2639 C CA . CYS B 1 11 ? 35.344 -9.305 -22.047 1 34.19 11 CYS B CA 1
ATOM 2640 C C . CYS B 1 11 ? 35.656 -8.703 -20.672 1 34.19 11 CYS B C 1
ATOM 2642 O O . CYS B 1 11 ? 36.156 -9.391 -19.781 1 34.19 11 CYS B O 1
ATOM 2644 N N . GLY B 1 12 ? 36.125 -7.496 -20.641 1 33.31 12 GLY B N 1
ATOM 2645 C CA . GLY B 1 12 ? 36.219 -6.805 -19.359 1 33.31 12 GLY B CA 1
ATOM 2646 C C . GLY B 1 12 ? 34.969 -6.953 -18.516 1 33.31 12 GLY B C 1
ATOM 2647 O O . GLY B 1 12 ? 33.906 -6.441 -18.859 1 33.31 12 GLY B O 1
ATOM 2648 N N . PHE B 1 13 ? 34.812 -8.039 -17.828 1 35.41 13 PHE B N 1
ATOM 2649 C CA . PHE B 1 13 ? 33.875 -8.102 -16.719 1 35.41 13 PHE B CA 1
ATOM 2650 C C . PHE B 1 13 ? 34.031 -6.91 -15.789 1 35.41 13 PHE B C 1
ATOM 2652 O O . PHE B 1 13 ? 35.094 -6.75 -15.164 1 35.41 13 PHE B O 1
ATOM 2659 N N . ALA B 1 14 ? 33.531 -5.781 -16.016 1 38.31 14 ALA B N 1
ATOM 2660 C CA . ALA B 1 14 ? 33.5 -4.797 -14.938 1 38.31 14 ALA B CA 1
ATOM 2661 C C . ALA B 1 14 ? 33.188 -5.465 -13.602 1 38.31 14 ALA B C 1
ATOM 2663 O O . ALA B 1 14 ? 32.125 -6.051 -13.414 1 38.31 14 ALA B O 1
ATOM 2664 N N . VAL B 1 15 ? 34.062 -5.996 -12.891 1 43.59 15 VAL B N 1
ATOM 2665 C CA . VAL B 1 15 ? 33.875 -6.43 -11.508 1 43.59 15 VAL B CA 1
ATOM 2666 C C . VAL B 1 15 ? 32.938 -5.469 -10.781 1 43.59 15 VAL B C 1
ATOM 2668 O O . VAL B 1 15 ? 33.281 -4.297 -10.586 1 43.59 15 VAL B O 1
ATOM 2671 N N . ALA B 1 16 ? 31.672 -5.625 -10.875 1 55.69 16 ALA B N 1
ATOM 2672 C CA . ALA B 1 16 ? 30.734 -4.816 -10.102 1 55.69 16 ALA B CA 1
ATOM 2673 C C . ALA B 1 16 ? 31.203 -4.645 -8.664 1 55.69 16 ALA B C 1
ATOM 2675 O O . ALA B 1 16 ? 31.453 -5.629 -7.969 1 55.69 16 ALA B O 1
ATOM 2676 N N . ILE B 1 17 ? 31.844 -3.559 -8.312 1 69 17 ILE B N 1
ATOM 2677 C CA . ILE B 1 17 ? 32.344 -3.154 -7.004 1 69 17 ILE B CA 1
ATOM 2678 C C . ILE B 1 17 ? 31.234 -3.246 -5.965 1 69 17 ILE B C 1
ATOM 2680 O O . ILE B 1 17 ? 30.125 -2.746 -6.188 1 69 17 ILE B O 1
ATOM 2684 N N . ILE B 1 18 ? 31.344 -4.254 -5.035 1 82.44 18 ILE B N 1
ATOM 2685 C CA . ILE B 1 18 ? 30.5 -4.41 -3.863 1 82.44 18 ILE B CA 1
ATOM 2686 C C . ILE B 1 18 ? 30.531 -3.133 -3.023 1 82.44 18 ILE B C 1
ATOM 2688 O O . ILE B 1 18 ? 31.609 -2.545 -2.83 1 82.44 18 ILE B O 1
ATOM 2692 N N . THR B 1 19 ? 29.391 -2.674 -2.6 1 87.38 19 THR B N 1
ATOM 2693 C CA . THR B 1 19 ? 29.266 -1.479 -1.772 1 87.38 19 THR B CA 1
ATOM 2694 C C . THR B 1 19 ? 29.406 -1.83 -0.293 1 87.38 19 THR B C 1
ATOM 2696 O O . THR B 1 19 ? 28.484 -2.387 0.302 1 87.38 19 THR B O 1
ATOM 2699 N N . PRO B 1 20 ? 30.438 -1.495 0.402 1 90.31 20 PRO B N 1
ATOM 2700 C CA . PRO B 1 20 ? 30.672 -1.896 1.79 1 90.31 20 PRO B CA 1
ATOM 2701 C C . PRO B 1 20 ? 29.578 -1.406 2.74 1 90.31 20 PRO B C 1
ATOM 2703 O O . PRO B 1 20 ? 29.297 -2.059 3.748 1 90.31 20 PRO B O 1
ATOM 2706 N N . ASP B 1 21 ? 28.969 -0.352 2.432 1 91.62 21 ASP B N 1
ATOM 2707 C CA . ASP B 1 21 ? 27.953 0.238 3.289 1 91.62 21 ASP B CA 1
ATOM 2708 C C . ASP B 1 21 ? 26.734 -0.674 3.395 1 91.62 21 ASP B C 1
ATOM 2710 O O . ASP B 1 21 ? 25.891 -0.509 4.293 1 91.62 21 ASP B O 1
ATOM 2714 N N . LEU B 1 22 ? 26.656 -1.726 2.518 1 96.25 22 LEU B N 1
ATOM 2715 C CA . LEU B 1 22 ? 25.484 -2.6 2.49 1 96.25 22 LEU B CA 1
ATOM 2716 C C . LEU B 1 22 ? 25.781 -3.932 3.168 1 96.25 22 LEU B C 1
ATOM 2718 O O . LEU B 1 22 ? 24.953 -4.836 3.178 1 96.25 22 LEU B O 1
ATOM 2722 N N . ASP B 1 23 ? 26.969 -4.098 3.732 1 96.94 23 ASP B N 1
ATOM 2723 C CA . ASP B 1 23 ? 27.391 -5.359 4.332 1 96.94 23 ASP B CA 1
ATOM 2724 C C . ASP B 1 23 ? 26.406 -5.809 5.41 1 96.94 23 ASP B C 1
ATOM 2726 O O . ASP B 1 23 ? 25.984 -6.969 5.434 1 96.94 23 ASP B O 1
ATOM 2730 N N . ARG B 1 24 ? 26.078 -4.863 6.25 1 97.25 24 ARG B N 1
ATOM 2731 C CA . ARG B 1 24 ? 25.156 -5.203 7.34 1 97.25 24 ARG B CA 1
ATOM 2732 C C . ARG B 1 24 ? 23.812 -5.652 6.797 1 97.25 24 ARG B C 1
ATOM 2734 O O . ARG B 1 24 ? 23.234 -6.625 7.289 1 97.25 24 ARG B O 1
ATOM 2741 N N . HIS B 1 25 ? 23.281 -4.961 5.812 1 97.94 25 HIS B N 1
ATOM 2742 C CA . HIS B 1 25 ? 22 -5.293 5.223 1 97.94 25 HIS B CA 1
ATOM 2743 C C . HIS B 1 25 ? 22.047 -6.633 4.5 1 97.94 25 HIS B C 1
ATOM 2745 O O . HIS B 1 25 ? 21.094 -7.414 4.555 1 97.94 25 HIS B O 1
ATOM 2751 N N . TRP B 1 26 ? 23.172 -6.922 3.826 1 98 26 TRP B N 1
ATOM 2752 C CA . TRP B 1 26 ? 23.375 -8.211 3.17 1 98 26 TRP B CA 1
ATOM 2753 C C . TRP B 1 26 ? 23.328 -9.352 4.18 1 98 26 TRP B C 1
ATOM 2755 O O . TRP B 1 26 ? 22.609 -10.344 3.973 1 98 26 TRP B O 1
ATOM 2765 N N . GLU B 1 27 ? 24.062 -9.148 5.281 1 97.88 27 GLU B N 1
ATOM 2766 C CA . GLU B 1 27 ? 24.078 -10.18 6.316 1 97.88 27 GLU B CA 1
ATOM 2767 C C . GLU B 1 27 ? 22.703 -10.375 6.934 1 97.88 27 GLU B C 1
ATOM 2769 O O . GLU B 1 27 ? 22.281 -11.508 7.18 1 97.88 27 GLU B O 1
ATOM 2774 N N . LEU B 1 28 ? 22.047 -9.289 7.176 1 98 28 LEU B N 1
ATOM 2775 C CA . LEU B 1 28 ? 20.688 -9.367 7.73 1 98 28 LEU B CA 1
ATOM 2776 C C . LEU B 1 28 ? 19.75 -10.07 6.762 1 98 28 LEU B C 1
ATOM 2778 O O . LEU B 1 28 ? 18.906 -10.867 7.18 1 98 28 LEU B O 1
ATOM 2782 N N . TRP B 1 29 ? 19.875 -9.75 5.512 1 98.38 29 TRP B N 1
ATOM 2783 C CA . TRP B 1 29 ? 19.047 -10.383 4.492 1 98.38 29 TRP B CA 1
ATOM 2784 C C . TRP B 1 29 ? 19.281 -11.891 4.453 1 98.38 29 TRP B C 1
ATOM 2786 O O . TRP B 1 29 ? 18.328 -12.672 4.398 1 98.38 29 TRP B O 1
ATOM 2796 N N . LYS B 1 30 ? 20.547 -12.32 4.441 1 98.19 30 LYS B N 1
ATOM 2797 C CA . LYS B 1 30 ? 20.891 -13.742 4.449 1 98.19 30 LYS B CA 1
ATOM 2798 C C . LYS B 1 30 ? 20.266 -14.445 5.656 1 98.19 30 LYS B C 1
ATOM 2800 O O . LYS B 1 30 ? 19.703 -15.531 5.527 1 98.19 30 LYS B O 1
ATOM 2805 N N . LYS B 1 31 ? 20.422 -13.742 6.754 1 97.75 31 LYS B N 1
ATOM 2806 C CA . LYS B 1 31 ? 19.875 -14.312 7.984 1 97.75 31 LYS B CA 1
ATOM 2807 C C . LYS B 1 31 ? 18.359 -14.438 7.91 1 97.75 31 LYS B C 1
ATOM 2809 O O . LYS B 1 31 ? 17.812 -15.5 8.219 1 97.75 31 LYS B O 1
ATOM 2814 N N . MET B 1 32 ? 17.719 -13.375 7.457 1 96.62 32 MET B N 1
ATOM 2815 C CA . MET B 1 32 ? 16.266 -13.328 7.383 1 96.62 32 MET B CA 1
ATOM 2816 C C . MET B 1 32 ? 15.734 -14.414 6.449 1 96.62 32 MET B C 1
ATOM 2818 O O . MET B 1 32 ? 14.688 -15.016 6.715 1 96.62 32 MET B O 1
ATOM 2822 N N . HIS B 1 33 ? 16.422 -14.633 5.367 1 96.12 33 HIS B N 1
ATOM 2823 C CA . HIS B 1 33 ? 15.906 -15.531 4.34 1 96.12 33 HIS B CA 1
ATOM 2824 C C . HIS B 1 33 ? 16.641 -16.859 4.355 1 96.12 33 HIS B C 1
ATOM 2826 O O . HIS B 1 33 ? 16.547 -17.641 3.404 1 96.12 33 HIS B O 1
ATOM 2832 N N . ASN B 1 34 ? 17.484 -17.109 5.418 1 95.69 34 ASN B N 1
ATOM 2833 C CA . ASN B 1 34 ? 18.188 -18.375 5.629 1 95.69 34 ASN B CA 1
ATOM 2834 C C . ASN B 1 34 ? 19.047 -18.75 4.418 1 95.69 34 ASN B C 1
ATOM 2836 O O . ASN B 1 34 ? 18.969 -19.875 3.932 1 95.69 34 ASN B O 1
ATOM 2840 N N . LYS B 1 35 ? 19.734 -17.766 3.943 1 97.25 35 LYS B N 1
ATOM 2841 C CA . LYS B 1 35 ? 20.625 -17.984 2.814 1 97.25 35 LYS B CA 1
ATOM 2842 C C . LYS B 1 35 ? 22.016 -18.391 3.291 1 97.25 35 LYS B C 1
ATOM 2844 O O . LYS B 1 35 ? 22.609 -17.734 4.152 1 97.25 35 LYS B O 1
ATOM 2849 N N . VAL B 1 36 ? 22.531 -19.453 2.811 1 96.12 36 VAL B N 1
ATOM 2850 C CA . VAL B 1 36 ? 23.875 -19.938 3.107 1 96.12 36 VAL B CA 1
ATOM 2851 C C . VAL B 1 36 ? 24.594 -20.281 1.808 1 96.12 36 VAL B C 1
ATOM 2853 O O . VAL B 1 36 ? 24.016 -20.938 0.928 1 96.12 36 VAL B O 1
ATOM 2856 N N . TYR B 1 37 ? 25.75 -19.781 1.744 1 96.12 37 TYR B N 1
ATOM 2857 C CA . TYR B 1 37 ? 26.578 -20.078 0.58 1 96.12 37 TYR B CA 1
ATOM 2858 C C . TYR B 1 37 ? 27.844 -20.828 0.985 1 96.12 37 TYR B C 1
ATOM 2860 O O . TYR B 1 37 ? 28.578 -20.391 1.879 1 96.12 37 TYR B O 1
ATOM 2868 N N . ASN B 1 38 ? 28.125 -21.891 0.344 1 92.31 38 ASN B N 1
ATOM 2869 C CA . ASN B 1 38 ? 29.219 -22.781 0.737 1 92.31 38 ASN B CA 1
ATOM 2870 C C . ASN B 1 38 ? 30.578 -22.266 0.25 1 92.31 38 ASN B C 1
ATOM 2872 O O . ASN B 1 38 ? 31.609 -22.562 0.853 1 92.31 38 ASN B O 1
ATOM 2876 N N . GLU B 1 39 ? 30.578 -21.594 -0.851 1 94.44 39 GLU B N 1
ATOM 2877 C CA . GLU B 1 39 ? 31.812 -21.078 -1.437 1 94.44 39 GLU B CA 1
ATOM 2878 C C . GLU B 1 39 ? 31.828 -19.547 -1.446 1 94.44 39 GLU B C 1
ATOM 2880 O O . GLU B 1 39 ? 30.812 -18.922 -1.741 1 94.44 39 GLU B O 1
ATOM 2885 N N . GLN B 1 40 ? 32.938 -19.078 -1.128 1 92.44 40 GLN B N 1
ATOM 2886 C CA . GLN B 1 40 ? 33.094 -17.625 -1.064 1 92.44 40 GLN B CA 1
ATOM 2887 C C . GLN B 1 40 ? 32.781 -16.984 -2.416 1 92.44 40 GLN B C 1
ATOM 2889 O O . GLN B 1 40 ? 32.188 -15.914 -2.484 1 92.44 40 GLN B O 1
ATOM 2894 N N . ASN B 1 41 ? 33.281 -17.594 -3.398 1 93.62 41 ASN B N 1
ATOM 2895 C CA . ASN B 1 41 ? 33.062 -17.062 -4.738 1 93.62 41 ASN B CA 1
ATOM 2896 C C . ASN B 1 41 ? 31.562 -17.031 -5.078 1 93.62 41 ASN B C 1
ATOM 2898 O O . ASN B 1 41 ? 31.094 -16.094 -5.723 1 93.62 41 ASN B O 1
ATOM 2902 N N . GLU B 1 42 ? 30.953 -18.062 -4.688 1 95.44 42 GLU B N 1
ATOM 2903 C CA . GLU B 1 42 ? 29.516 -18.078 -4.898 1 95.44 42 GLU B CA 1
ATOM 2904 C C . GLU B 1 42 ? 28.828 -16.953 -4.141 1 95.44 42 GLU B C 1
ATOM 2906 O O . GLU B 1 42 ? 27.969 -16.25 -4.691 1 95.44 42 GLU B O 1
ATOM 2911 N N . GLU B 1 43 ? 29.188 -16.781 -2.904 1 96.12 43 GLU B N 1
ATOM 2912 C CA . GLU B 1 43 ? 28.562 -15.734 -2.107 1 96.12 43 GLU B CA 1
ATOM 2913 C C . GLU B 1 43 ? 28.797 -14.359 -2.723 1 96.12 43 GLU B C 1
ATOM 2915 O O . GLU B 1 43 ? 27.891 -13.516 -2.756 1 96.12 43 GLU B O 1
ATOM 2920 N N . LEU B 1 44 ? 29.969 -14.133 -3.137 1 96.06 44 LEU B N 1
ATOM 2921 C CA . LEU B 1 44 ? 30.297 -12.859 -3.76 1 96.06 44 LEU B CA 1
ATOM 2922 C C . LEU B 1 44 ? 29.438 -12.625 -5 1 96.06 44 LEU B C 1
ATOM 2924 O O . LEU B 1 44 ? 28.984 -11.508 -5.238 1 96.06 44 LEU B O 1
ATOM 2928 N N . SER B 1 45 ? 29.312 -13.656 -5.824 1 96.75 45 SER B N 1
ATOM 2929 C CA . SER B 1 45 ? 28.484 -13.555 -7.02 1 96.75 45 SER B CA 1
ATOM 2930 C C . SER B 1 45 ? 27.031 -13.242 -6.66 1 96.75 45 SER B C 1
ATOM 2932 O O . SER B 1 45 ? 26.406 -12.383 -7.281 1 96.75 45 SER B O 1
ATOM 2934 N N . ARG B 1 46 ? 26.484 -13.93 -5.668 1 98.19 46 ARG B N 1
ATOM 2935 C CA . ARG B 1 46 ? 25.125 -13.703 -5.203 1 98.19 46 ARG B CA 1
ATOM 2936 C C . ARG B 1 46 ? 24.969 -12.289 -4.648 1 98.19 46 ARG B C 1
ATOM 2938 O O . ARG B 1 46 ? 23.938 -11.641 -4.871 1 98.19 46 ARG B O 1
ATOM 2945 N N . ARG B 1 47 ? 25.938 -11.812 -3.961 1 98 47 ARG B N 1
ATOM 2946 C CA . ARG B 1 47 ? 25.938 -10.461 -3.412 1 98 47 ARG B CA 1
ATOM 2947 C C . ARG B 1 47 ? 25.859 -9.422 -4.52 1 98 47 ARG B C 1
ATOM 2949 O O . ARG B 1 47 ? 25.141 -8.43 -4.398 1 98 47 ARG B O 1
ATOM 2956 N N . ARG B 1 48 ? 26.625 -9.641 -5.547 1 97.94 48 ARG B N 1
ATOM 2957 C CA . ARG B 1 48 ? 26.578 -8.719 -6.676 1 97.94 48 ARG B CA 1
ATOM 2958 C C . ARG B 1 48 ? 25.203 -8.688 -7.32 1 97.94 48 ARG B C 1
ATOM 2960 O O . ARG B 1 48 ? 24.703 -7.625 -7.688 1 97.94 48 ARG B O 1
ATOM 2967 N N . ILE B 1 49 ? 24.609 -9.852 -7.48 1 98.31 49 ILE B N 1
ATOM 2968 C CA . ILE B 1 49 ? 23.266 -9.945 -8.023 1 98.31 49 ILE B CA 1
ATOM 2969 C C . ILE B 1 49 ? 22.281 -9.219 -7.105 1 98.31 49 ILE B C 1
ATOM 2971 O O . ILE B 1 49 ? 21.438 -8.453 -7.57 1 98.31 49 ILE B O 1
ATOM 2975 N N . TRP B 1 50 ? 22.422 -9.422 -5.812 1 98.56 50 TRP B N 1
ATOM 2976 C CA . TRP B 1 50 ? 21.594 -8.773 -4.809 1 98.56 50 TRP B CA 1
ATOM 2977 C C . TRP B 1 50 ? 21.688 -7.258 -4.922 1 98.56 50 TRP B C 1
ATOM 2979 O O . TRP B 1 50 ? 20.672 -6.566 -4.898 1 98.56 50 TRP B O 1
ATOM 2989 N N . GLU B 1 51 ? 22.828 -6.738 -5.07 1 98.25 51 GLU B N 1
ATOM 2990 C CA . GLU B 1 51 ? 23.031 -5.297 -5.184 1 98.25 51 GLU B CA 1
ATOM 2991 C C . GLU B 1 51 ? 22.438 -4.762 -6.484 1 98.25 51 GLU B C 1
ATOM 2993 O O . GLU B 1 51 ? 21.875 -3.666 -6.512 1 98.25 51 GLU B O 1
ATOM 2998 N N . ALA B 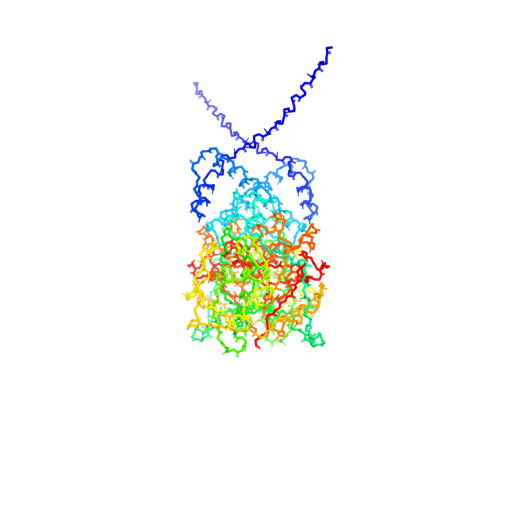1 52 ? 22.672 -5.531 -7.551 1 98.19 52 ALA B N 1
ATOM 2999 C CA . ALA B 1 52 ? 22.078 -5.125 -8.828 1 98.19 52 ALA B CA 1
ATOM 3000 C C . ALA B 1 52 ? 20.562 -5.055 -8.742 1 98.19 52 ALA B C 1
ATOM 3002 O O . ALA B 1 52 ? 19.953 -4.113 -9.25 1 98.19 52 ALA B O 1
ATOM 3003 N N . ASN B 1 53 ? 19.984 -6.051 -8.141 1 98.56 53 ASN B N 1
ATOM 3004 C CA . ASN B 1 53 ? 18.531 -6.051 -7.945 1 98.56 53 ASN B CA 1
ATOM 3005 C C . ASN B 1 53 ? 18.094 -4.891 -7.062 1 98.56 53 ASN B C 1
ATOM 3007 O O . ASN B 1 53 ? 17.062 -4.258 -7.328 1 98.56 53 ASN B O 1
ATOM 3011 N N . LEU B 1 54 ? 18.828 -4.602 -5.992 1 98.62 54 LEU B N 1
ATOM 3012 C CA . LEU B 1 54 ? 18.531 -3.479 -5.113 1 98.62 54 LEU B CA 1
ATOM 3013 C C . LEU B 1 54 ? 18.547 -2.162 -5.883 1 98.62 54 LEU B C 1
ATOM 3015 O O . LEU B 1 54 ? 17.672 -1.317 -5.707 1 98.62 54 LEU B O 1
ATOM 3019 N N . ASP B 1 55 ? 19.562 -2.008 -6.691 1 97.88 55 ASP B N 1
ATOM 3020 C CA . ASP B 1 55 ? 19.672 -0.803 -7.508 1 97.88 55 ASP B CA 1
ATOM 3021 C C . ASP B 1 55 ? 18.469 -0.656 -8.43 1 97.88 55 ASP B C 1
ATOM 3023 O O . ASP B 1 55 ? 17.906 0.436 -8.562 1 97.88 55 ASP B O 1
ATOM 3027 N N . MET B 1 56 ? 18.109 -1.717 -9.07 1 98.31 56 MET B N 1
ATOM 3028 C CA . MET B 1 56 ? 16.938 -1.71 -9.938 1 98.31 56 MET B CA 1
ATOM 3029 C C . MET B 1 56 ? 15.688 -1.312 -9.156 1 98.31 56 MET B C 1
ATOM 3031 O O . MET B 1 56 ? 14.898 -0.494 -9.625 1 98.31 56 MET B O 1
ATOM 3035 N N . ILE B 1 57 ? 15.484 -1.856 -7.977 1 98.69 57 ILE B N 1
ATOM 3036 C CA . ILE B 1 57 ? 14.352 -1.565 -7.113 1 98.69 57 ILE B CA 1
ATOM 3037 C C . ILE B 1 57 ? 14.328 -0.079 -6.762 1 98.69 57 ILE B C 1
ATOM 3039 O O . ILE B 1 57 ? 13.297 0.582 -6.883 1 98.69 57 ILE B O 1
ATOM 3043 N N . ASN B 1 58 ? 15.445 0.452 -6.336 1 98.5 58 ASN B N 1
ATOM 3044 C CA . ASN B 1 58 ? 15.547 1.848 -5.922 1 98.5 58 ASN B CA 1
ATOM 3045 C C . ASN B 1 58 ? 15.211 2.797 -7.066 1 98.5 58 ASN B C 1
ATOM 3047 O O . ASN B 1 58 ? 14.453 3.752 -6.887 1 98.5 58 ASN B O 1
ATOM 3051 N N . VAL B 1 59 ? 15.82 2.512 -8.203 1 98.31 59 VAL B N 1
ATOM 3052 C CA . VAL B 1 59 ? 15.57 3.357 -9.359 1 98.31 59 VAL B CA 1
ATOM 3053 C C . VAL B 1 59 ? 14.094 3.299 -9.734 1 98.31 59 VAL B C 1
ATOM 3055 O O . VAL B 1 59 ? 13.469 4.332 -9.984 1 98.31 59 VAL B O 1
ATOM 3058 N N . HIS B 1 60 ? 13.562 2.145 -9.789 1 98.5 60 HIS B N 1
ATOM 3059 C CA . HIS B 1 60 ? 12.148 1.987 -10.133 1 98.5 60 HIS B CA 1
ATOM 3060 C C . HIS B 1 60 ? 11.258 2.752 -9.164 1 98.5 60 HIS B C 1
ATOM 3062 O O . HIS B 1 60 ? 10.312 3.426 -9.586 1 98.5 60 HIS B O 1
ATOM 3068 N N . ASN B 1 61 ? 11.508 2.582 -7.875 1 98.62 61 ASN B N 1
ATOM 3069 C CA . ASN B 1 61 ? 10.68 3.23 -6.867 1 98.62 61 ASN B CA 1
ATOM 3070 C C . ASN B 1 61 ? 10.773 4.75 -6.949 1 98.62 61 ASN B C 1
ATOM 3072 O O . ASN B 1 61 ? 9.789 5.453 -6.738 1 98.62 61 ASN B O 1
ATOM 3076 N N . LEU B 1 62 ? 11.969 5.281 -7.191 1 98.56 62 LEU B N 1
ATOM 3077 C CA . LEU B 1 62 ? 12.094 6.715 -7.438 1 98.56 62 LEU B CA 1
ATOM 3078 C C . LEU B 1 62 ? 11.234 7.141 -8.625 1 98.56 62 LEU B C 1
ATOM 3080 O O . LEU B 1 62 ? 10.492 8.117 -8.531 1 98.56 62 LEU B O 1
ATOM 3084 N N . GLU B 1 63 ? 11.297 6.395 -9.68 1 98.25 63 GLU B N 1
ATOM 3085 C CA . GLU B 1 63 ? 10.516 6.707 -10.875 1 98.25 63 GLU B CA 1
ATOM 3086 C C . GLU B 1 63 ? 9.023 6.605 -10.594 1 98.25 63 GLU B C 1
ATOM 3088 O O . GLU B 1 63 ? 8.227 7.379 -11.141 1 98.25 63 GLU B O 1
ATOM 3093 N N . ALA B 1 64 ? 8.648 5.59 -9.82 1 97.81 64 ALA B N 1
ATOM 3094 C CA . ALA B 1 64 ? 7.25 5.484 -9.422 1 97.81 64 ALA B CA 1
ATOM 3095 C C . ALA B 1 64 ? 6.797 6.734 -8.672 1 97.81 64 ALA B C 1
ATOM 3097 O O . ALA B 1 64 ? 5.691 7.23 -8.883 1 97.81 64 ALA B O 1
ATOM 3098 N N . SER B 1 65 ? 7.66 7.23 -7.77 1 96.88 65 SER B N 1
ATOM 3099 C CA . SER B 1 65 ? 7.332 8.43 -7.012 1 96.88 65 SER B CA 1
ATOM 3100 C C . SER B 1 65 ? 7.211 9.648 -7.922 1 96.88 65 SER B C 1
ATOM 3102 O O . SER B 1 65 ? 6.578 10.641 -7.562 1 96.88 65 SER B O 1
ATOM 3104 N N . LEU B 1 66 ? 7.84 9.609 -9.125 1 96.31 66 LEU B N 1
ATOM 3105 C CA . LEU B 1 66 ? 7.773 10.68 -10.109 1 96.31 66 LEU B CA 1
ATOM 3106 C C . LEU B 1 66 ? 6.605 10.469 -11.062 1 96.31 66 LEU B C 1
ATOM 3108 O O . LEU B 1 66 ? 6.492 11.164 -12.078 1 96.31 66 LEU B O 1
ATOM 3112 N N . GLY B 1 67 ? 5.785 9.461 -10.82 1 94.12 67 GLY B N 1
ATOM 3113 C CA . GLY B 1 67 ? 4.566 9.25 -11.578 1 94.12 67 GLY B CA 1
ATOM 3114 C C . GLY B 1 67 ? 4.785 8.43 -12.836 1 94.12 67 GLY B C 1
ATOM 3115 O O . GLY B 1 67 ? 3.875 8.289 -13.656 1 94.12 67 GLY B O 1
ATOM 3116 N N . LEU B 1 68 ? 6.004 7.828 -12.984 1 96.94 68 LEU B N 1
ATOM 3117 C CA . LEU B 1 68 ? 6.328 7.109 -14.211 1 96.94 68 LEU B CA 1
ATOM 3118 C C . LEU B 1 68 ? 5.812 5.676 -14.148 1 96.94 68 LEU B C 1
ATOM 3120 O O . LEU B 1 68 ? 5.719 5 -15.18 1 96.94 68 LEU B O 1
ATOM 3124 N N . HIS B 1 69 ? 5.574 5.18 -13 1 97.31 69 HIS B N 1
ATOM 3125 C CA . HIS B 1 69 ? 5.051 3.834 -12.789 1 97.31 69 HIS B CA 1
ATOM 3126 C C . HIS B 1 69 ? 3.904 3.834 -11.789 1 97.31 69 HIS B C 1
ATOM 3128 O O . HIS B 1 69 ? 3.818 4.727 -10.938 1 97.31 69 HIS B O 1
ATOM 3134 N N . THR B 1 70 ? 3.021 2.805 -11.82 1 97.69 70 THR B N 1
ATOM 3135 C CA . THR B 1 70 ? 1.838 2.725 -10.969 1 97.69 70 THR B CA 1
ATOM 3136 C C . THR B 1 70 ? 2.049 1.722 -9.844 1 97.69 70 THR B C 1
ATOM 3138 O O . THR B 1 70 ? 1.106 1.385 -9.117 1 97.69 70 THR B O 1
ATOM 3141 N N . TYR B 1 71 ? 3.266 1.224 -9.719 1 98 71 TYR B N 1
ATOM 3142 C CA . TYR B 1 71 ? 3.561 0.225 -8.695 1 98 71 TYR B CA 1
ATOM 3143 C C . TYR B 1 71 ? 4.98 0.391 -8.172 1 98 71 TYR B C 1
ATOM 3145 O O . TYR B 1 71 ? 5.793 1.106 -8.758 1 98 71 TYR B O 1
ATOM 3153 N N . GLU B 1 72 ? 5.207 -0.203 -7.012 1 98.38 72 GLU B N 1
ATOM 3154 C CA . GLU B 1 72 ? 6.504 -0.151 -6.344 1 98.38 72 GLU B CA 1
ATOM 3155 C C . GLU B 1 72 ? 7.062 -1.552 -6.113 1 98.38 72 GLU B C 1
ATOM 3157 O O . GLU B 1 72 ? 6.328 -2.539 -6.188 1 98.38 72 GLU B O 1
ATOM 3162 N N . LEU B 1 73 ? 8.344 -1.578 -5.922 1 98.69 73 LEU B N 1
ATOM 3163 C CA . LEU B 1 73 ? 9.07 -2.826 -5.707 1 98.69 73 LEU B CA 1
ATOM 3164 C C . LEU B 1 73 ? 9.68 -2.861 -4.309 1 98.69 73 LEU B C 1
ATOM 3166 O O . LEU B 1 73 ? 9.766 -1.831 -3.639 1 98.69 73 LEU B O 1
ATOM 3170 N N . ALA B 1 74 ? 10.117 -4.012 -3.883 1 98.62 74 ALA B N 1
ATOM 3171 C CA . ALA B 1 74 ? 10.859 -4.195 -2.643 1 98.62 74 ALA B CA 1
ATOM 3172 C C . ALA B 1 74 ? 11.727 -5.457 -2.703 1 98.62 74 ALA B C 1
ATOM 3174 O O . ALA B 1 74 ? 11.398 -6.406 -3.42 1 98.62 74 ALA B O 1
ATOM 3175 N N . MET B 1 75 ? 12.812 -5.383 -1.96 1 98.38 75 MET B N 1
ATOM 3176 C CA . MET B 1 75 ? 13.656 -6.566 -1.814 1 98.38 75 MET B CA 1
ATOM 3177 C C . MET B 1 75 ? 12.891 -7.695 -1.131 1 98.38 75 MET B C 1
ATOM 3179 O O . MET B 1 75 ? 12.125 -7.457 -0.197 1 98.38 75 MET B O 1
ATOM 3183 N N . ASN B 1 76 ? 13.047 -8.883 -1.605 1 98 76 ASN B N 1
ATOM 3184 C CA . ASN B 1 76 ? 12.445 -10.062 -0.993 1 98 76 ASN B CA 1
ATOM 3185 C C . ASN B 1 76 ? 13.422 -11.242 -0.98 1 98 76 ASN B C 1
ATOM 3187 O O . ASN B 1 76 ? 14.633 -11.047 -1.056 1 98 76 ASN B O 1
ATOM 3191 N N . HIS B 1 77 ? 12.945 -12.43 -0.78 1 97.31 77 HIS B N 1
ATOM 3192 C CA . HIS B 1 77 ? 13.789 -13.609 -0.582 1 97.31 77 HIS B CA 1
ATOM 3193 C C . HIS B 1 77 ? 14.469 -14.023 -1.881 1 97.31 77 HIS B C 1
ATOM 3195 O O . HIS B 1 77 ? 15.352 -14.891 -1.876 1 97.31 77 HIS B O 1
ATOM 3201 N N . LEU B 1 78 ? 14.133 -13.438 -3.023 1 97.75 78 LEU B N 1
ATOM 3202 C CA . LEU B 1 78 ? 14.695 -13.789 -4.324 1 97.75 78 LEU B CA 1
ATOM 3203 C C . LEU B 1 78 ? 15.812 -12.828 -4.719 1 97.75 78 LEU B C 1
ATOM 3205 O O . LEU B 1 78 ? 16.266 -12.828 -5.867 1 97.75 78 LEU B O 1
ATOM 3209 N N . GLY B 1 79 ? 16.219 -12.023 -3.828 1 98.12 79 GLY B N 1
ATOM 3210 C CA . GLY B 1 79 ? 17.125 -10.922 -4.094 1 98.12 79 GLY B CA 1
ATOM 3211 C C . GLY B 1 79 ? 18.453 -11.367 -4.672 1 98.12 79 GLY B C 1
ATOM 3212 O O . GLY B 1 79 ? 19.109 -10.617 -5.406 1 98.12 79 GLY B O 1
ATOM 3213 N N . ASP B 1 80 ? 18.969 -12.57 -4.387 1 98.12 80 ASP B N 1
ATOM 3214 C CA . ASP B 1 80 ? 20.281 -13.055 -4.805 1 98.12 80 ASP B CA 1
ATOM 3215 C C . ASP B 1 80 ? 20.203 -13.797 -6.133 1 98.12 80 ASP B C 1
ATOM 3217 O O . ASP B 1 80 ? 21.172 -14.438 -6.555 1 98.12 80 ASP B O 1
ATOM 3221 N N . LEU B 1 81 ? 19.047 -13.766 -6.801 1 97.88 81 LEU B N 1
ATOM 3222 C CA . LEU B 1 81 ? 18.859 -14.5 -8.047 1 97.88 81 LEU B CA 1
ATOM 3223 C C . LEU B 1 81 ? 18.656 -13.531 -9.211 1 97.88 81 LEU B C 1
ATOM 3225 O O . LEU B 1 81 ? 18.047 -12.469 -9.047 1 97.88 81 LEU B O 1
ATOM 3229 N N . THR B 1 82 ? 19.172 -13.953 -10.359 1 97.62 82 THR B N 1
ATOM 3230 C CA . THR B 1 82 ? 18.828 -13.258 -11.594 1 97.62 82 THR B CA 1
ATOM 3231 C C . THR B 1 82 ? 17.406 -13.586 -12.016 1 97.62 82 THR B C 1
ATOM 3233 O O . THR B 1 82 ? 16.828 -14.57 -11.555 1 97.62 82 THR B O 1
ATOM 3236 N N . THR B 1 83 ? 16.844 -12.781 -12.844 1 95.38 83 THR B N 1
ATOM 3237 C CA . THR B 1 83 ? 15.5 -13.031 -13.359 1 95.38 83 THR B CA 1
ATOM 3238 C C . THR B 1 83 ? 15.438 -14.375 -14.078 1 95.38 83 THR B C 1
ATOM 3240 O O . THR B 1 83 ? 14.445 -15.094 -13.969 1 95.38 83 THR B O 1
ATOM 3243 N N . GLU B 1 84 ? 16.5 -14.688 -14.805 1 95.81 84 GLU B N 1
ATOM 3244 C CA . GLU B 1 84 ? 16.578 -15.953 -15.523 1 95.81 84 GLU B CA 1
ATOM 3245 C C . GLU B 1 84 ? 16.547 -17.141 -14.555 1 95.81 84 GLU B C 1
ATOM 3247 O O . GLU B 1 84 ? 15.875 -18.141 -14.805 1 95.81 84 GLU B O 1
ATOM 3252 N N . GLU B 1 85 ? 17.297 -16.984 -13.523 1 96.19 85 GLU B N 1
ATOM 3253 C CA . GLU B 1 85 ? 17.297 -18.047 -12.516 1 96.19 85 GLU B CA 1
ATOM 3254 C C . GLU B 1 85 ? 15.914 -18.219 -11.898 1 96.19 85 GLU B C 1
ATOM 3256 O O . GLU B 1 85 ? 15.453 -19.359 -11.695 1 96.19 85 GLU B O 1
ATOM 3261 N N . VAL B 1 86 ? 15.227 -17.125 -11.586 1 95.44 86 VAL B N 1
ATOM 3262 C CA . VAL B 1 86 ? 13.898 -17.156 -10.977 1 95.44 86 VAL B CA 1
ATOM 3263 C C . VAL B 1 86 ? 12.906 -17.812 -11.938 1 95.44 86 VAL B C 1
ATOM 3265 O O . VAL B 1 86 ? 12.203 -18.75 -11.562 1 95.44 86 VAL B O 1
ATOM 3268 N N . THR B 1 87 ? 12.859 -17.359 -13.148 1 93.69 87 THR B N 1
ATOM 3269 C CA . THR B 1 87 ? 11.922 -17.875 -14.141 1 93.69 87 THR B CA 1
ATOM 3270 C C . THR B 1 87 ? 12.203 -19.344 -14.438 1 93.69 87 THR B C 1
ATOM 3272 O O . THR B 1 87 ? 11.281 -20.109 -14.719 1 93.69 87 THR B O 1
ATOM 3275 N N . GLY B 1 88 ? 13.453 -19.766 -14.359 1 93.69 88 GLY B N 1
ATOM 3276 C CA . GLY B 1 88 ? 13.836 -21.141 -14.641 1 93.69 88 GLY B CA 1
ATOM 3277 C C . GLY B 1 88 ? 13.438 -22.109 -13.539 1 93.69 88 GLY B C 1
ATOM 3278 O O . GLY B 1 88 ? 13.328 -23.312 -13.773 1 93.69 88 GLY B O 1
ATOM 3279 N N . THR B 1 89 ? 13.188 -21.562 -12.414 1 92.69 89 THR B N 1
ATOM 3280 C CA . THR B 1 89 ? 12.961 -22.469 -11.289 1 92.69 89 THR B CA 1
ATOM 3281 C C . THR B 1 89 ? 11.547 -22.312 -10.742 1 92.69 89 THR B C 1
ATOM 3283 O O . THR B 1 89 ? 10.93 -23.281 -10.312 1 92.69 89 THR B O 1
ATOM 3286 N N . LEU B 1 90 ? 11.016 -21.109 -10.773 1 95 90 LEU B N 1
ATOM 3287 C CA . LEU B 1 90 ? 9.789 -20.844 -10.039 1 95 90 LEU B CA 1
ATOM 3288 C C . LEU B 1 90 ? 8.594 -20.734 -10.977 1 95 90 LEU B C 1
ATOM 3290 O O . LEU B 1 90 ? 7.457 -20.562 -10.539 1 95 90 LEU B O 1
ATOM 3294 N N . THR B 1 91 ? 8.875 -20.797 -12.227 1 96.12 91 THR B N 1
ATOM 3295 C CA . THR B 1 91 ? 7.781 -20.797 -13.188 1 96.12 91 THR B CA 1
ATOM 3296 C C . THR B 1 91 ? 7.723 -22.125 -13.93 1 96.12 91 THR B C 1
ATOM 3298 O O . THR B 1 91 ? 8.758 -22.719 -14.242 1 96.12 91 THR B O 1
ATOM 3301 N N . GLY B 1 92 ? 6.664 -22.844 -13.938 1 95.81 92 GLY B N 1
ATOM 3302 C CA . GLY B 1 92 ? 6.598 -24.172 -14.523 1 95.81 92 GLY B CA 1
ATOM 3303 C C . GLY B 1 92 ? 5.348 -24.406 -15.344 1 95.81 92 GLY B C 1
ATOM 3304 O O . GLY B 1 92 ? 5.102 -25.516 -15.812 1 95.81 92 GLY B O 1
ATOM 3305 N N . THR B 1 93 ? 4.609 -23.359 -15.562 1 98.19 93 THR B N 1
ATOM 3306 C CA . THR B 1 93 ? 3.402 -23.5 -16.359 1 98.19 93 THR B CA 1
ATOM 3307 C C . THR B 1 93 ? 3.752 -23.703 -17.844 1 98.19 93 THR B C 1
ATOM 3309 O O . THR B 1 93 ? 4.492 -22.891 -18.422 1 98.19 93 THR B O 1
ATOM 3312 N N . ILE B 1 94 ? 3.287 -24.719 -18.391 1 97.88 94 ILE B N 1
ATOM 3313 C CA . ILE B 1 94 ? 3.508 -25.062 -19.797 1 97.88 94 ILE B CA 1
ATOM 3314 C C . ILE B 1 94 ? 2.166 -25.328 -20.469 1 97.88 94 ILE B C 1
ATOM 3316 O O . ILE B 1 94 ? 1.431 -26.234 -20.094 1 97.88 94 ILE B O 1
ATOM 3320 N N . VAL B 1 95 ? 1.871 -24.547 -21.469 1 97.56 95 VAL B N 1
ATOM 3321 C CA . VAL B 1 95 ? 0.645 -24.734 -22.234 1 97.56 95 VAL B CA 1
ATOM 3322 C C . VAL B 1 95 ? 0.774 -25.984 -23.109 1 97.56 95 VAL B C 1
ATOM 3324 O O . VAL B 1 95 ? 1.707 -26.094 -23.906 1 97.56 95 VAL B O 1
ATOM 3327 N N . PRO B 1 96 ? -0.154 -26.891 -22.922 1 96.56 96 PRO B N 1
ATOM 3328 C CA . PRO B 1 96 ? -0.075 -28.078 -23.766 1 96.56 96 PRO B CA 1
ATOM 3329 C C . PRO B 1 96 ? -0.28 -27.781 -25.25 1 96.56 96 PRO B C 1
ATOM 3331 O O . PRO B 1 96 ? -1.096 -26.922 -25.594 1 96.56 96 PRO B O 1
ATOM 3334 N N . SER B 1 97 ? 0.425 -28.5 -26.094 1 93.75 97 SER B N 1
ATOM 3335 C CA . SER B 1 97 ? 0.298 -28.328 -27.547 1 93.75 97 SER B CA 1
ATOM 3336 C C . SER B 1 97 ? -1.073 -28.766 -28.031 1 93.75 97 SER B C 1
ATOM 3338 O O . SER B 1 97 ? -1.579 -28.25 -29.031 1 93.75 97 SER B O 1
ATOM 3340 N N . ASP B 1 98 ? -1.631 -29.672 -27.344 1 92.62 98 ASP B N 1
ATOM 3341 C CA . ASP B 1 98 ? -2.928 -30.203 -27.734 1 92.62 98 ASP B CA 1
ATOM 3342 C C . ASP B 1 98 ? -4.027 -29.75 -26.781 1 92.62 98 ASP B C 1
ATOM 3344 O O . ASP B 1 98 ? -4.965 -30.5 -26.5 1 92.62 98 ASP B O 1
ATOM 3348 N N . LEU B 1 99 ? -3.848 -28.531 -26.312 1 92.88 99 LEU B N 1
ATOM 3349 C CA . LEU B 1 99 ? -4.816 -28.016 -25.344 1 92.88 99 LEU B CA 1
ATOM 3350 C C . LEU B 1 99 ? -6.223 -28.016 -25.938 1 92.88 99 LEU B C 1
ATOM 3352 O O . LEU B 1 99 ? -6.438 -27.5 -27.047 1 92.88 99 LEU B O 1
ATOM 3356 N N . GLU B 1 100 ? -7.156 -28.719 -25.266 1 83.81 100 GLU B N 1
ATOM 3357 C CA . GLU B 1 100 ? -8.578 -28.688 -25.594 1 83.81 100 GLU B CA 1
ATOM 3358 C C . GLU B 1 100 ? -9.328 -27.672 -24.719 1 83.81 100 GLU B C 1
ATOM 3360 O O . GLU B 1 100 ? -9.352 -27.797 -23.5 1 83.81 100 GLU B O 1
ATOM 3365 N N . ARG B 1 101 ? -9.875 -26.656 -25.391 1 87.62 101 ARG B N 1
ATOM 3366 C CA . ARG B 1 101 ? -10.617 -25.625 -24.656 1 87.62 101 ARG B CA 1
ATOM 3367 C C . ARG B 1 101 ? -12.109 -25.953 -24.609 1 87.62 101 ARG B C 1
ATOM 3369 O O . ARG B 1 101 ? -12.758 -26.016 -25.656 1 87.62 101 ARG B O 1
ATOM 3376 N N . VAL B 1 102 ? -12.531 -26.391 -23.5 1 79.75 102 VAL B N 1
ATOM 3377 C CA . VAL B 1 102 ? -13.969 -26.469 -23.266 1 79.75 102 VAL B CA 1
ATOM 3378 C C . VAL B 1 102 ? -14.469 -25.172 -22.641 1 79.75 102 VAL B C 1
ATOM 3380 O O . VAL B 1 102 ? -13.992 -24.75 -21.594 1 79.75 102 VAL B O 1
ATOM 3383 N N . THR B 1 103 ? -15.312 -24.438 -23.359 1 82.12 103 THR B N 1
ATOM 3384 C CA . THR B 1 103 ? -15.781 -23.156 -22.875 1 82.12 103 THR B CA 1
ATOM 3385 C C . THR B 1 103 ? -17.203 -23.281 -22.328 1 82.12 103 THR B C 1
ATOM 3387 O O . THR B 1 103 ? -18.016 -24.031 -22.859 1 82.12 103 THR B O 1
ATOM 3390 N N . ASN B 1 104 ? -17.359 -22.797 -21.109 1 75.06 104 ASN B N 1
ATOM 3391 C CA . ASN B 1 104 ? -18.703 -22.703 -20.547 1 75.06 104 ASN B CA 1
ATOM 3392 C C . ASN B 1 104 ? -19.234 -21.281 -20.625 1 75.06 104 ASN B C 1
ATOM 3394 O O . ASN B 1 104 ? -18.469 -20.312 -20.688 1 75.06 104 ASN B O 1
ATOM 3398 N N . PHE B 1 105 ? -20.578 -21.328 -20.609 1 71.12 105 PHE B N 1
ATOM 3399 C CA . PHE B 1 105 ? -21.25 -20.031 -20.734 1 71.12 105 PHE B CA 1
ATOM 3400 C C . PHE B 1 105 ? -21.25 -19.297 -19.406 1 71.12 105 PHE B C 1
ATOM 3402 O O . PHE B 1 105 ? -21.578 -19.875 -18.359 1 71.12 105 PHE B O 1
ATOM 3409 N N . VAL B 1 106 ? -20.562 -18.172 -19.344 1 75.94 106 VAL B N 1
ATOM 3410 C CA . VAL B 1 106 ? -20.656 -17.25 -18.219 1 75.94 106 VAL B CA 1
ATOM 3411 C C . VAL B 1 106 ? -21.438 -16 -18.641 1 75.94 106 VAL B C 1
ATOM 3413 O O . VAL B 1 106 ? -21.156 -15.398 -19.672 1 75.94 106 VAL B O 1
ATOM 3416 N N . ASN B 1 107 ? -22.5 -15.711 -17.875 1 74.38 107 ASN B N 1
ATOM 3417 C CA . ASN B 1 107 ? -23.328 -14.555 -18.188 1 74.38 107 ASN B CA 1
ATOM 3418 C C . ASN B 1 107 ? -22.609 -13.242 -17.859 1 74.38 107 ASN B C 1
ATOM 3420 O O . ASN B 1 107 ? -22.312 -12.969 -16.688 1 74.38 107 ASN B O 1
ATOM 3424 N N . VAL B 1 108 ? -22.406 -12.414 -18.844 1 75.44 108 VAL B N 1
ATOM 3425 C CA . VAL B 1 108 ? -21.719 -11.141 -18.656 1 75.44 108 VAL B CA 1
ATOM 3426 C C . VAL B 1 108 ? -22.75 -10.016 -18.531 1 75.44 108 VAL B C 1
ATOM 3428 O O . VAL B 1 108 ? -22.391 -8.883 -18.203 1 75.44 108 VAL B O 1
ATOM 3431 N N . GLY B 1 109 ? -23.938 -10.133 -18.641 1 72.62 109 GLY B N 1
ATOM 3432 C CA . GLY B 1 109 ? -24.938 -9.078 -18.719 1 72.62 109 GLY B CA 1
ATOM 3433 C C . GLY B 1 109 ? -25.375 -8.586 -17.344 1 72.62 109 GLY B C 1
ATOM 3434 O O . GLY B 1 109 ? -26.031 -7.547 -17.234 1 72.62 109 GLY B O 1
ATOM 3435 N N . LYS B 1 110 ? -25.109 -9.117 -16.297 1 75.38 110 LYS B N 1
ATOM 3436 C CA . LYS B 1 110 ? -25.531 -8.68 -14.969 1 75.38 110 LYS B CA 1
ATOM 3437 C C . LYS B 1 110 ? -24.562 -7.645 -14.398 1 75.38 110 LYS B C 1
ATOM 3439 O O . LYS B 1 110 ? -23.391 -7.629 -14.742 1 75.38 110 LYS B O 1
ATOM 3444 N N . ALA B 1 111 ? -25.234 -6.691 -13.766 1 88.5 111 ALA B N 1
ATOM 3445 C CA . ALA B 1 111 ? -24.438 -5.695 -13.047 1 88.5 111 ALA B CA 1
ATOM 3446 C C . ALA B 1 111 ? -23.453 -6.367 -12.094 1 88.5 111 ALA B C 1
ATOM 3448 O O . ALA B 1 111 ? -23.844 -7.215 -11.289 1 88.5 111 ALA B O 1
ATOM 3449 N N . LEU B 1 112 ? -22.203 -6.207 -12.453 1 95.06 112 LEU B N 1
ATOM 3450 C CA . LEU B 1 112 ? -21.141 -6.766 -11.617 1 95.06 112 LEU B CA 1
ATOM 3451 C C . LEU B 1 112 ? -20.734 -5.777 -10.531 1 95.06 112 LEU B C 1
ATOM 3453 O O . LEU B 1 112 ? -20.766 -4.562 -10.742 1 95.06 112 LEU B O 1
ATOM 3457 N N . PRO B 1 113 ? -20.375 -6.305 -9.367 1 96.25 113 PRO B N 1
ATOM 3458 C CA . PRO B 1 113 ? -19.859 -5.387 -8.344 1 96.25 113 PRO B CA 1
ATOM 3459 C C . PRO B 1 113 ? -18.641 -4.605 -8.812 1 96.25 113 PRO B C 1
ATOM 3461 O O . PRO B 1 113 ? -17.891 -5.078 -9.664 1 96.25 113 PRO B O 1
ATOM 3464 N N . GLU B 1 114 ? -18.469 -3.426 -8.227 1 94.94 114 GLU B N 1
ATOM 3465 C CA . GLU B 1 114 ? -17.328 -2.574 -8.586 1 94.94 114 GLU B CA 1
ATOM 3466 C C . GLU B 1 114 ? -16.016 -3.213 -8.18 1 94.94 114 GLU B C 1
ATOM 3468 O O . GLU B 1 114 ? -14.992 -3.027 -8.844 1 94.94 114 GLU B O 1
ATOM 3473 N N . SER B 1 115 ? -16.016 -3.871 -7.086 1 97.38 115 SER B N 1
ATOM 3474 C CA . SER B 1 115 ? -14.844 -4.586 -6.59 1 97.38 115 SER B CA 1
ATOM 3475 C C . SER B 1 115 ? -15.234 -5.922 -5.965 1 97.38 115 SER B C 1
ATOM 3477 O O . SER B 1 115 ? -16.391 -6.125 -5.594 1 97.38 115 SER B O 1
ATOM 3479 N N . LEU B 1 116 ? -14.312 -6.816 -5.992 1 98.12 116 LEU B N 1
ATOM 3480 C CA . LEU B 1 116 ? -14.516 -8.156 -5.457 1 98.12 116 LEU B CA 1
ATOM 3481 C C . LEU B 1 116 ? -13.219 -8.703 -4.863 1 98.12 116 LEU B C 1
ATOM 3483 O O . LEU B 1 116 ? -12.148 -8.547 -5.449 1 98.12 116 LEU B O 1
ATOM 3487 N N . ASP B 1 117 ? -13.297 -9.227 -3.67 1 98.38 117 ASP B N 1
ATOM 3488 C CA . ASP B 1 117 ? -12.211 -9.93 -2.998 1 98.38 117 ASP B CA 1
ATOM 3489 C C . ASP B 1 117 ? -12.719 -11.195 -2.305 1 98.38 117 ASP B C 1
ATOM 3491 O O . ASP B 1 117 ? -13.352 -11.117 -1.251 1 98.38 117 ASP B O 1
ATOM 3495 N N . TRP B 1 118 ? -12.453 -12.266 -2.852 1 98.69 118 TRP B N 1
ATOM 3496 C CA . TRP B 1 118 ? -13 -13.516 -2.348 1 98.69 118 TRP B CA 1
ATOM 3497 C C . TRP B 1 118 ? -12.359 -13.891 -1.015 1 98.69 118 TRP B C 1
ATOM 3499 O O . TRP B 1 118 ? -12.852 -14.781 -0.312 1 98.69 118 TRP B O 1
ATOM 3509 N N . ARG B 1 119 ? -11.242 -13.281 -0.607 1 98.19 119 ARG B N 1
ATOM 3510 C CA . ARG B 1 119 ? -10.68 -13.484 0.725 1 98.19 119 ARG B CA 1
ATOM 3511 C C . ARG B 1 119 ? -11.68 -13.086 1.807 1 98.19 119 ARG B C 1
ATOM 3513 O O . ARG B 1 119 ? -11.758 -13.734 2.852 1 98.19 119 ARG B O 1
ATOM 3520 N N . ASP B 1 120 ? -12.406 -12.078 1.491 1 94.38 120 ASP B N 1
ATOM 3521 C CA . ASP B 1 120 ? -13.375 -11.547 2.441 1 94.38 120 ASP B CA 1
ATOM 3522 C C . ASP B 1 120 ? -14.516 -12.539 2.682 1 94.38 120 ASP B C 1
ATOM 3524 O O . ASP B 1 120 ? -15.18 -12.492 3.717 1 94.38 120 ASP B O 1
ATOM 3528 N N . LYS B 1 121 ? -14.695 -13.406 1.75 1 95.25 121 LYS B N 1
ATOM 3529 C CA . LYS B 1 121 ? -15.797 -14.359 1.852 1 95.25 121 LYS B CA 1
ATOM 3530 C C . LYS B 1 121 ? -15.289 -15.75 2.205 1 95.25 121 LYS B C 1
ATOM 3532 O O . LYS B 1 121 ? -16.047 -16.719 2.191 1 95.25 121 LYS B O 1
ATOM 3537 N N . GLY B 1 122 ? -14.055 -15.867 2.383 1 97.31 122 GLY B N 1
ATOM 3538 C CA . GLY B 1 122 ? -13.461 -17.109 2.865 1 97.31 122 GLY B CA 1
ATOM 3539 C C . GLY B 1 122 ? -13.328 -18.156 1.785 1 97.31 122 GLY B C 1
ATOM 3540 O O . GLY B 1 122 ? -13.477 -19.359 2.055 1 97.31 122 GLY B O 1
ATOM 3541 N N . LEU B 1 123 ? -13.148 -17.781 0.536 1 98.5 123 LEU B N 1
ATOM 3542 C CA . LEU B 1 123 ? -13.047 -18.75 -0.55 1 98.5 123 LEU B CA 1
ATOM 3543 C C . LEU B 1 123 ? -11.586 -19 -0.914 1 98.5 123 LEU B C 1
ATOM 3545 O O . LEU B 1 123 ? -11.297 -19.719 -1.877 1 98.5 123 LEU B O 1
ATOM 3549 N N . VAL B 1 124 ? -10.672 -18.391 -0.241 1 98.81 124 VAL B N 1
ATOM 3550 C CA . VAL B 1 124 ? -9.258 -18.484 -0.589 1 98.81 124 VAL B CA 1
ATOM 3551 C C . VAL B 1 124 ? -8.453 -18.953 0.62 1 98.81 124 VAL B C 1
ATOM 3553 O O . VAL B 1 124 ? -8.562 -18.375 1.708 1 98.81 124 VAL B O 1
ATOM 3556 N N . THR B 1 125 ? -7.703 -20 0.499 1 98.62 125 THR B N 1
ATOM 3557 C CA . THR B 1 125 ? -6.832 -20.469 1.571 1 98.62 125 THR B CA 1
ATOM 3558 C C . THR B 1 125 ? -5.605 -19.562 1.7 1 98.62 125 THR B C 1
ATOM 3560 O O . THR B 1 125 ? -5.422 -18.641 0.911 1 98.62 125 THR B O 1
ATOM 3563 N N . GLU B 1 126 ? -4.793 -19.812 2.648 1 97.94 126 GLU B N 1
ATOM 3564 C CA . GLU B 1 126 ? -3.596 -19.016 2.885 1 97.94 126 GLU B CA 1
ATOM 3565 C C . GLU B 1 126 ? -2.635 -19.094 1.703 1 97.94 126 GLU B C 1
ATOM 3567 O O . GLU B 1 126 ? -2.721 -20.016 0.89 1 97.94 126 GLU B O 1
ATOM 3572 N N . VAL B 1 127 ? -1.802 -18.109 1.608 1 98.5 127 VAL B N 1
ATOM 3573 C CA . VAL B 1 127 ? -0.736 -18.125 0.612 1 98.5 127 VAL B CA 1
ATOM 3574 C C . VAL B 1 127 ? 0.267 -19.219 0.941 1 98.5 127 VAL B C 1
ATOM 3576 O O . VAL B 1 127 ? 0.723 -19.328 2.082 1 98.5 127 VAL B O 1
ATOM 3579 N N . LYS B 1 128 ? 0.507 -20.031 -0.066 1 97.88 128 LYS B N 1
ATOM 3580 C CA . LYS B 1 128 ? 1.453 -21.141 0.056 1 97.88 128 LYS B CA 1
ATOM 3581 C C . LYS B 1 128 ? 2.756 -20.828 -0.677 1 97.88 128 LYS B C 1
ATOM 3583 O O . LYS B 1 128 ? 2.898 -19.766 -1.275 1 97.88 128 LYS B O 1
ATOM 3588 N N . SER B 1 129 ? 3.732 -21.719 -0.492 1 97.62 129 SER B N 1
ATOM 3589 C CA . SER B 1 129 ? 5.031 -21.531 -1.134 1 97.62 129 SER B CA 1
ATOM 3590 C C . SER B 1 129 ? 5.445 -22.781 -1.908 1 97.62 129 SER B C 1
ATOM 3592 O O . SER B 1 129 ? 5.641 -23.844 -1.321 1 97.62 129 SER B O 1
ATOM 3594 N N . GLN B 1 130 ? 5.688 -22.594 -3.154 1 98.12 130 GLN B N 1
ATOM 3595 C CA . GLN B 1 130 ? 6.043 -23.734 -4 1 98.12 130 GLN B CA 1
ATOM 3596 C C . GLN B 1 130 ? 7.531 -24.062 -3.883 1 98.12 130 GLN B C 1
ATOM 3598 O O . GLN B 1 130 ? 7.973 -25.125 -4.305 1 98.12 130 GLN B O 1
ATOM 3603 N N . GLY B 1 131 ? 8.305 -23.141 -3.23 1 95.38 131 GLY B N 1
ATOM 3604 C CA . GLY B 1 131 ? 9.742 -23.344 -3.18 1 95.38 131 GLY B CA 1
ATOM 3605 C C . GLY B 1 131 ? 10.398 -23.312 -4.547 1 95.38 131 GLY B C 1
ATOM 3606 O O . GLY B 1 131 ? 10.086 -22.453 -5.379 1 95.38 131 GLY B O 1
ATOM 3607 N N . ASP B 1 132 ? 11.336 -24.219 -4.727 1 93.5 132 ASP B N 1
ATOM 3608 C CA . ASP B 1 132 ? 12.102 -24.219 -5.969 1 93.5 132 ASP B CA 1
ATOM 3609 C C . ASP B 1 132 ? 11.508 -25.188 -6.98 1 93.5 132 ASP B C 1
ATOM 3611 O O . ASP B 1 132 ? 12.141 -25.516 -7.984 1 93.5 132 ASP B O 1
ATOM 3615 N N . CYS B 1 133 ? 10.336 -25.656 -6.73 1 97 133 CYS B N 1
ATOM 3616 C CA . CYS B 1 133 ? 9.656 -26.578 -7.629 1 97 133 CYS B CA 1
ATOM 3617 C C . CYS B 1 133 ? 8.773 -25.828 -8.617 1 97 133 CYS B C 1
ATOM 3619 O O . CYS B 1 133 ? 7.988 -24.969 -8.227 1 97 133 CYS B O 1
ATOM 3621 N N . GLY B 1 134 ? 8.922 -26.125 -9.961 1 97.5 134 GLY B N 1
ATOM 3622 C CA . GLY B 1 134 ? 8.078 -25.547 -10.992 1 97.5 134 GLY B CA 1
ATOM 3623 C C . GLY B 1 134 ? 6.641 -26.031 -10.93 1 97.5 134 GLY B C 1
ATOM 3624 O O . GLY B 1 134 ? 6.09 -26.469 -11.938 1 97.5 134 GLY B O 1
ATOM 3625 N N . SER B 1 135 ? 6.047 -25.938 -9.758 1 98.5 135 SER B N 1
ATOM 3626 C CA . SER B 1 135 ? 4.734 -26.531 -9.531 1 98.5 135 SER B CA 1
ATOM 3627 C C . SER B 1 135 ? 3.662 -25.453 -9.375 1 98.5 135 SER B C 1
ATOM 3629 O O . SER B 1 135 ? 2.607 -25.703 -8.789 1 98.5 135 SER B O 1
ATOM 3631 N N . CYS B 1 136 ? 3.924 -24.25 -9.914 1 98.75 136 CYS B N 1
ATOM 3632 C CA . CYS B 1 136 ? 2.967 -23.156 -9.805 1 98.75 136 CYS B CA 1
ATOM 3633 C C . CYS B 1 136 ? 1.614 -23.547 -10.383 1 98.75 136 CYS B C 1
ATOM 3635 O O . CYS B 1 136 ? 0.57 -23.141 -9.867 1 98.75 136 CYS B O 1
ATOM 3637 N N . TRP B 1 137 ? 1.615 -24.359 -11.43 1 98.75 137 TRP B N 1
ATOM 3638 C CA . TRP B 1 137 ? 0.388 -24.844 -12.055 1 98.75 137 TRP B CA 1
ATOM 3639 C C . TRP B 1 137 ? -0.463 -25.625 -11.055 1 98.75 137 TRP B C 1
ATOM 3641 O O . TRP B 1 137 ? -1.688 -25.484 -11.031 1 98.75 137 TRP B O 1
ATOM 3651 N N . ALA B 1 138 ? 0.161 -26.375 -10.242 1 98.94 138 ALA B N 1
ATOM 3652 C CA . ALA B 1 138 ? -0.545 -27.188 -9.258 1 98.94 138 ALA B CA 1
ATOM 3653 C C . ALA B 1 138 ? -1.176 -26.312 -8.172 1 98.94 138 ALA B C 1
ATOM 3655 O O . ALA B 1 138 ? -2.307 -26.562 -7.75 1 98.94 138 ALA B O 1
ATOM 3656 N N . PHE B 1 139 ? -0.412 -25.297 -7.75 1 98.88 139 PHE B N 1
ATOM 3657 C CA . PHE B 1 139 ? -0.927 -24.375 -6.738 1 98.88 139 PHE B CA 1
ATOM 3658 C C . PHE B 1 139 ? -2.109 -23.578 -7.277 1 98.88 139 PHE B C 1
ATOM 3660 O O . PHE B 1 139 ? -3.09 -23.359 -6.566 1 98.88 139 PHE B O 1
ATOM 3667 N N . SER B 1 140 ? -1.976 -23.156 -8.492 1 98.94 140 SER B N 1
ATOM 3668 C CA . SER B 1 140 ? -3.082 -22.469 -9.156 1 98.94 140 SER B CA 1
ATOM 3669 C C . SER B 1 140 ? -4.324 -23.344 -9.211 1 98.94 140 SER B C 1
ATOM 3671 O O . SER B 1 140 ? -5.41 -22.922 -8.812 1 98.94 140 SER B O 1
ATOM 3673 N N . ALA B 1 141 ? -4.168 -24.578 -9.656 1 98.88 141 ALA B N 1
ATOM 3674 C CA . ALA B 1 141 ? -5.281 -25.516 -9.82 1 98.88 141 ALA B CA 1
ATOM 3675 C C . ALA B 1 141 ? -5.941 -25.828 -8.484 1 98.88 141 ALA B C 1
ATOM 3677 O O . ALA B 1 141 ? -7.168 -25.781 -8.367 1 98.88 141 ALA B O 1
ATOM 3678 N N . VAL B 1 142 ? -5.125 -26.125 -7.516 1 98.81 142 VAL B N 1
ATOM 3679 C CA . VAL B 1 142 ? -5.652 -26.484 -6.203 1 98.81 142 VAL B CA 1
ATOM 3680 C C . VAL B 1 142 ? -6.406 -25.281 -5.617 1 98.81 142 VAL B C 1
ATOM 3682 O O . VAL B 1 142 ? -7.441 -25.453 -4.965 1 98.81 142 VAL B O 1
ATOM 3685 N N . GLY B 1 143 ? -5.832 -24.094 -5.812 1 98.88 143 GLY B N 1
ATOM 3686 C CA . GLY B 1 143 ? -6.523 -22.906 -5.332 1 98.88 143 GLY B CA 1
ATOM 3687 C C . GLY B 1 143 ? -7.938 -22.781 -5.871 1 98.88 143 GLY B C 1
ATOM 3688 O O . GLY B 1 143 ? -8.867 -22.453 -5.129 1 98.88 143 GLY B O 1
ATOM 3689 N N . ALA B 1 144 ? -8.078 -23 -7.156 1 98.81 144 ALA B N 1
ATOM 3690 C CA . ALA B 1 144 ? -9.406 -22.938 -7.77 1 98.81 144 ALA B CA 1
ATOM 3691 C C . ALA B 1 144 ? -10.312 -24.047 -7.219 1 98.81 144 ALA B C 1
ATOM 3693 O O . ALA B 1 144 ? -11.492 -23.797 -6.949 1 98.81 144 ALA B O 1
ATOM 3694 N N . LEU B 1 145 ? -9.805 -25.234 -7.039 1 98.81 145 LEU B N 1
ATOM 3695 C CA . LEU B 1 145 ? -10.562 -26.344 -6.477 1 98.81 145 LEU B CA 1
ATOM 3696 C C . LEU B 1 145 ? -11.039 -26.016 -5.066 1 98.81 145 LEU B C 1
ATOM 3698 O O . LEU B 1 145 ? -12.188 -26.312 -4.711 1 98.81 145 LEU B O 1
ATOM 3702 N N . GLU B 1 146 ? -10.148 -25.438 -4.277 1 98.81 146 GLU B N 1
ATOM 3703 C CA . GLU B 1 146 ? -10.492 -25.062 -2.906 1 98.81 146 GLU B CA 1
ATOM 3704 C C . GLU B 1 146 ? -11.641 -24.062 -2.877 1 98.81 146 GLU B C 1
ATOM 3706 O O . GLU B 1 146 ? -12.547 -24.172 -2.047 1 98.81 146 GLU B O 1
ATOM 3711 N N . GLY B 1 147 ? -11.547 -23.078 -3.762 1 98.5 147 GLY B N 1
ATOM 3712 C CA . GLY B 1 147 ? -12.641 -22.125 -3.861 1 98.5 147 GLY B CA 1
ATOM 3713 C C . GLY B 1 147 ? -13.969 -22.766 -4.199 1 98.5 147 GLY B C 1
ATOM 3714 O O . GLY B 1 147 ? -14.984 -22.484 -3.561 1 98.5 147 GLY B O 1
ATOM 3715 N N . GLN B 1 148 ? -13.977 -23.688 -5.156 1 97.69 148 GLN B N 1
ATOM 3716 C CA . GLN B 1 148 ? -15.203 -24.375 -5.562 1 97.69 148 GLN B CA 1
ATOM 3717 C C . GLN B 1 148 ? -15.711 -25.297 -4.457 1 97.69 148 GLN B C 1
ATOM 3719 O O . GLN B 1 148 ? -16.922 -25.438 -4.273 1 97.69 148 GLN B O 1
ATOM 3724 N N . LEU B 1 149 ? -14.781 -25.906 -3.801 1 98.06 149 LEU B N 1
ATOM 3725 C CA . LEU B 1 149 ? -15.148 -26.75 -2.66 1 98.06 149 LEU B CA 1
ATOM 3726 C C . LEU B 1 149 ? -15.898 -25.922 -1.609 1 98.06 149 LEU B C 1
ATOM 3728 O O . LEU B 1 149 ? -16.938 -26.359 -1.111 1 98.06 149 LEU B O 1
ATOM 3732 N N . LYS B 1 150 ? -15.344 -24.797 -1.265 1 98.25 150 LYS B N 1
ATOM 3733 C CA . LYS B 1 150 ? -16 -23.922 -0.294 1 98.25 150 LYS B CA 1
ATOM 3734 C C . LYS B 1 150 ? -17.375 -23.5 -0.787 1 98.25 150 LYS B C 1
ATOM 3736 O O . LYS B 1 150 ? -18.344 -23.484 -0.02 1 98.25 150 LYS B O 1
ATOM 3741 N N . LYS B 1 151 ? -17.453 -23.156 -2.014 1 96 151 LYS B N 1
ATOM 3742 C CA . LYS B 1 151 ? -18.719 -22.688 -2.58 1 96 151 LYS B CA 1
ATOM 3743 C C . LYS B 1 151 ? -19.781 -23.781 -2.531 1 96 151 LYS B C 1
ATOM 3745 O O . LYS B 1 151 ? -20.953 -23.516 -2.289 1 96 151 LYS B O 1
ATOM 3750 N N . THR B 1 152 ? -19.391 -24.953 -2.701 1 95.31 152 THR B N 1
ATOM 3751 C CA . THR B 1 152 ? -20.344 -26.047 -2.838 1 95.31 152 THR B CA 1
ATOM 3752 C C . THR B 1 152 ? -20.656 -26.672 -1.479 1 95.31 152 THR B C 1
ATOM 3754 O O . THR B 1 152 ? -21.797 -27.094 -1.233 1 95.31 152 THR B O 1
ATOM 3757 N N . THR B 1 153 ? -19.719 -26.672 -0.599 1 96.25 153 THR B N 1
ATOM 3758 C CA . THR B 1 153 ? -19.906 -27.406 0.643 1 96.25 153 THR B CA 1
ATOM 3759 C C . THR B 1 153 ? -19.969 -26.469 1.835 1 96.25 153 THR B C 1
ATOM 3761 O O . THR B 1 153 ? -20.391 -26.859 2.926 1 96.25 153 THR B O 1
ATOM 3764 N N . GLY B 1 154 ? -19.469 -25.25 1.63 1 96.88 154 GLY B N 1
ATOM 3765 C CA . GLY B 1 154 ? -19.391 -24.297 2.73 1 96.88 154 GLY B CA 1
ATOM 3766 C C . GLY B 1 154 ? -18.125 -24.438 3.543 1 96.88 154 GLY B C 1
ATOM 3767 O O . GLY B 1 154 ? -17.859 -23.625 4.441 1 96.88 154 GLY B O 1
ATOM 3768 N N . VAL B 1 155 ? -17.344 -25.422 3.145 1 95.94 155 VAL B N 1
ATOM 3769 C CA . VAL B 1 155 ? -16.141 -25.688 3.932 1 95.94 155 VAL B CA 1
ATOM 3770 C C . VAL B 1 155 ? -14.906 -25.312 3.127 1 95.94 155 VAL B C 1
ATOM 3772 O O . VAL B 1 155 ? -14.695 -25.828 2.025 1 95.94 155 VAL B O 1
ATOM 3775 N N . LEU B 1 156 ? -14.148 -24.344 3.695 1 97.44 156 LEU B N 1
ATOM 3776 C CA . LEU B 1 156 ? -12.844 -24.062 3.104 1 97.44 156 LEU B CA 1
ATOM 3777 C C . LEU B 1 156 ? -11.797 -25.047 3.602 1 97.44 156 LEU B C 1
ATOM 3779 O O . LEU B 1 156 ? -11.602 -25.203 4.809 1 97.44 156 LEU B O 1
ATOM 3783 N N . MET B 1 157 ? -11.195 -25.75 2.699 1 97.69 157 MET B N 1
ATOM 3784 C CA . MET B 1 157 ? -10.172 -26.734 3.041 1 97.69 157 MET B CA 1
ATOM 3785 C C . MET B 1 157 ? -8.969 -26.609 2.115 1 97.69 157 MET B C 1
ATOM 3787 O O . MET B 1 157 ? -9.125 -26.406 0.909 1 97.69 157 MET B O 1
ATOM 3791 N N . SER B 1 158 ? -7.77 -26.672 2.801 1 98.62 158 SER B N 1
ATOM 3792 C CA . SER B 1 158 ? -6.547 -26.688 2.006 1 98.62 158 SER B CA 1
ATOM 3793 C C . SER B 1 158 ? -6.363 -28.047 1.319 1 98.62 158 SER B C 1
ATOM 3795 O O . SER B 1 158 ? -6.422 -29.094 1.969 1 98.62 158 SER B O 1
ATOM 3797 N N . LEU B 1 159 ? -6.18 -28.031 -0.01 1 98.75 159 LEU B N 1
ATOM 3798 C CA . LEU B 1 159 ? -6.004 -29.25 -0.779 1 98.75 159 LEU B CA 1
ATOM 3799 C C . LEU B 1 159 ? -4.539 -29.453 -1.15 1 98.75 159 LEU B C 1
ATOM 3801 O O . LEU B 1 159 ? -3.732 -28.531 -1.051 1 98.75 159 LEU B O 1
ATOM 3805 N N . SER B 1 160 ? -4.215 -30.641 -1.524 1 98.81 160 SER B N 1
ATOM 3806 C CA . SER B 1 160 ? -2.818 -31.031 -1.676 1 98.81 160 SER B CA 1
ATOM 3807 C C . SER B 1 160 ? -2.295 -30.688 -3.066 1 98.81 160 SER B C 1
ATOM 3809 O O . SER B 1 160 ? -2.631 -31.375 -4.043 1 98.81 160 SER B O 1
ATOM 3811 N N . SER B 1 161 ? -1.423 -29.719 -3.174 1 98.81 161 SER B N 1
ATOM 3812 C CA . SER B 1 161 ? -0.697 -29.469 -4.414 1 98.81 161 SER B CA 1
ATOM 3813 C C . SER B 1 161 ? 0.25 -30.625 -4.742 1 98.81 161 SER B C 1
ATOM 3815 O O . SER B 1 161 ? 0.449 -30.953 -5.914 1 98.81 161 SER B O 1
ATOM 3817 N N . GLN B 1 162 ? 0.816 -31.281 -3.672 1 98.88 162 GLN B N 1
ATOM 3818 C CA . GLN B 1 162 ? 1.732 -32.406 -3.855 1 98.88 162 GLN B CA 1
ATOM 3819 C C . GLN B 1 162 ? 1.041 -33.562 -4.559 1 98.88 162 GLN B C 1
ATOM 3821 O O . GLN B 1 162 ? 1.667 -34.281 -5.336 1 98.88 162 GLN B O 1
ATOM 3826 N N . ASN B 1 163 ? -0.201 -33.75 -4.207 1 98.88 163 ASN B N 1
ATOM 3827 C CA . ASN B 1 163 ? -0.995 -34.781 -4.867 1 98.88 163 ASN B CA 1
ATOM 3828 C C . ASN B 1 163 ? -1.003 -34.594 -6.383 1 98.88 163 ASN B C 1
ATOM 3830 O O . ASN B 1 163 ? -0.868 -35.562 -7.133 1 98.88 163 ASN B O 1
ATOM 3834 N N . LEU B 1 164 ? -1.135 -33.406 -6.898 1 98.81 164 LEU B N 1
ATOM 3835 C CA . LEU B 1 164 ? -1.099 -33.125 -8.328 1 98.81 164 LEU B CA 1
ATOM 3836 C C . LEU B 1 164 ? 0.314 -33.312 -8.875 1 98.81 164 LEU B C 1
ATOM 3838 O O . LEU B 1 164 ? 0.5 -33.844 -9.969 1 98.81 164 LEU B O 1
ATOM 3842 N N . VAL B 1 165 ? 1.305 -32.812 -8.133 1 98.81 165 VAL B N 1
ATOM 3843 C CA . VAL B 1 165 ? 2.701 -32.875 -8.555 1 98.81 165 VAL B CA 1
ATOM 3844 C C . VAL B 1 165 ? 3.107 -34.344 -8.781 1 98.81 165 VAL B C 1
ATOM 3846 O O . VAL B 1 165 ? 3.771 -34.656 -9.766 1 98.81 165 VAL B O 1
ATOM 3849 N N . ASP B 1 166 ? 2.672 -35.219 -7.906 1 98.81 166 ASP B N 1
ATOM 3850 C CA . ASP B 1 166 ? 3.107 -36.625 -7.93 1 98.81 166 ASP B CA 1
ATOM 3851 C C . ASP B 1 166 ? 2.252 -37.438 -8.883 1 98.81 166 ASP B C 1
ATOM 3853 O O . ASP B 1 166 ? 2.75 -38.375 -9.531 1 98.81 166 ASP B O 1
ATOM 3857 N N . CYS B 1 167 ? 1.008 -37.125 -9.008 1 98.81 167 CYS B N 1
ATOM 3858 C CA . CYS B 1 167 ? 0.096 -38.156 -9.477 1 98.81 167 CYS B CA 1
ATOM 3859 C C . CYS B 1 167 ? -0.463 -37.812 -10.852 1 98.81 167 CYS B C 1
ATOM 3861 O O . CYS B 1 167 ? -1.121 -38.625 -11.492 1 98.81 167 CYS B O 1
ATOM 3863 N N . SER B 1 168 ? -0.174 -36.625 -11.391 1 98.25 168 SER B N 1
ATOM 3864 C CA . SER B 1 168 ? -0.904 -36.219 -12.586 1 98.25 168 SER B CA 1
ATOM 3865 C C . SER B 1 168 ? -0.032 -36.312 -13.836 1 98.25 168 SER B C 1
ATOM 3867 O O . SER B 1 168 ? -0.3 -35.656 -14.844 1 98.25 168 SER B O 1
ATOM 3869 N N . ILE B 1 169 ? 0.991 -37.094 -13.797 1 97.31 169 ILE B N 1
ATOM 3870 C CA . ILE B 1 169 ? 1.931 -37.25 -14.906 1 97.31 169 ILE B CA 1
ATOM 3871 C C . ILE B 1 169 ? 1.198 -37.75 -16.141 1 97.31 169 ILE B C 1
ATOM 3873 O O . ILE B 1 169 ? 1.406 -37.25 -17.25 1 97.31 169 ILE B O 1
ATOM 3877 N N . LYS B 1 170 ? 0.369 -38.75 -15.984 1 96.56 170 LYS B N 1
ATOM 3878 C CA . LYS B 1 170 ? -0.322 -39.406 -17.094 1 96.56 170 LYS B CA 1
ATOM 3879 C C . LYS B 1 170 ? -1.233 -38.406 -17.812 1 96.56 170 LYS B C 1
ATOM 3881 O O . LYS B 1 170 ? -1.678 -38.656 -18.938 1 96.56 170 LYS B O 1
ATOM 3886 N N . TYR B 1 171 ? -1.444 -37.281 -17.219 1 96.31 171 TYR B N 1
ATOM 3887 C CA . TYR B 1 171 ? -2.375 -36.344 -17.797 1 96.31 171 TYR B CA 1
ATOM 3888 C C . TYR B 1 171 ? -1.63 -35.125 -18.375 1 96.31 171 TYR B C 1
ATOM 3890 O O . TYR B 1 171 ? -2.236 -34.094 -18.672 1 96.31 171 TYR B O 1
ATOM 3898 N N . GLY B 1 172 ? -0.311 -35.188 -18.422 1 96.25 172 GLY B N 1
ATOM 3899 C CA . GLY B 1 172 ? 0.457 -34.219 -19.156 1 96.25 172 GLY B CA 1
ATOM 3900 C C . GLY B 1 172 ? 1.3 -33.312 -18.266 1 96.25 172 GLY B C 1
ATOM 3901 O O . GLY B 1 172 ? 2.029 -32.438 -18.734 1 96.25 172 GLY B O 1
ATOM 3902 N N . ASN B 1 173 ? 1.175 -33.469 -16.953 1 97.88 173 ASN B N 1
ATOM 3903 C CA . ASN B 1 173 ? 2.014 -32.719 -16.031 1 97.88 173 ASN B CA 1
ATOM 3904 C C . ASN B 1 173 ? 3.32 -33.438 -15.734 1 97.88 173 ASN B C 1
ATOM 3906 O O . ASN B 1 173 ? 3.414 -34.656 -15.922 1 97.88 173 ASN B O 1
ATOM 3910 N N . ASN B 1 174 ? 4.328 -32.688 -15.32 1 97.69 174 ASN B N 1
ATOM 3911 C CA . ASN B 1 174 ? 5.648 -33.281 -15.094 1 97.69 174 ASN B CA 1
ATOM 3912 C C . ASN B 1 174 ? 6.219 -32.844 -13.742 1 97.69 174 ASN B C 1
ATOM 3914 O O . ASN B 1 174 ? 7.402 -32.5 -13.648 1 97.69 174 ASN B O 1
ATOM 3918 N N . GLY B 1 175 ? 5.301 -32.781 -12.75 1 97.56 175 GLY B N 1
ATOM 3919 C CA . GLY B 1 175 ? 5.746 -32.438 -11.414 1 97.56 175 GLY B CA 1
ATOM 3920 C C . GLY B 1 175 ? 6.457 -31.078 -11.375 1 97.56 175 GLY B C 1
ATOM 3921 O O . GLY B 1 175 ? 5.895 -30.062 -11.781 1 97.56 175 GLY B O 1
ATOM 3922 N N . CYS B 1 176 ? 7.699 -31.172 -10.961 1 97.69 176 CYS B N 1
ATOM 3923 C CA . CYS B 1 176 ? 8.484 -29.953 -10.867 1 97.69 176 CYS B CA 1
ATOM 3924 C C . CYS B 1 176 ? 9 -29.531 -12.234 1 97.69 176 CYS B C 1
ATOM 3926 O O . CYS B 1 176 ? 9.492 -28.406 -12.398 1 97.69 176 CYS B O 1
ATOM 3928 N N . GLY B 1 177 ? 8.844 -30.344 -13.156 1 97.12 177 GLY B N 1
ATOM 3929 C CA . GLY B 1 177 ? 9.203 -30 -14.531 1 97.12 177 GLY B CA 1
ATOM 3930 C C . GLY B 1 177 ? 8.141 -29.188 -15.242 1 97.12 177 GLY B C 1
ATOM 3931 O O . GLY B 1 177 ? 8.297 -28.844 -16.422 1 97.12 177 GLY B O 1
ATOM 3932 N N . GLY B 1 178 ? 7.066 -28.953 -14.578 1 98.12 178 GLY B N 1
ATOM 3933 C CA . GLY B 1 178 ? 6.035 -28.094 -15.117 1 98.12 178 GLY B CA 1
ATOM 3934 C C . GLY B 1 178 ? 4.727 -28.812 -15.391 1 98.12 178 GLY B C 1
ATOM 3935 O O . GLY B 1 178 ? 4.629 -30.031 -15.188 1 98.12 178 GLY B O 1
ATOM 3936 N N . GLY B 1 179 ? 3.803 -28.031 -15.773 1 98.56 179 GLY B N 1
ATOM 3937 C CA . GLY B 1 179 ? 2.475 -28.547 -16.062 1 98.56 179 GLY B CA 1
ATOM 3938 C C . GLY B 1 179 ? 1.465 -27.453 -16.375 1 98.56 179 GLY B C 1
ATOM 3939 O O . GLY B 1 179 ? 1.841 -26.328 -16.672 1 98.56 179 GLY B O 1
ATOM 3940 N N . PHE B 1 180 ? 0.229 -27.859 -16.359 1 98.75 180 PHE B N 1
ATOM 3941 C CA . PHE B 1 180 ? -0.868 -26.953 -16.688 1 98.75 180 PHE B CA 1
ATOM 3942 C C . PHE B 1 180 ? -2.072 -27.219 -15.797 1 98.75 180 PHE B C 1
ATOM 3944 O O . PHE B 1 180 ? -2.342 -28.359 -15.422 1 98.75 180 PHE B O 1
ATOM 3951 N N . MET B 1 181 ? -2.803 -26.203 -15.5 1 98.62 181 MET B N 1
ATOM 3952 C CA . MET B 1 181 ? -3.848 -26.281 -14.484 1 98.62 181 MET B CA 1
ATOM 3953 C C . MET B 1 181 ? -4.953 -27.234 -14.914 1 98.62 181 MET B C 1
ATOM 3955 O O . MET B 1 181 ? -5.41 -28.062 -14.125 1 98.62 181 MET B O 1
ATOM 3959 N N . SER B 1 182 ? -5.379 -27.141 -16.172 1 97.94 182 SER B N 1
ATOM 3960 C CA . SER B 1 182 ? -6.496 -27.984 -16.609 1 97.94 182 SER B CA 1
ATOM 3961 C C . SER B 1 182 ? -6.121 -29.469 -16.578 1 97.94 182 SER B C 1
ATOM 3963 O O . SER B 1 182 ? -6.977 -30.328 -16.359 1 97.94 182 SER B O 1
ATOM 3965 N N . ASN B 1 183 ? -4.812 -29.766 -16.812 1 98.06 183 ASN B N 1
ATOM 3966 C CA . ASN B 1 183 ? -4.352 -31.141 -16.641 1 98.06 183 ASN B CA 1
ATOM 3967 C C . ASN B 1 183 ? -4.504 -31.609 -15.203 1 98.06 183 ASN B C 1
ATOM 3969 O O . ASN B 1 183 ? -4.75 -32.781 -14.961 1 98.06 183 ASN B O 1
ATOM 3973 N N . GLY B 1 184 ? -4.305 -30.688 -14.242 1 98.38 184 GLY B N 1
ATOM 3974 C CA . GLY B 1 184 ? -4.59 -31 -12.852 1 98.38 184 GLY B CA 1
ATOM 3975 C C . GLY B 1 184 ? -6.051 -31.312 -12.602 1 98.38 184 GLY B C 1
ATOM 3976 O O . GLY B 1 184 ? -6.371 -32.281 -11.914 1 98.38 184 GLY B O 1
ATOM 3977 N N . PHE B 1 185 ? -6.949 -30.516 -13.203 1 98.19 185 PHE B N 1
ATOM 3978 C CA . PHE B 1 185 ? -8.383 -30.781 -13.078 1 98.19 185 PHE B CA 1
ATOM 3979 C C . PHE B 1 185 ? -8.727 -32.156 -13.664 1 98.19 185 PHE B C 1
ATOM 3981 O O . PHE B 1 185 ? -9.516 -32.906 -13.086 1 98.19 185 PHE B O 1
ATOM 3988 N N . LYS B 1 186 ? -8.156 -32.469 -14.805 1 97 186 LYS B N 1
ATOM 3989 C CA . LYS B 1 186 ? -8.406 -33.719 -15.461 1 97 186 LYS B CA 1
ATOM 3990 C C . LYS B 1 186 ? -8.023 -34.906 -14.562 1 97 186 LYS B C 1
ATOM 3992 O O . LYS B 1 186 ? -8.758 -35.875 -14.461 1 97 186 LYS B O 1
ATOM 3997 N N . TYR B 1 187 ? -6.875 -34.781 -13.961 1 98.25 187 TYR B N 1
ATOM 3998 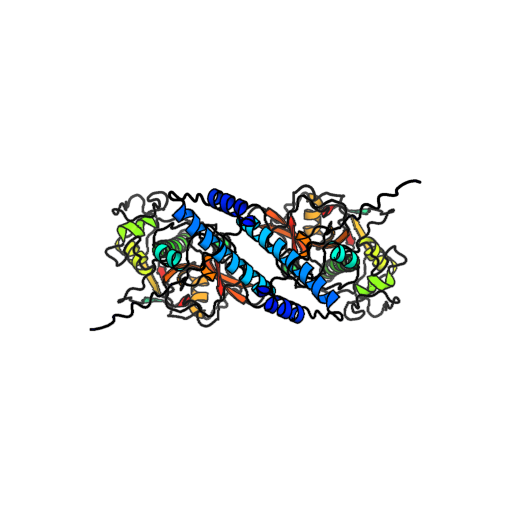C CA . TYR B 1 187 ? -6.465 -35.812 -13.016 1 98.25 187 TYR B CA 1
ATOM 3999 C C . TYR B 1 187 ? -7.512 -36 -11.922 1 98.25 187 TYR B C 1
ATOM 4001 O O . TYR B 1 187 ? -7.922 -37.125 -11.633 1 98.25 187 TYR B O 1
ATOM 4009 N N . VAL B 1 188 ? -7.918 -34.875 -11.281 1 98.62 188 VAL B N 1
ATOM 4010 C CA . VAL B 1 188 ? -8.852 -34.938 -10.156 1 98.62 188 VAL B CA 1
ATOM 4011 C C . VAL B 1 188 ? -10.164 -35.562 -10.609 1 98.62 188 VAL B C 1
ATOM 4013 O O . VAL B 1 188 ? -10.75 -36.375 -9.898 1 98.62 188 VAL B O 1
ATOM 4016 N N . MET B 1 189 ? -10.625 -35.219 -11.797 1 97.69 189 MET B N 1
ATOM 4017 C CA . MET B 1 189 ? -11.859 -35.75 -12.375 1 97.69 189 MET B CA 1
ATOM 4018 C C . MET B 1 189 ? -11.742 -37.25 -12.586 1 97.69 189 MET B C 1
ATOM 4020 O O . MET B 1 189 ? -12.602 -38 -12.133 1 97.69 189 MET B O 1
ATOM 4024 N N . LYS B 1 190 ? -10.695 -37.719 -13.18 1 97.88 190 LYS B N 1
ATOM 4025 C CA . LYS B 1 190 ? -10.531 -39.125 -13.555 1 97.88 190 LYS B CA 1
ATOM 4026 C C . LYS B 1 190 ? -10.18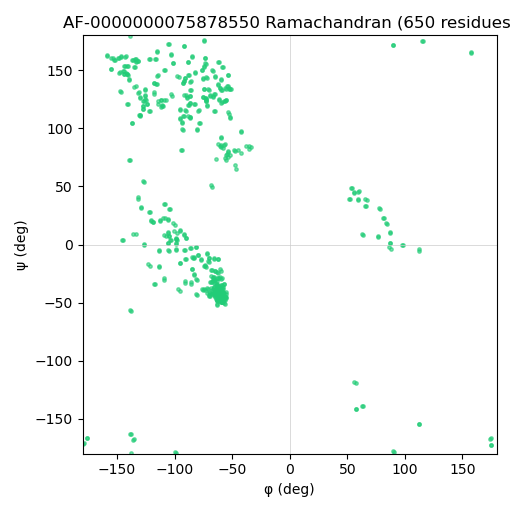8 -39.969 -12.344 1 97.88 190 LYS B C 1
ATOM 4028 O O . LYS B 1 190 ? -10.625 -41.125 -12.242 1 97.88 190 LYS B O 1
ATOM 4033 N N . ASN B 1 191 ? -9.359 -39.375 -11.484 1 98 191 ASN B N 1
ATOM 4034 C CA . ASN B 1 191 ? -8.984 -40.094 -10.258 1 98 191 ASN B CA 1
ATOM 4035 C C . ASN B 1 191 ? -10.141 -40.125 -9.266 1 98 191 ASN B C 1
ATOM 4037 O O . ASN B 1 191 ? -10.102 -40.906 -8.312 1 98 191 ASN B O 1
ATOM 4041 N N . GLN B 1 192 ? -11.094 -39.281 -9.445 1 97.69 192 GLN B N 1
ATOM 4042 C CA . GLN B 1 192 ? -12.273 -39.125 -8.602 1 97.69 192 GLN B CA 1
ATOM 4043 C C . GLN B 1 192 ? -11.883 -38.625 -7.211 1 97.69 192 GLN B C 1
ATOM 4045 O O . GLN B 1 192 ? -12.352 -39.188 -6.203 1 97.69 192 GLN B O 1
ATOM 4050 N N . GLY B 1 193 ? -10.922 -37.719 -7.281 1 98.31 193 GLY B N 1
ATOM 4051 C CA . GLY B 1 193 ? -10.617 -37.156 -5.973 1 98.31 193 GLY B CA 1
ATOM 4052 C C . GLY B 1 193 ? -9.227 -36.562 -5.895 1 98.31 193 GLY B C 1
ATOM 4053 O O . GLY B 1 193 ? -8.383 -36.812 -6.754 1 98.31 193 GLY B O 1
ATOM 4054 N N . ILE B 1 194 ? -9.062 -35.812 -4.875 1 98.75 194 ILE B N 1
ATOM 4055 C CA . ILE B 1 194 ? -7.793 -35.25 -4.438 1 98.75 194 ILE B CA 1
ATOM 4056 C C . ILE B 1 194 ? -7.734 -35.219 -2.912 1 98.75 194 ILE B C 1
ATOM 4058 O O . ILE B 1 194 ? -8.758 -35.031 -2.25 1 98.75 194 ILE B O 1
ATOM 4062 N N . ASP B 1 195 ? -6.566 -35.406 -2.395 1 98.81 195 ASP B N 1
ATOM 4063 C CA . ASP B 1 195 ? -6.402 -35.438 -0.944 1 98.81 195 ASP B CA 1
ATOM 4064 C C . ASP B 1 195 ? -6.242 -34.031 -0.38 1 98.81 195 ASP B C 1
ATOM 4066 O O . ASP B 1 195 ? -5.953 -33.094 -1.12 1 98.81 195 ASP B O 1
ATOM 4070 N N . SER B 1 196 ? -6.477 -33.938 0.93 1 98.44 196 SER B N 1
ATOM 4071 C CA . SER B 1 196 ? -6.203 -32.688 1.638 1 98.44 196 SER B CA 1
ATOM 4072 C C . SER B 1 196 ? -4.703 -32.469 1.795 1 98.44 196 SER B C 1
ATOM 4074 O O . SER B 1 196 ? -3.914 -33.406 1.705 1 98.44 196 SER B O 1
ATOM 4076 N N . ASP B 1 197 ? -4.406 -31.188 1.936 1 98.19 197 ASP B N 1
ATOM 4077 C CA . ASP B 1 197 ? -3.012 -30.844 2.195 1 98.19 197 ASP B CA 1
ATOM 4078 C C . ASP B 1 197 ? -2.508 -31.531 3.469 1 98.19 197 ASP B C 1
ATOM 4080 O O . ASP B 1 197 ? -1.342 -31.922 3.551 1 98.19 197 ASP B O 1
ATOM 4084 N N . ALA B 1 198 ? -3.326 -31.672 4.484 1 98 198 ALA B N 1
ATOM 4085 C CA . ALA B 1 198 ? -2.967 -32.312 5.754 1 98 198 ALA B CA 1
ATOM 4086 C C . ALA B 1 198 ? -2.604 -33.781 5.555 1 98 198 ALA B C 1
ATOM 4088 O O . ALA B 1 198 ? -1.661 -34.281 6.172 1 98 198 ALA B O 1
ATOM 4089 N N . ALA B 1 199 ? -3.322 -34.438 4.707 1 98.31 199 ALA B N 1
ATOM 4090 C CA . ALA B 1 199 ? -3.129 -35.875 4.48 1 98.31 199 ALA B CA 1
ATOM 4091 C C . ALA B 1 199 ? -1.995 -36.125 3.488 1 98.31 199 ALA B C 1
ATOM 4093 O O . ALA B 1 199 ? -1.368 -37.188 3.506 1 98.31 199 ALA B O 1
ATOM 4094 N N . TYR B 1 200 ? -1.707 -35.219 2.654 1 98.62 200 TYR B N 1
ATOM 4095 C CA . TYR B 1 200 ? -0.698 -35.312 1.604 1 98.62 200 TYR B CA 1
ATOM 4096 C C . TYR B 1 200 ? 0.07 -34 1.477 1 98.62 200 TYR B C 1
ATOM 4098 O O . TYR B 1 200 ? -0.096 -33.281 0.498 1 98.62 200 TYR B O 1
ATOM 4106 N N . PRO B 1 201 ? 0.94 -33.719 2.451 1 98.5 201 PRO B N 1
ATOM 4107 C CA . PRO B 1 201 ? 1.6 -32.438 2.561 1 98.5 201 PRO B CA 1
ATOM 4108 C C . PRO B 1 201 ? 2.584 -32.156 1.423 1 98.5 2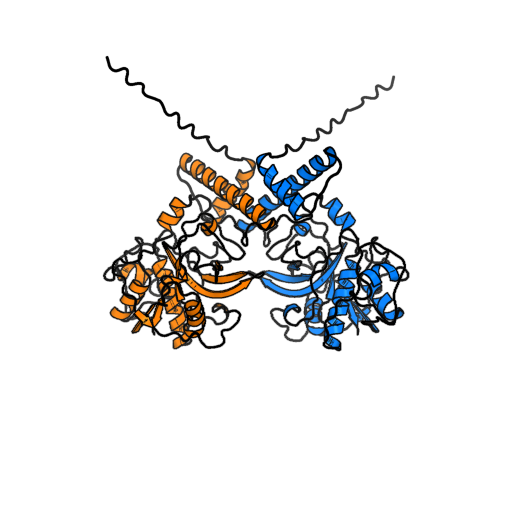01 PRO B C 1
ATOM 4110 O O . PRO B 1 201 ? 3.219 -33.094 0.924 1 98.5 201 PRO B O 1
ATOM 4113 N N . TYR B 1 202 ? 2.73 -30.938 1.108 1 98.62 202 TYR B N 1
ATOM 4114 C CA . TYR B 1 202 ? 3.615 -30.5 0.035 1 98.62 202 TYR B CA 1
ATOM 4115 C C . TYR B 1 202 ? 5.078 -30.688 0.427 1 98.62 202 TYR B C 1
ATOM 4117 O O . TYR B 1 202 ? 5.492 -30.266 1.513 1 98.62 202 TYR B O 1
ATOM 4125 N N . ILE B 1 203 ? 5.914 -31.266 -0.46 1 98 203 ILE B N 1
ATOM 4126 C CA . ILE B 1 203 ? 7.328 -31.453 -0.152 1 98 203 ILE B CA 1
ATOM 4127 C C . ILE B 1 203 ? 8.18 -30.734 -1.2 1 98 203 ILE B C 1
ATOM 4129 O O . ILE B 1 203 ? 9.383 -30.547 -1.004 1 98 203 ILE B O 1
ATOM 4133 N N . GLY B 1 204 ? 7.629 -30.391 -2.389 1 96.88 204 GLY B N 1
ATOM 4134 C CA . GLY B 1 204 ? 8.312 -29.547 -3.361 1 96.88 204 GLY B CA 1
ATOM 4135 C C . GLY B 1 204 ? 9.25 -30.328 -4.262 1 96.88 204 GLY B C 1
ATOM 4136 O O . GLY B 1 204 ? 10.203 -29.766 -4.816 1 96.88 204 GLY B O 1
ATOM 4137 N N . LYS B 1 205 ? 9.055 -31.594 -4.305 1 97.19 205 LYS B N 1
ATOM 4138 C CA . LYS B 1 205 ? 9.742 -32.5 -5.223 1 97.19 205 LYS B CA 1
ATOM 4139 C C . LYS B 1 205 ? 8.812 -33.625 -5.691 1 97.19 205 LYS B C 1
ATOM 4141 O O . LYS B 1 205 ? 7.945 -34.062 -4.938 1 97.19 205 LYS B O 1
ATOM 4146 N N . ARG B 1 206 ? 9.102 -34.062 -6.941 1 96.31 206 ARG B N 1
ATOM 4147 C CA . ARG B 1 206 ? 8.258 -35.125 -7.469 1 96.31 206 ARG B CA 1
ATOM 4148 C C . ARG B 1 206 ? 8.586 -36.469 -6.816 1 96.31 206 ARG B C 1
ATOM 4150 O O . ARG B 1 206 ? 9.758 -36.812 -6.684 1 96.31 206 ARG B O 1
ATOM 4157 N N . GLY B 1 207 ? 7.625 -37.156 -6.43 1 96.88 207 GLY B N 1
ATOM 4158 C CA . GLY B 1 207 ? 7.734 -38.5 -5.891 1 96.88 207 GLY B CA 1
ATOM 4159 C C . GLY B 1 207 ? 6.695 -39.469 -6.449 1 96.88 207 GLY B C 1
ATOM 4160 O O . GLY B 1 207 ? 6.102 -39.188 -7.496 1 96.88 207 GLY B O 1
ATOM 4161 N N . GLN B 1 208 ? 6.582 -40.625 -5.805 1 97.12 208 GLN B N 1
ATOM 4162 C CA . GLN B 1 208 ? 5.543 -41.594 -6.18 1 97.12 208 GLN B CA 1
ATOM 4163 C C . GLN B 1 208 ? 4.168 -41.094 -5.727 1 97.12 208 GLN B C 1
ATOM 4165 O O . GLN B 1 208 ? 4.039 -40.469 -4.676 1 97.12 208 GLN B O 1
ATOM 4170 N N . CYS B 1 209 ? 3.219 -41.406 -6.586 1 98.25 209 CYS B N 1
ATOM 4171 C CA . CYS B 1 209 ? 1.851 -41.062 -6.219 1 98.25 209 CYS B CA 1
ATOM 4172 C C . CYS B 1 209 ? 1.42 -41.781 -4.957 1 98.25 209 CYS B C 1
ATOM 4174 O O . CYS B 1 209 ? 1.474 -43.031 -4.902 1 98.25 209 CYS B O 1
ATOM 4176 N N . LYS B 1 210 ? 0.999 -41.062 -3.99 1 98 210 LYS B N 1
ATOM 4177 C CA . LYS B 1 210 ? 0.596 -41.656 -2.715 1 98 210 LYS B CA 1
ATOM 4178 C C . LYS B 1 210 ? -0.863 -41.344 -2.4 1 98 210 LYS B C 1
ATOM 4180 O O . LYS B 1 210 ? -1.251 -41.281 -1.233 1 98 210 LYS B O 1
ATOM 4185 N N . TYR B 1 211 ? -1.606 -41 -3.414 1 98.19 211 TYR B N 1
ATOM 4186 C CA . TYR B 1 211 ? -3.018 -40.719 -3.203 1 98.19 211 TYR B CA 1
ATOM 4187 C C . TYR B 1 211 ? -3.705 -41.844 -2.438 1 98.19 211 TYR B C 1
ATOM 4189 O O . TYR B 1 211 ? -3.471 -43.031 -2.713 1 98.19 211 TYR B O 1
ATOM 4197 N N . ASN B 1 212 ? -4.484 -41.5 -1.455 1 97.75 212 ASN B N 1
ATOM 4198 C CA . ASN B 1 212 ? -5.305 -42.438 -0.667 1 97.75 212 ASN B CA 1
ATOM 4199 C C . ASN B 1 212 ? -6.766 -41.969 -0.627 1 97.75 212 ASN B C 1
ATOM 4201 O O . ASN B 1 212 ? -7.078 -40.938 -0.058 1 97.75 212 ASN B O 1
ATOM 4205 N N . ALA B 1 213 ? -7.66 -42.75 -1.178 1 97.06 213 ALA B N 1
ATOM 4206 C CA . ALA B 1 213 ? -9.078 -42.406 -1.291 1 97.06 213 ALA B CA 1
ATOM 4207 C C . ALA B 1 213 ? -9.695 -42.188 0.083 1 97.06 213 ALA B C 1
ATOM 4209 O O . ALA B 1 213 ? -10.688 -41.469 0.205 1 97.06 213 ALA B O 1
ATOM 4210 N N . LEU B 1 214 ? -9.102 -42.719 1.127 1 97.06 214 LEU B N 1
ATOM 4211 C CA . LEU B 1 214 ? -9.586 -42.5 2.488 1 97.06 214 LEU B CA 1
ATOM 4212 C C . LEU B 1 214 ? -9.5 -41.031 2.889 1 97.06 214 LEU B C 1
ATOM 4214 O O . LEU B 1 214 ? -10.242 -40.594 3.76 1 97.06 214 LEU B O 1
ATOM 4218 N N . TYR B 1 215 ? -8.625 -40.312 2.244 1 96.88 215 TYR B N 1
ATOM 4219 C CA . TYR B 1 215 ? -8.398 -38.906 2.609 1 96.88 215 TYR B CA 1
ATOM 4220 C C . TYR B 1 215 ? -8.867 -37.969 1.503 1 96.88 215 TYR B C 1
ATOM 4222 O O . TYR B 1 215 ? -8.398 -36.844 1.401 1 96.88 215 TYR B O 1
ATOM 4230 N N . ARG B 1 216 ? -9.742 -38.562 0.687 1 97.25 216 ARG B N 1
ATOM 4231 C CA . ARG B 1 216 ? -10.312 -37.75 -0.38 1 97.25 216 ARG B CA 1
ATOM 4232 C C . ARG B 1 216 ? -10.992 -36.5 0.186 1 97.25 216 ARG B C 1
ATOM 4234 O O . ARG B 1 216 ? -11.875 -36.594 1.039 1 97.25 216 ARG B O 1
ATOM 4241 N N . ALA B 1 217 ? -10.57 -35.375 -0.281 1 97.88 217 ALA B N 1
ATOM 4242 C CA . ALA B 1 217 ? -11.102 -34.125 0.276 1 97.88 217 ALA B CA 1
ATOM 4243 C C . ALA B 1 217 ? -12.008 -33.438 -0.729 1 97.88 217 ALA B C 1
ATOM 4245 O O . ALA B 1 217 ? -12.906 -32.656 -0.343 1 97.88 217 ALA B O 1
ATOM 4246 N N . ALA B 1 218 ? -11.773 -33.594 -1.982 1 97.81 218 ALA B N 1
ATOM 4247 C CA . ALA B 1 218 ? -12.57 -32.938 -3.021 1 97.81 218 ALA B CA 1
ATOM 4248 C C . ALA B 1 218 ? -12.531 -33.75 -4.32 1 97.81 218 ALA B C 1
ATOM 4250 O O . ALA B 1 218 ? -11.695 -34.625 -4.488 1 97.81 218 ALA B O 1
ATOM 4251 N N . ASN B 1 219 ? -13.469 -33.5 -5.125 1 97.19 219 ASN B N 1
ATOM 4252 C CA . ASN B 1 219 ? -13.547 -34 -6.496 1 97.19 219 ASN B CA 1
ATOM 4253 C C . ASN B 1 219 ? -14.125 -32.938 -7.438 1 97.19 219 ASN B C 1
ATOM 4255 O O . ASN B 1 219 ? -14.547 -31.875 -6.996 1 97.19 219 ASN B O 1
ATOM 4259 N N . CYS B 1 220 ? -13.906 -33.125 -8.766 1 96.06 220 CYS B N 1
ATOM 4260 C CA . CYS B 1 220 ? -14.586 -32.281 -9.742 1 96.06 220 CYS B CA 1
ATOM 4261 C C . CYS B 1 220 ? -15.141 -33.125 -10.891 1 96.06 220 CYS B C 1
ATOM 4263 O O . CYS B 1 220 ? -14.688 -34.25 -11.133 1 96.06 220 CYS B O 1
ATOM 4265 N N . SER B 1 221 ? -16.188 -32.594 -11.469 1 95.62 221 SER B N 1
ATOM 4266 C CA . SER B 1 221 ? -16.875 -33.312 -12.539 1 95.62 221 SER B CA 1
ATOM 4267 C C . SER B 1 221 ? -16.375 -32.875 -13.914 1 95.62 221 SER B C 1
ATOM 4269 O O . SER B 1 221 ? -16.641 -33.531 -14.922 1 95.62 221 SER B O 1
ATOM 4271 N N . GLY B 1 222 ? -15.711 -31.766 -13.945 1 94.75 222 GLY B N 1
ATOM 4272 C CA . GLY B 1 222 ? -15.188 -31.203 -15.18 1 94.75 222 GLY B CA 1
ATOM 4273 C C . GLY B 1 222 ? -14.43 -29.906 -14.977 1 94.75 222 GLY B C 1
ATOM 4274 O O . GLY B 1 222 ? -14.008 -29.594 -13.852 1 94.75 222 GLY B O 1
ATOM 4275 N N . TYR B 1 223 ? -14.102 -29.297 -16.047 1 96.38 223 TYR B N 1
ATOM 4276 C CA . TYR B 1 223 ? -13.5 -27.984 -16.047 1 96.38 223 TYR B CA 1
ATOM 4277 C C . TYR B 1 223 ? -13.891 -27.188 -17.281 1 96.38 223 TYR B C 1
ATOM 4279 O O . TYR B 1 223 ? -14.406 -27.75 -18.25 1 96.38 223 TYR B O 1
ATOM 4287 N N . ALA B 1 224 ? -13.75 -25.891 -17.203 1 96.5 224 ALA B N 1
ATOM 4288 C CA . ALA B 1 224 ? -14.102 -25.031 -18.312 1 96.5 224 ALA B CA 1
ATOM 4289 C C . ALA B 1 224 ? -13.094 -23.891 -18.469 1 96.5 224 ALA B C 1
ATOM 4291 O O . ALA B 1 224 ? -12.5 -23.438 -17.484 1 96.5 224 ALA B O 1
ATOM 4292 N N . PHE B 1 225 ? -12.891 -23.531 -19.719 1 96.94 225 PHE B N 1
ATOM 4293 C CA . PHE B 1 225 ? -12.102 -22.344 -20.016 1 96.94 225 PHE B CA 1
ATOM 4294 C C . PHE B 1 225 ? -13 -21.141 -20.25 1 96.94 225 PHE B C 1
ATOM 4296 O O . PHE B 1 225 ? -14.109 -21.266 -20.781 1 96.94 225 PHE B O 1
ATOM 4303 N N . ILE B 1 226 ? -12.461 -20.031 -19.781 1 94.88 226 ILE B N 1
ATOM 4304 C CA . ILE B 1 226 ? -13.047 -18.766 -20.219 1 94.88 226 ILE B CA 1
ATOM 4305 C C . ILE B 1 226 ? -12.617 -18.453 -21.641 1 94.88 226 ILE B C 1
ATOM 4307 O O . ILE B 1 226 ? -11.539 -18.875 -22.078 1 94.88 226 ILE B O 1
ATOM 4311 N N . PRO B 1 227 ? -13.531 -17.703 -22.391 1 94.38 227 PRO B N 1
ATOM 4312 C CA . PRO B 1 227 ? -13.086 -17.344 -23.734 1 94.38 227 PRO B CA 1
ATOM 4313 C C . PRO B 1 227 ? -11.719 -16.656 -23.734 1 94.38 227 PRO B C 1
ATOM 4315 O O . PRO B 1 227 ? -11.484 -15.742 -22.938 1 94.38 227 PRO B O 1
ATOM 4318 N N . GLU B 1 228 ? -10.859 -17.094 -24.641 1 94.44 228 GLU B N 1
ATOM 4319 C CA . GLU B 1 228 ? -9.453 -16.672 -24.672 1 94.44 228 GLU B CA 1
ATOM 4320 C C . GLU B 1 228 ? -9.336 -15.156 -24.734 1 94.44 228 GLU B C 1
ATOM 4322 O O . GLU B 1 228 ? -9.898 -14.523 -25.625 1 94.44 228 GLU B O 1
ATOM 4327 N N . GLY B 1 229 ? -8.641 -14.617 -23.812 1 94.94 229 GLY B N 1
ATOM 4328 C CA . GLY B 1 229 ? -8.266 -13.211 -23.859 1 94.94 229 GLY B CA 1
ATOM 4329 C C . GLY B 1 229 ? -9.406 -12.273 -23.484 1 94.94 229 GLY B C 1
ATOM 4330 O O . GLY B 1 229 ? -9.258 -11.055 -23.547 1 94.94 229 GLY B O 1
ATOM 4331 N N . ASP B 1 230 ? -10.523 -12.781 -23.047 1 94.69 230 ASP B N 1
ATOM 4332 C CA . ASP B 1 230 ? -11.695 -11.961 -22.766 1 94.69 230 ASP B CA 1
ATOM 4333 C C . ASP B 1 230 ? -11.727 -11.531 -21.297 1 94.69 230 ASP B C 1
ATOM 4335 O O . ASP B 1 230 ? -12.211 -12.281 -20.438 1 94.69 230 ASP B O 1
ATOM 4339 N N . GLU B 1 231 ? -11.281 -10.352 -21.062 1 96.75 231 GLU B N 1
ATOM 4340 C CA . GLU B 1 231 ? -11.211 -9.859 -19.688 1 96.75 231 GLU B CA 1
ATOM 4341 C C . GLU B 1 231 ? -12.602 -9.641 -19.109 1 96.75 231 GLU B C 1
ATOM 4343 O O . GLU B 1 231 ? -12.805 -9.773 -17.906 1 96.75 231 GLU B O 1
ATOM 4348 N N . SER B 1 232 ? -13.555 -9.273 -19.922 1 95.12 232 SER B N 1
ATOM 4349 C CA . SER B 1 232 ? -14.914 -9.047 -19.438 1 95.12 232 SER B CA 1
ATOM 4350 C C . SER B 1 232 ? -15.539 -10.344 -18.922 1 95.12 232 SER B C 1
ATOM 4352 O O . SER B 1 232 ? -16.188 -10.359 -17.875 1 95.12 232 SER B O 1
ATOM 4354 N N . VAL B 1 233 ? -15.336 -11.383 -19.625 1 95.75 233 VAL B N 1
ATOM 4355 C CA . VAL B 1 233 ? -15.883 -12.672 -19.203 1 95.75 233 VAL B CA 1
ATOM 4356 C C . VAL B 1 233 ? -15.117 -13.18 -17.984 1 95.75 233 VAL B C 1
ATOM 4358 O O . VAL B 1 233 ? -15.703 -13.805 -17.094 1 95.75 233 VAL B O 1
ATOM 4361 N N . LEU B 1 234 ? -13.789 -12.938 -17.984 1 97.06 234 LEU B N 1
ATOM 4362 C CA . LEU B 1 234 ? -13.031 -13.312 -16.812 1 97.06 234 LEU B CA 1
ATOM 4363 C C . LEU B 1 234 ? -13.602 -12.641 -15.562 1 97.06 234 LEU B C 1
ATOM 4365 O O . LEU B 1 234 ? -13.766 -13.289 -14.523 1 97.06 234 LEU B O 1
ATOM 4369 N N . LYS B 1 235 ? -13.898 -11.336 -15.664 1 97.56 235 LYS B N 1
ATOM 4370 C CA . LYS B 1 235 ? -14.484 -10.602 -14.539 1 97.56 235 LYS B CA 1
ATOM 4371 C C . LYS B 1 235 ? -15.812 -11.219 -14.109 1 97.56 235 LYS B C 1
ATOM 4373 O O . LYS B 1 235 ? -16.031 -11.453 -12.922 1 97.56 235 LYS B O 1
ATOM 4378 N N . ALA B 1 236 ? -16.672 -11.516 -15.047 1 96.81 236 ALA B N 1
ATOM 4379 C CA . ALA B 1 236 ? -17.969 -12.125 -14.766 1 96.81 236 ALA B CA 1
ATOM 4380 C C . ALA B 1 236 ? -17.797 -13.508 -14.133 1 96.81 236 ALA B C 1
ATOM 4382 O O . ALA B 1 236 ? -18.531 -13.867 -13.211 1 96.81 236 ALA B O 1
ATOM 4383 N N . ALA B 1 237 ? -16.891 -14.258 -14.656 1 96.5 237 ALA B N 1
ATOM 4384 C CA . ALA B 1 237 ? -16.625 -15.602 -14.141 1 96.5 237 ALA B CA 1
ATOM 4385 C C . ALA B 1 237 ? -16.141 -15.547 -12.695 1 96.5 237 ALA B C 1
ATOM 4387 O O . ALA B 1 237 ? -16.531 -16.391 -11.875 1 96.5 237 ALA B O 1
ATOM 4388 N N . LEU B 1 238 ? -15.312 -14.594 -12.383 1 97.5 238 LEU B N 1
ATOM 4389 C CA . LEU B 1 238 ? -14.844 -14.438 -11.016 1 97.5 238 LEU B CA 1
ATOM 4390 C C . LEU B 1 238 ? -16.016 -14.25 -10.062 1 97.5 238 LEU B C 1
ATOM 4392 O O . LEU B 1 238 ? -16.031 -14.805 -8.961 1 97.5 238 LEU B O 1
ATOM 4396 N N . VAL B 1 239 ? -16.922 -13.477 -10.523 1 96.56 239 VAL B N 1
ATOM 4397 C CA . VAL B 1 239 ? -18.094 -13.188 -9.68 1 96.56 239 VAL B CA 1
ATOM 4398 C C . VAL B 1 239 ? -18.953 -14.438 -9.547 1 96.56 239 VAL B C 1
ATOM 4400 O O . VAL B 1 239 ? -19.391 -14.781 -8.445 1 96.56 239 VAL B O 1
ATOM 4403 N N . GLU B 1 240 ? -19.156 -15.078 -10.594 1 95.06 240 GLU B N 1
ATOM 4404 C CA . GLU B 1 240 ? -20.125 -16.172 -10.633 1 95.06 240 GLU B CA 1
ATOM 4405 C C . GLU B 1 240 ? -19.516 -17.453 -10.078 1 95.06 240 GLU B C 1
ATOM 4407 O O . GLU B 1 240 ? -20.188 -18.188 -9.344 1 95.06 240 GLU B O 1
ATOM 4412 N N . VAL B 1 241 ? -18.344 -17.734 -10.414 1 95.31 241 VAL B N 1
ATOM 4413 C CA . VAL B 1 241 ? -17.75 -19.047 -10.148 1 95.31 241 VAL B CA 1
ATOM 4414 C C . VAL B 1 241 ? -16.922 -18.984 -8.867 1 95.31 241 VAL B C 1
ATOM 4416 O O . VAL B 1 241 ? -16.953 -19.891 -8.047 1 95.31 241 VAL B O 1
ATOM 4419 N N . GLY B 1 242 ? -16.234 -17.953 -8.609 1 97.12 242 GLY B N 1
ATOM 4420 C CA . GLY B 1 242 ? -15.227 -17.844 -7.562 1 97.12 242 GLY B CA 1
ATOM 4421 C C . GLY B 1 242 ? -13.82 -17.703 -8.102 1 97.12 242 GLY B C 1
ATOM 4422 O O . GLY B 1 242 ? -13.617 -17.219 -9.219 1 97.12 242 GLY B O 1
ATOM 4423 N N . PRO B 1 243 ? -12.828 -18.125 -7.285 1 98.69 243 PRO B N 1
ATOM 4424 C CA . PRO B 1 243 ? -11.445 -18.031 -7.746 1 98.69 243 PRO B CA 1
ATOM 4425 C C . PRO B 1 243 ? -11.188 -18.828 -9.023 1 98.69 243 PRO B C 1
ATOM 4427 O O . PRO B 1 243 ? -11.719 -19.922 -9.188 1 98.69 243 PRO B O 1
ATOM 4430 N N . ILE B 1 244 ? -10.344 -18.219 -9.891 1 98.62 244 ILE B N 1
ATOM 4431 C CA . ILE B 1 244 ? -10.117 -18.797 -11.211 1 98.62 244 ILE B CA 1
ATOM 4432 C C . ILE B 1 244 ? -8.625 -19 -11.438 1 98.62 244 ILE B C 1
ATOM 4434 O O . ILE B 1 244 ? -7.82 -18.109 -11.148 1 98.62 244 ILE B O 1
ATOM 4438 N N . SER B 1 245 ? -8.266 -20.203 -11.922 1 98.81 245 SER B N 1
ATOM 4439 C CA . SER B 1 245 ? -6.887 -20.422 -12.328 1 98.81 245 SER B CA 1
ATOM 4440 C C . SER B 1 245 ? -6.539 -19.625 -13.578 1 98.81 245 SER B C 1
ATOM 4442 O O . SER B 1 245 ? -7.258 -19.688 -14.578 1 98.81 245 SER B O 1
ATOM 4444 N N . VAL B 1 246 ? -5.445 -18.891 -13.477 1 98.88 246 VAL B N 1
ATOM 4445 C CA . VAL B 1 246 ? -4.977 -18.141 -14.633 1 98.88 246 VAL B CA 1
ATOM 4446 C C . VAL B 1 246 ? -3.479 -18.375 -14.828 1 98.88 246 VAL B C 1
ATOM 4448 O O . VAL B 1 246 ? -2.793 -18.844 -13.914 1 98.88 246 VAL B O 1
ATOM 4451 N N . ALA B 1 247 ? -3.043 -18.141 -16.031 1 98.81 247 ALA B N 1
ATOM 4452 C CA . ALA B 1 247 ? -1.623 -18.188 -16.375 1 98.81 247 ALA B CA 1
ATOM 4453 C C . ALA B 1 247 ? -1.134 -16.828 -16.859 1 98.81 247 ALA B C 1
ATOM 4455 O O . ALA B 1 247 ? -1.839 -16.141 -17.594 1 98.81 247 ALA B O 1
ATOM 4456 N N . ILE B 1 248 ? 0.065 -16.469 -16.406 1 98.75 248 ILE B N 1
ATOM 4457 C CA . ILE B 1 248 ? 0.579 -15.156 -16.75 1 98.75 248 ILE B CA 1
ATOM 4458 C C . ILE B 1 248 ? 2.033 -15.273 -17.203 1 98.75 248 ILE B C 1
ATOM 4460 O O . ILE B 1 248 ? 2.691 -16.281 -16.938 1 98.75 248 ILE B O 1
ATOM 4464 N N . ASP B 1 249 ? 2.494 -14.242 -17.938 1 98.38 249 ASP B N 1
ATOM 4465 C CA . ASP B 1 249 ? 3.916 -14.047 -18.188 1 98.38 249 ASP B CA 1
ATOM 4466 C C . ASP B 1 249 ? 4.613 -13.422 -16.984 1 98.38 249 ASP B C 1
ATOM 4468 O O . ASP B 1 249 ? 4.418 -12.242 -16.688 1 98.38 249 ASP B O 1
ATOM 4472 N N . ALA B 1 250 ? 5.332 -14.211 -16.266 1 97.69 250 ALA B N 1
ATOM 4473 C CA . ALA B 1 250 ? 6.051 -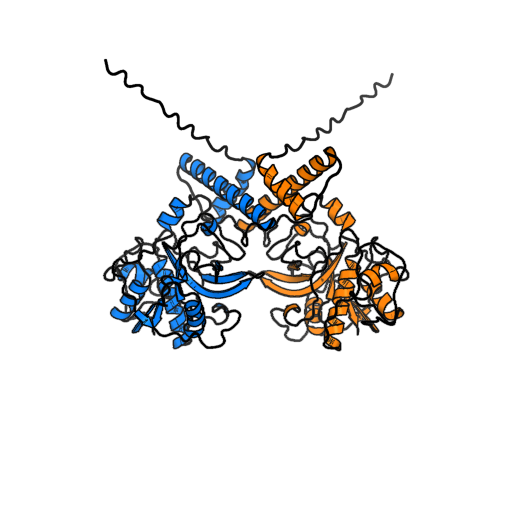13.742 -15.078 1 97.69 250 ALA B CA 1
ATOM 4474 C C . ALA B 1 250 ? 7.547 -13.602 -15.367 1 97.69 250 ALA B C 1
ATOM 4476 O O . ALA B 1 250 ? 8.367 -13.742 -14.461 1 97.69 250 ALA B O 1
ATOM 4477 N N . SER B 1 251 ? 7.973 -13.289 -16.578 1 96.5 251 SER B N 1
ATOM 4478 C CA . SER B 1 251 ? 9.375 -13.344 -16.984 1 96.5 251 SER B CA 1
ATOM 4479 C C . SER B 1 251 ? 10.07 -12.008 -16.766 1 96.5 251 SER B C 1
ATOM 4481 O O . SER B 1 251 ? 11.281 -11.891 -16.969 1 96.5 251 SER B O 1
ATOM 4483 N N . ARG B 1 252 ? 9.336 -11.008 -16.359 1 96.5 252 ARG B N 1
ATOM 4484 C CA . ARG B 1 252 ? 9.922 -9.68 -16.25 1 96.5 252 ARG B CA 1
ATOM 4485 C C . ARG B 1 252 ? 10.492 -9.445 -14.852 1 96.5 252 ARG B C 1
ATOM 4487 O O . ARG B 1 252 ? 9.883 -9.844 -13.852 1 96.5 252 ARG B O 1
ATOM 4494 N N . PRO B 1 253 ? 11.609 -8.75 -14.742 1 96.62 253 PRO B N 1
ATOM 4495 C CA . PRO B 1 253 ? 12.266 -8.57 -13.445 1 96.62 253 PRO B CA 1
ATOM 4496 C C . PRO B 1 253 ? 11.391 -7.836 -12.43 1 96.62 253 PRO B C 1
ATOM 4498 O O . PRO B 1 253 ? 11.445 -8.133 -11.234 1 96.62 253 PRO B O 1
ATOM 4501 N N . LYS B 1 254 ? 10.633 -6.871 -12.906 1 97.69 254 LYS B N 1
ATOM 4502 C CA . LYS B 1 254 ? 9.828 -6.074 -11.984 1 97.69 254 LYS B CA 1
ATOM 4503 C C . LYS B 1 254 ? 8.734 -6.918 -11.336 1 97.69 254 LYS B C 1
ATOM 4505 O O . LYS B 1 254 ? 8.32 -6.648 -10.211 1 97.69 254 LYS B O 1
ATOM 4510 N N . PHE B 1 255 ? 8.258 -7.926 -12.062 1 98.25 255 PHE B N 1
ATOM 4511 C CA . PHE B 1 255 ? 7.285 -8.844 -11.469 1 98.25 255 PHE B CA 1
ATOM 4512 C C . PHE B 1 255 ? 7.867 -9.531 -10.242 1 98.25 255 PHE B C 1
ATOM 4514 O O . PHE B 1 255 ? 7.18 -9.703 -9.234 1 98.25 255 PHE B O 1
ATOM 4521 N N . VAL B 1 256 ? 9.086 -9.922 -10.305 1 97.94 256 VAL B N 1
ATOM 4522 C CA . VAL B 1 256 ? 9.766 -10.719 -9.289 1 97.94 256 VAL B CA 1
ATOM 4523 C C . VAL B 1 256 ? 9.828 -9.953 -7.973 1 97.94 256 VAL B C 1
ATOM 4525 O O . VAL B 1 256 ? 9.758 -10.547 -6.895 1 97.94 256 VAL B O 1
ATOM 4528 N N . PHE B 1 257 ? 9.844 -8.609 -8.062 1 98.5 257 PHE B N 1
ATOM 4529 C CA . PHE B 1 257 ? 10.078 -7.824 -6.859 1 98.5 257 PHE B CA 1
ATOM 4530 C C . PHE B 1 257 ? 8.883 -6.926 -6.562 1 98.5 257 PHE B C 1
ATOM 4532 O O . PHE B 1 257 ? 8.992 -5.973 -5.785 1 98.5 257 PHE B O 1
ATOM 4539 N N . TYR B 1 258 ? 7.762 -7.242 -7.121 1 98.62 258 TYR B N 1
ATOM 4540 C CA . TYR B 1 258 ? 6.547 -6.469 -6.891 1 98.62 258 TYR B CA 1
ATOM 4541 C C . TYR B 1 258 ? 6.262 -6.332 -5.402 1 98.62 258 TYR B C 1
ATOM 4543 O O . TYR B 1 258 ? 6.492 -7.27 -4.633 1 98.62 258 TYR B O 1
ATOM 4551 N N . ARG B 1 259 ? 5.656 -5.078 -5.043 1 97.94 259 ARG B N 1
ATOM 4552 C CA . ARG B 1 259 ? 5.34 -4.875 -3.633 1 97.94 259 ARG B CA 1
ATOM 4553 C C . ARG B 1 259 ? 3.973 -4.219 -3.467 1 97.94 259 ARG B C 1
ATOM 4555 O O . ARG B 1 259 ? 3.102 -4.754 -2.775 1 97.94 259 ARG B O 1
ATOM 4562 N N . HIS B 1 260 ? 3.812 -2.988 -4.121 1 96.44 260 HIS B N 1
ATOM 4563 C CA . HIS B 1 260 ? 2.572 -2.232 -3.98 1 96.44 260 HIS B CA 1
ATOM 4564 C C . HIS B 1 260 ? 2.109 -1.675 -5.324 1 96.44 260 HIS B C 1
ATOM 4566 O O . HIS B 1 260 ? 2.92 -1.481 -6.23 1 96.44 260 HIS B O 1
ATOM 4572 N N . GLY B 1 261 ? 0.772 -1.366 -5.371 1 97.94 261 GLY B N 1
ATOM 4573 C CA . GLY B 1 261 ? 0.241 -0.673 -6.535 1 97.94 261 GLY B CA 1
ATOM 4574 C C . GLY B 1 261 ? -0.244 -1.615 -7.621 1 97.94 261 GLY B C 1
ATOM 4575 O O . GLY B 1 261 ? -0.276 -2.832 -7.426 1 97.94 261 GLY B O 1
ATOM 4576 N N . VAL B 1 262 ? -0.697 -1.083 -8.703 1 98.69 262 VAL B N 1
ATOM 4577 C CA . VAL B 1 262 ? -1.215 -1.87 -9.82 1 98.69 262 VAL B CA 1
ATOM 4578 C C . VAL B 1 262 ? -0.093 -2.158 -10.812 1 98.69 262 VAL B C 1
ATOM 4580 O O . VAL B 1 262 ? 0.4 -1.249 -11.484 1 98.69 262 VAL B O 1
ATOM 4583 N N . TYR B 1 263 ? 0.294 -3.369 -10.891 1 98.81 263 TYR B N 1
ATOM 4584 C CA . TYR B 1 263 ? 1.384 -3.805 -11.758 1 98.81 263 TYR B CA 1
ATOM 4585 C C . TYR B 1 263 ? 1.02 -3.625 -13.227 1 98.81 263 TYR B C 1
ATOM 4587 O O . TYR B 1 263 ? 0.063 -4.234 -13.711 1 98.81 263 TYR B O 1
ATOM 4595 N N . ARG B 1 264 ? 1.747 -2.752 -13.836 1 97.44 264 ARG B N 1
ATOM 4596 C CA . ARG B 1 264 ? 1.641 -2.475 -15.266 1 97.44 264 ARG B CA 1
ATOM 4597 C C . ARG B 1 264 ? 3.012 -2.502 -15.93 1 97.44 264 ARG B C 1
ATOM 4599 O O . ARG B 1 264 ? 3.889 -1.703 -15.594 1 97.44 264 ARG B O 1
ATOM 4606 N N . ASP B 1 265 ? 3.232 -3.447 -16.734 1 95.12 265 ASP B N 1
ATOM 4607 C CA . ASP B 1 265 ? 4.492 -3.604 -17.453 1 95.12 265 ASP B CA 1
ATOM 4608 C C . ASP B 1 265 ? 4.25 -3.824 -18.938 1 95.12 265 ASP B C 1
ATOM 4610 O O . ASP B 1 265 ? 3.795 -4.895 -19.344 1 95.12 265 ASP B O 1
ATOM 4614 N N . HIS B 1 266 ? 4.617 -2.834 -19.719 1 92.25 266 HIS B N 1
ATOM 4615 C CA . HIS B 1 266 ? 4.328 -2.859 -21.156 1 92.25 266 HIS B CA 1
ATOM 4616 C C . HIS B 1 266 ? 5.176 -3.906 -21.875 1 92.25 266 HIS B C 1
ATOM 4618 O O . HIS B 1 266 ? 4.898 -4.262 -23.016 1 92.25 266 HIS B O 1
ATOM 4624 N N . ARG B 1 267 ? 6.164 -4.449 -21.203 1 93.94 267 ARG B N 1
ATOM 4625 C CA . ARG B 1 267 ? 7.035 -5.438 -21.828 1 93.94 267 ARG B CA 1
ATOM 4626 C C . ARG B 1 267 ? 6.516 -6.852 -21.609 1 93.94 267 ARG B C 1
ATOM 4628 O O . ARG B 1 267 ? 7.039 -7.812 -22.172 1 93.94 267 ARG B O 1
ATOM 4635 N N . CYS B 1 268 ? 5.547 -6.906 -20.688 1 93.38 268 CYS B N 1
ATOM 4636 C CA . CYS B 1 268 ? 4.969 -8.227 -20.438 1 93.38 268 CYS B CA 1
ATOM 4637 C C . CYS B 1 268 ? 4.332 -8.773 -21.703 1 93.38 268 CYS B C 1
ATOM 4639 O O . CYS B 1 268 ? 3.635 -8.055 -22.422 1 93.38 268 CYS B O 1
ATOM 4641 N N . SER B 1 269 ? 4.566 -10.07 -22.062 1 95.12 269 SER B N 1
ATOM 4642 C CA . SER B 1 269 ? 4.02 -10.703 -23.25 1 95.12 269 SER B CA 1
ATOM 4643 C C . SER B 1 269 ? 2.793 -11.547 -22.922 1 95.12 269 SER B C 1
ATOM 4645 O O . SER B 1 269 ? 2.318 -11.539 -21.781 1 95.12 269 SER B O 1
ATOM 4647 N N . HIS B 1 270 ? 2.268 -12.164 -23.953 1 96.38 270 HIS B N 1
ATOM 4648 C CA . HIS B 1 270 ? 1.158 -13.094 -23.766 1 96.38 270 HIS B CA 1
ATOM 4649 C C . HIS B 1 270 ? 1.644 -14.539 -23.734 1 96.38 270 HIS B C 1
ATOM 4651 O O . HIS B 1 270 ? 0.835 -15.469 -23.688 1 96.38 270 HIS B O 1
ATOM 4657 N N . ASN B 1 271 ? 2.996 -14.695 -23.781 1 96.31 271 ASN B N 1
ATOM 4658 C CA . ASN B 1 271 ? 3.574 -16.016 -23.594 1 96.31 271 ASN B CA 1
ATOM 4659 C C . ASN B 1 271 ? 3.658 -16.375 -22.109 1 96.31 271 ASN B C 1
ATOM 4661 O O . ASN B 1 271 ? 4.645 -16.062 -21.438 1 96.31 271 ASN B O 1
ATOM 4665 N N . VAL B 1 272 ? 2.707 -17.125 -21.688 1 98.25 272 VAL B N 1
ATOM 4666 C CA . VAL B 1 272 ? 2.533 -17.359 -20.25 1 98.25 272 VAL B CA 1
ATOM 4667 C C . VAL B 1 272 ? 3.484 -18.453 -19.781 1 98.25 272 VAL B C 1
ATOM 4669 O O . VAL B 1 272 ? 3.797 -19.375 -20.531 1 98.25 272 VAL B O 1
ATOM 4672 N N . ASN B 1 273 ? 3.949 -18.359 -18.531 1 98.44 273 ASN B N 1
ATOM 4673 C CA . ASN B 1 273 ? 4.871 -19.344 -17.969 1 98.44 273 ASN B CA 1
ATOM 4674 C C . ASN B 1 273 ? 4.617 -19.578 -16.484 1 98.44 273 ASN B C 1
ATOM 4676 O O . ASN B 1 273 ? 5.375 -20.281 -15.82 1 98.44 273 ASN B O 1
ATOM 4680 N N . HIS B 1 274 ? 3.631 -18.984 -15.945 1 98.81 274 HIS B N 1
ATOM 4681 C CA . HIS B 1 274 ? 3.389 -19.016 -14.508 1 98.81 274 HIS B CA 1
ATOM 4682 C C . HIS B 1 274 ? 1.898 -19.141 -14.203 1 98.81 274 HIS B C 1
ATOM 4684 O O . HIS B 1 274 ? 1.099 -18.328 -14.688 1 98.81 274 HIS B O 1
ATOM 4690 N N . GLY B 1 275 ? 1.504 -20.219 -13.484 1 98.81 275 GLY B N 1
ATOM 4691 C CA . GLY B 1 275 ? 0.133 -20.391 -13.031 1 98.81 275 GLY B CA 1
ATOM 4692 C C . GLY B 1 275 ? -0.142 -19.719 -11.695 1 98.81 275 GLY B C 1
ATOM 4693 O O . GLY B 1 275 ? 0.625 -19.875 -10.742 1 98.81 275 GLY B O 1
ATOM 4694 N N . VAL B 1 276 ? -1.134 -18.938 -11.641 1 98.94 276 VAL B N 1
ATOM 4695 C CA . VAL B 1 276 ? -1.539 -18.234 -10.422 1 98.94 276 VAL B CA 1
ATOM 4696 C C . VAL B 1 276 ? -3.061 -18.266 -10.289 1 98.94 276 VAL B C 1
ATOM 4698 O O . VAL B 1 276 ? -3.74 -18.953 -11.055 1 98.94 276 VAL B O 1
ATOM 4701 N N . LEU B 1 277 ? -3.531 -17.641 -9.211 1 98.94 277 LEU B N 1
ATOM 4702 C CA . LEU B 1 277 ? -4.961 -17.703 -8.922 1 98.94 277 LEU B CA 1
ATOM 4703 C C . LEU B 1 277 ? -5.562 -16.297 -8.859 1 98.94 277 LEU B C 1
ATOM 4705 O O . LEU B 1 277 ? -5.18 -15.5 -8.008 1 98.94 277 LEU B O 1
ATOM 4709 N N . ALA B 1 278 ? -6.477 -15.984 -9.812 1 98.94 278 ALA B N 1
ATOM 4710 C CA . ALA B 1 278 ? -7.246 -14.75 -9.711 1 98.94 278 ALA B CA 1
ATOM 4711 C C . ALA B 1 278 ? -8.336 -14.867 -8.656 1 98.94 278 ALA B C 1
ATOM 4713 O O . ALA B 1 278 ? -9.141 -15.805 -8.688 1 98.94 278 ALA B O 1
ATOM 4714 N N . VAL B 1 279 ? -8.375 -13.906 -7.691 1 98.94 279 VAL B N 1
ATOM 4715 C CA . VAL B 1 279 ? -9.297 -14.07 -6.57 1 98.94 279 VAL B CA 1
ATOM 4716 C C . VAL B 1 279 ? -10.172 -12.828 -6.434 1 98.94 279 VAL B C 1
ATOM 4718 O O . VAL B 1 279 ? -11.023 -12.758 -5.543 1 98.94 279 VAL B O 1
ATOM 4721 N N . GLY B 1 280 ? -9.992 -11.875 -7.285 1 98.81 280 GLY B N 1
ATOM 4722 C CA . GLY B 1 280 ? -10.797 -10.672 -7.219 1 98.81 280 GLY B CA 1
ATOM 4723 C C . GLY B 1 280 ? -10.367 -9.602 -8.211 1 98.81 280 GLY B C 1
ATOM 4724 O O . GLY B 1 280 ? -9.602 -9.883 -9.133 1 98.81 280 GLY B O 1
ATOM 4725 N N . TYR B 1 281 ? -10.969 -8.453 -8.07 1 98.75 281 TYR B N 1
ATOM 4726 C CA . TYR B 1 281 ? -10.656 -7.289 -8.898 1 98.75 281 TYR B CA 1
ATOM 4727 C C . TYR B 1 281 ? -11.094 -6 -8.211 1 98.75 281 TYR B C 1
ATOM 4729 O O . TYR B 1 281 ? -11.859 -6.031 -7.246 1 98.75 281 TYR B O 1
ATOM 4737 N N . GLY B 1 282 ? -10.57 -4.934 -8.672 1 98.31 282 GLY B N 1
ATOM 4738 C CA . GLY B 1 282 ? -10.93 -3.625 -8.148 1 98.31 282 GLY B CA 1
ATOM 4739 C C . GLY B 1 282 ? -10.266 -2.482 -8.891 1 98.31 282 GLY B C 1
ATOM 4740 O O . GLY B 1 282 ? -9.875 -2.631 -10.055 1 98.31 282 GLY B O 1
ATOM 4741 N N . THR B 1 283 ? -10.32 -1.324 -8.305 1 97.94 283 THR B N 1
ATOM 4742 C CA . THR B 1 283 ? -9.672 -0.117 -8.805 1 97.94 283 THR B CA 1
ATOM 4743 C C . THR B 1 283 ? -8.859 0.56 -7.707 1 97.94 283 THR B C 1
ATOM 4745 O O . THR B 1 283 ? -9.32 0.676 -6.57 1 97.94 283 THR B O 1
ATOM 4748 N N . GLU B 1 284 ? -7.664 0.811 -7.941 1 96.06 284 GLU B N 1
ATOM 4749 C CA . GLU B 1 284 ? -6.793 1.539 -7.023 1 96.06 284 GLU B CA 1
ATOM 4750 C C . GLU B 1 284 ? -6.172 2.758 -7.699 1 96.06 284 GLU B C 1
ATOM 4752 O O . GLU B 1 284 ? -5.496 2.629 -8.719 1 96.06 284 GLU B O 1
ATOM 4757 N N . ARG B 1 285 ? -6.445 4.02 -7.117 1 92.56 285 ARG B N 1
ATOM 4758 C CA . ARG B 1 285 ? -5.934 5.289 -7.629 1 92.56 285 ARG B CA 1
ATOM 4759 C C . ARG B 1 285 ? -6.238 5.441 -9.117 1 92.56 285 ARG B C 1
ATOM 4761 O O . ARG B 1 285 ? -5.352 5.777 -9.906 1 92.56 285 ARG B O 1
ATOM 4768 N N . GLY B 1 286 ? -7.406 5.004 -9.469 1 95.12 286 GLY B N 1
ATOM 4769 C CA . GLY B 1 286 ? -7.891 5.191 -10.828 1 95.12 286 GLY B CA 1
ATOM 4770 C C . GLY B 1 286 ? -7.469 4.078 -11.766 1 95.12 286 GLY B C 1
ATOM 4771 O O . GLY B 1 286 ? -7.824 4.086 -12.945 1 95.12 286 GLY B O 1
ATOM 4772 N N . HIS B 1 287 ? -6.727 3.043 -11.25 1 97.69 287 HIS B N 1
ATOM 4773 C CA . HIS B 1 287 ? -6.25 1.948 -12.086 1 97.69 287 HIS B CA 1
ATOM 4774 C C . HIS B 1 287 ? -6.945 0.638 -11.727 1 97.69 287 HIS B C 1
ATOM 4776 O O . HIS B 1 287 ? -6.91 0.209 -10.57 1 97.69 287 HIS B O 1
ATOM 4782 N N . ASP B 1 288 ? -7.555 0.026 -12.742 1 98.56 288 ASP B N 1
ATOM 4783 C CA . ASP B 1 288 ? -8.25 -1.24 -12.539 1 98.56 288 ASP B CA 1
ATOM 4784 C C . ASP B 1 288 ? -7.266 -2.396 -12.406 1 98.56 288 ASP B C 1
ATOM 4786 O O . ASP B 1 288 ? -6.246 -2.432 -13.094 1 98.56 288 ASP B O 1
ATOM 4790 N N . TYR B 1 289 ? -7.598 -3.338 -11.523 1 98.88 289 TYR B N 1
ATOM 4791 C CA . TYR B 1 289 ? -6.648 -4.43 -11.336 1 98.88 289 TYR B CA 1
ATOM 4792 C C . TYR B 1 289 ? -7.375 -5.75 -11.117 1 98.88 289 TYR B C 1
ATOM 4794 O O . TYR B 1 289 ? -8.555 -5.766 -10.75 1 98.88 289 TYR B O 1
ATOM 4802 N N . TRP B 1 290 ? -6.723 -6.875 -11.469 1 98.88 290 TRP B N 1
ATOM 4803 C CA . TRP B 1 290 ? -7.004 -8.211 -10.945 1 98.88 290 TRP B CA 1
ATOM 4804 C C . TRP B 1 290 ? -6.25 -8.461 -9.648 1 98.88 290 TRP B C 1
ATOM 4806 O O . TRP B 1 290 ? -5.066 -8.133 -9.539 1 98.88 290 TRP B O 1
ATOM 4816 N N . LEU B 1 291 ? -6.922 -8.961 -8.672 1 98.94 291 LEU B N 1
ATOM 4817 C CA . LEU B 1 291 ? -6.223 -9.453 -7.484 1 98.94 291 LEU B CA 1
ATOM 4818 C C . LEU B 1 291 ? -5.801 -10.906 -7.668 1 98.94 291 LEU B C 1
ATOM 4820 O O . LEU B 1 291 ? -6.645 -11.781 -7.879 1 98.94 291 LEU B O 1
ATOM 4824 N N . VAL B 1 292 ? -4.48 -11.117 -7.551 1 98.94 292 VAL B N 1
ATOM 4825 C CA . VAL B 1 292 ? -3.941 -12.422 -7.922 1 98.94 292 VAL B CA 1
ATOM 4826 C C . VAL B 1 292 ? -3.133 -12.992 -6.762 1 98.94 292 VAL B C 1
ATOM 4828 O O . VAL B 1 292 ? -2.291 -12.305 -6.18 1 98.94 292 VAL B O 1
ATOM 4831 N N . LYS B 1 293 ? -3.438 -14.258 -6.371 1 98.88 293 LYS B N 1
ATOM 4832 C CA . LYS B 1 293 ? -2.701 -14.992 -5.348 1 98.88 293 LYS B CA 1
ATOM 4833 C C . LYS B 1 293 ? -1.525 -15.75 -5.953 1 98.88 293 LYS B C 1
ATOM 4835 O O . LYS B 1 293 ? -1.705 -16.547 -6.875 1 98.88 293 LYS B O 1
ATOM 4840 N N . ASN B 1 294 ? -0.344 -15.406 -5.484 1 98.69 294 ASN B N 1
ATOM 4841 C CA . ASN B 1 294 ? 0.867 -16.109 -5.906 1 98.69 294 ASN B CA 1
ATOM 4842 C C . ASN B 1 294 ? 1.197 -17.266 -4.984 1 98.69 294 ASN B C 1
ATOM 4844 O O . ASN B 1 294 ? 0.507 -17.5 -3.99 1 98.69 294 ASN B O 1
ATOM 4848 N N . SER B 1 295 ? 2.168 -18.062 -5.406 1 98.69 295 SER B N 1
ATOM 4849 C CA . SER B 1 295 ? 2.576 -19.203 -4.602 1 98.69 295 SER B CA 1
ATOM 4850 C C . SER B 1 295 ? 4.055 -19.125 -4.242 1 98.69 295 SER B C 1
ATOM 4852 O O . SER B 1 295 ? 4.734 -20.156 -4.152 1 98.69 295 SER B O 1
ATOM 4854 N N . TRP B 1 296 ? 4.582 -17.906 -4.156 1 98.06 296 TRP B N 1
ATOM 4855 C CA . TRP B 1 296 ? 5.984 -17.688 -3.824 1 98.06 296 TRP B CA 1
ATOM 4856 C C . TRP B 1 296 ? 6.141 -17.281 -2.361 1 98.06 296 TRP B C 1
ATOM 4858 O O . TRP B 1 296 ? 7.129 -16.656 -1.989 1 98.06 296 TRP B O 1
ATOM 4868 N N . GLY B 1 297 ? 5.102 -17.547 -1.534 1 97.19 297 GLY B N 1
ATOM 4869 C CA . GLY B 1 297 ? 5.148 -17.219 -0.118 1 97.19 297 GLY B CA 1
ATOM 4870 C C . GLY B 1 297 ? 4.633 -15.828 0.191 1 97.19 297 GLY B C 1
ATOM 4871 O O . GLY B 1 297 ? 4.426 -15.023 -0.718 1 97.19 297 GLY B O 1
ATOM 4872 N N . VAL B 1 298 ? 4.488 -15.547 1.504 1 96.31 298 VAL B N 1
ATOM 4873 C CA . VAL B 1 298 ? 3.881 -14.305 1.965 1 96.31 298 VAL B CA 1
ATOM 4874 C C . VAL B 1 298 ? 4.883 -13.156 1.828 1 96.31 298 VAL B C 1
ATOM 4876 O O . VAL B 1 298 ? 4.508 -11.984 1.905 1 96.31 298 VAL B O 1
ATOM 4879 N N . ARG B 1 299 ? 6.164 -13.484 1.591 1 93.62 299 ARG B N 1
ATOM 4880 C CA . ARG B 1 299 ? 7.191 -12.453 1.497 1 93.62 299 ARG B CA 1
ATOM 4881 C C . ARG B 1 299 ? 7.277 -11.891 0.083 1 93.62 299 ARG B C 1
ATOM 4883 O O . ARG B 1 299 ? 8.07 -10.984 -0.183 1 93.62 299 ARG B O 1
ATOM 4890 N N . TYR B 1 300 ? 6.516 -12.414 -0.812 1 96.88 300 TYR B N 1
ATOM 4891 C CA . TYR B 1 300 ? 6.379 -11.852 -2.152 1 96.88 300 TYR B CA 1
ATOM 4892 C C . TYR B 1 300 ? 5.215 -10.875 -2.213 1 96.88 300 TYR B C 1
ATOM 4894 O O . TYR B 1 300 ? 4.148 -11.125 -1.65 1 96.88 300 TYR B O 1
ATOM 4902 N N . GLY B 1 301 ? 5.402 -9.766 -2.941 1 97.31 301 GLY B N 1
ATOM 4903 C CA . GLY B 1 301 ? 4.32 -8.836 -3.225 1 97.31 301 GLY B CA 1
ATOM 4904 C C . GLY B 1 301 ? 3.66 -8.289 -1.974 1 97.31 301 GLY B C 1
ATOM 4905 O O . GLY B 1 301 ? 4.344 -7.871 -1.038 1 97.31 301 GLY B O 1
ATOM 4906 N N . ASP B 1 302 ? 2.42 -8.125 -1.99 1 96.44 302 ASP B N 1
ATOM 4907 C CA . ASP B 1 302 ? 1.618 -7.707 -0.846 1 96.44 302 ASP B CA 1
ATOM 4908 C C . ASP B 1 302 ? 1.059 -8.914 -0.093 1 96.44 302 ASP B C 1
ATOM 4910 O O . ASP B 1 302 ? -0.102 -9.281 -0.282 1 96.44 302 ASP B O 1
ATOM 4914 N N . GLU B 1 303 ? 1.87 -9.5 0.75 1 96.25 303 GLU B N 1
ATOM 4915 C CA . GLU B 1 303 ? 1.534 -10.688 1.525 1 96.25 303 GLU B CA 1
ATOM 4916 C C . GLU B 1 303 ? 1.174 -11.859 0.613 1 96.25 303 GLU B C 1
ATOM 4918 O O . GLU B 1 303 ? 0.169 -12.539 0.834 1 96.25 303 GLU B O 1
ATOM 4923 N N . GLY B 1 304 ? 1.858 -12 -0.475 1 98.25 304 GLY B N 1
ATOM 4924 C CA . GLY B 1 304 ? 1.68 -13.125 -1.377 1 98.25 304 GLY B CA 1
ATOM 4925 C C . GLY B 1 304 ? 0.784 -12.805 -2.559 1 98.25 304 GLY B C 1
ATOM 4926 O O . GLY B 1 304 ? 0.564 -13.656 -3.426 1 98.25 304 GLY B O 1
ATOM 4927 N N . TYR B 1 305 ? 0.275 -11.555 -2.621 1 98.69 305 TYR B N 1
ATOM 4928 C CA . TYR B 1 305 ? -0.654 -11.172 -3.678 1 98.69 305 TYR B CA 1
ATOM 4929 C C . TYR B 1 305 ? -0.059 -10.078 -4.559 1 98.69 305 TYR B C 1
ATOM 4931 O O . TYR B 1 305 ? 0.89 -9.398 -4.16 1 98.69 305 TYR B O 1
ATOM 4939 N N . ILE B 1 306 ? -0.586 -9.961 -5.707 1 98.81 306 ILE B N 1
ATOM 4940 C CA . ILE B 1 306 ? -0.223 -8.914 -6.652 1 98.81 306 ILE B CA 1
ATOM 4941 C C . ILE B 1 306 ? -1.477 -8.391 -7.348 1 98.81 306 ILE B C 1
ATOM 4943 O O . ILE B 1 306 ? -2.404 -9.148 -7.625 1 98.81 306 ILE B O 1
ATOM 4947 N N . LYS B 1 307 ? -1.544 -7.094 -7.586 1 98.88 307 LYS B N 1
ATOM 4948 C CA . LYS B 1 307 ? -2.58 -6.469 -8.398 1 98.88 307 LYS B CA 1
ATOM 4949 C C . LYS B 1 307 ? -2.113 -6.293 -9.844 1 98.88 307 LYS B C 1
ATOM 4951 O O . LYS B 1 307 ? -1.264 -5.445 -10.125 1 98.88 307 LYS B O 1
ATOM 4956 N N . MET B 1 308 ? -2.68 -7.09 -10.734 1 98.81 308 MET B N 1
ATOM 4957 C CA . MET B 1 308 ? -2.32 -7.02 -12.148 1 98.81 308 MET B CA 1
ATOM 4958 C C . MET B 1 308 ? -3.254 -6.074 -12.898 1 98.81 308 MET B C 1
ATOM 4960 O O . MET B 1 308 ? -4.469 -6.105 -12.703 1 98.81 308 MET B O 1
ATOM 4964 N N . ALA B 1 309 ? -2.717 -5.309 -13.773 1 98.56 309 ALA B N 1
ATOM 4965 C CA . ALA B 1 309 ? -3.521 -4.332 -14.508 1 98.56 309 ALA B CA 1
ATOM 4966 C C . ALA B 1 309 ? -4.637 -5.02 -15.289 1 98.56 309 ALA B C 1
ATOM 4968 O O . ALA B 1 309 ? -4.414 -6.051 -15.922 1 98.56 309 ALA B O 1
ATOM 4969 N N . ARG B 1 310 ? -5.766 -4.457 -15.141 1 98.06 310 ARG B N 1
ATOM 4970 C CA . ARG B 1 310 ? -6.949 -4.883 -15.883 1 98.06 310 ARG B CA 1
ATOM 4971 C C . ARG B 1 310 ? -7.336 -3.852 -16.938 1 98.06 310 ARG B C 1
ATOM 4973 O O . ARG B 1 310 ? -7.098 -2.654 -16.766 1 98.06 310 ARG B O 1
ATOM 4980 N N . ASN B 1 311 ? -7.938 -4.352 -18.031 1 96.44 311 ASN B N 1
ATOM 4981 C CA . ASN B 1 311 ? -8.391 -3.486 -19.109 1 96.44 311 ASN B CA 1
ATOM 4982 C C . ASN B 1 311 ? -7.215 -2.811 -19.812 1 96.44 311 ASN B C 1
ATOM 4984 O O . ASN B 1 311 ? -7.289 -1.629 -20.156 1 96.44 311 ASN B O 1
ATOM 4988 N N . LYS B 1 312 ? -6.105 -3.508 -19.875 1 96.06 312 LYS B N 1
ATOM 4989 C CA . LYS B 1 312 ? -4.902 -3.049 -20.562 1 96.06 312 LYS B CA 1
ATOM 4990 C C . LYS B 1 312 ? -4.418 -4.086 -21.578 1 96.06 312 LYS B C 1
ATOM 4992 O O . LYS B 1 312 ? -3.262 -4.504 -21.531 1 96.06 312 LYS B O 1
ATOM 4997 N N . ARG B 1 313 ? -5.379 -4.48 -22.484 1 94.38 313 ARG B N 1
ATOM 4998 C CA . ARG B 1 313 ? -5.102 -5.398 -23.594 1 94.38 313 ARG B CA 1
ATOM 4999 C C . ARG B 1 313 ? -4.613 -6.746 -23.062 1 94.38 313 ARG B C 1
ATOM 5001 O O . ARG B 1 313 ? -3.586 -7.258 -23.516 1 94.38 313 ARG B O 1
ATOM 5008 N N . ASN B 1 314 ? -5.285 -7.297 -22.047 1 97.19 314 ASN B N 1
ATOM 5009 C CA . ASN B 1 314 ? -4.949 -8.609 -21.5 1 97.19 314 ASN B CA 1
ATOM 5010 C C . ASN B 1 314 ? -3.477 -8.695 -21.109 1 97.19 314 ASN B C 1
ATOM 5012 O O . ASN B 1 314 ? -2.779 -9.625 -21.516 1 97.19 314 ASN B O 1
ATOM 5016 N N . GLN B 1 315 ? -3.023 -7.691 -20.375 1 96.44 315 GLN B N 1
ATOM 5017 C CA . GLN B 1 315 ? -1.606 -7.586 -20.047 1 96.44 315 GLN B CA 1
ATOM 5018 C C . GLN B 1 315 ? -1.096 -8.867 -19.391 1 96.44 315 GLN B C 1
ATOM 5020 O O . GLN B 1 315 ? -1.765 -9.445 -18.531 1 96.44 315 GLN B O 1
ATOM 5025 N N . CYS B 1 316 ? 0.078 -9.32 -19.812 1 98 316 CYS B N 1
ATOM 5026 C CA . CYS B 1 316 ? 0.797 -10.508 -19.344 1 98 316 CYS B CA 1
ATOM 5027 C C . CYS B 1 316 ? 0.012 -11.773 -19.656 1 98 316 CYS B C 1
ATOM 5029 O O . CYS B 1 316 ? 0.305 -12.836 -19.109 1 98 316 CYS B O 1
ATOM 5031 N N . GLY B 1 317 ? -1.116 -11.711 -20.438 1 98.19 317 GLY B N 1
ATOM 5032 C CA . GLY B 1 317 ? -1.845 -12.875 -20.922 1 98.19 317 GLY B CA 1
ATOM 5033 C C . GLY B 1 317 ? -2.797 -13.453 -19.906 1 98.19 317 GLY B C 1
ATOM 5034 O O . GLY B 1 317 ? -3.17 -14.625 -19.984 1 98.19 317 GLY B O 1
ATOM 5035 N N . ILE B 1 318 ? -3.225 -12.672 -18.938 1 98.56 318 ILE B N 1
ATOM 5036 C CA . ILE B 1 318 ? -3.865 -13.211 -17.734 1 98.56 318 ILE B CA 1
ATOM 5037 C C . ILE B 1 318 ? -5.203 -13.844 -18.109 1 98.56 318 ILE B C 1
ATOM 5039 O O . ILE B 1 318 ? -5.641 -14.805 -17.469 1 98.56 318 ILE B O 1
ATOM 5043 N N . ALA B 1 319 ? -5.852 -13.398 -19.141 1 97.94 319 ALA B N 1
ATOM 5044 C CA . ALA B 1 319 ? -7.16 -13.938 -19.5 1 97.94 319 ALA B CA 1
ATOM 5045 C C . ALA B 1 319 ? -7.035 -14.992 -20.609 1 97.94 319 ALA B C 1
ATOM 5047 O O . ALA B 1 319 ? -8.039 -15.531 -21.078 1 97.94 319 ALA B O 1
ATOM 5048 N N . ARG B 1 320 ? -5.863 -15.336 -21.031 1 97.56 320 ARG B N 1
ATOM 5049 C CA . ARG B 1 320 ? -5.68 -16.203 -22.188 1 97.56 320 ARG B CA 1
ATOM 5050 C C . ARG B 1 320 ? -6.035 -17.641 -21.859 1 97.56 320 ARG B C 1
ATOM 5052 O O . ARG B 1 320 ? -6.574 -18.359 -22.703 1 97.56 320 ARG B O 1
ATOM 5059 N N . TYR B 1 321 ? -5.688 -18.047 -20.719 1 97.69 321 TYR B N 1
ATOM 5060 C CA . TYR B 1 321 ? -5.871 -19.453 -20.375 1 97.69 321 TYR B CA 1
ATOM 5061 C C . TYR B 1 321 ? -6.602 -19.609 -19.047 1 97.69 321 TYR B C 1
ATOM 5063 O O . TYR B 1 321 ? -6.316 -20.531 -18.281 1 97.69 321 TYR B O 1
ATOM 5071 N N . ALA B 1 322 ? -7.484 -18.641 -18.781 1 98 322 ALA B N 1
ATOM 5072 C CA . ALA B 1 322 ? -8.266 -18.703 -17.547 1 98 322 ALA B CA 1
ATOM 5073 C C . ALA B 1 322 ? -9.211 -19.906 -17.562 1 98 322 ALA B C 1
ATOM 5075 O O . ALA B 1 322 ? -9.938 -20.125 -18.531 1 98 322 ALA B O 1
ATOM 5076 N N . CYS B 1 323 ? -9.195 -20.719 -16.484 1 98.06 323 CYS B N 1
ATOM 5077 C CA . CYS B 1 323 ? -10.023 -21.906 -16.422 1 98.06 323 CYS B CA 1
ATOM 5078 C C . CYS B 1 323 ? -10.359 -22.25 -14.969 1 98.06 323 CYS B C 1
ATOM 5080 O O . CYS B 1 323 ? -9.742 -21.719 -14.039 1 98.06 323 CYS B O 1
ATOM 5082 N N . TYR B 1 324 ? -11.406 -23 -14.789 1 97.75 324 TYR B N 1
ATOM 5083 C CA . TYR B 1 324 ? -11.859 -23.344 -13.453 1 97.75 324 TYR B CA 1
ATOM 5084 C C . TYR B 1 324 ? -12.508 -24.719 -13.445 1 97.75 324 TYR B C 1
ATOM 5086 O O . TYR B 1 324 ? -13.047 -25.172 -14.461 1 97.75 324 TYR B O 1
ATOM 5094 N N . PRO B 1 325 ? -12.359 -25.422 -12.305 1 97.62 325 PRO B N 1
ATOM 5095 C CA . PRO B 1 325 ? -13.031 -26.719 -12.156 1 97.62 325 PRO B CA 1
ATOM 5096 C C . PRO B 1 325 ? -14.539 -26.578 -11.914 1 97.62 325 PRO B C 1
ATOM 5098 O O . PRO B 1 325 ? -15 -25.531 -11.461 1 97.62 325 PRO B O 1
ATOM 5101 N N . ILE B 1 326 ? -15.227 -27.594 -12.312 1 95.25 326 ILE B N 1
ATOM 5102 C CA . ILE B 1 326 ? -16.656 -27.688 -12.062 1 95.25 326 ILE B CA 1
ATOM 5103 C C . ILE B 1 326 ? -16.938 -28.781 -11.039 1 95.25 326 ILE B C 1
ATOM 5105 O O . ILE B 1 326 ? -16.547 -29.938 -11.234 1 95.25 326 ILE B O 1
ATOM 5109 N N . MET B 1 327 ? -17.531 -28.328 -9.914 1 92.75 327 MET B N 1
ATOM 5110 C CA . MET B 1 327 ? -17.812 -29.297 -8.859 1 92.75 327 MET B CA 1
ATOM 5111 C C . MET B 1 327 ? -19.281 -29.75 -8.906 1 92.75 327 MET B C 1
ATOM 5113 O O . MET B 1 327 ? -20.141 -29.016 -9.375 1 92.75 327 MET B O 1
#

Solvent-accessible surface area (backbone atoms only — not comparable to full-atom values): 34126 Å² total; per-residue (Å²): 138,86,81,76,79,78,75,77,75,74,74,73,69,74,73,76,77,79,63,74,91,46,48,67,59,51,54,48,46,27,61,75,60,70,57,82,65,94,42,70,68,57,40,52,52,29,49,47,37,27,50,52,47,49,50,51,34,48,54,47,37,52,38,22,51,69,67,75,42,62,34,35,51,43,65,44,84,60,36,54,48,53,54,66,57,44,41,69,28,50,29,13,24,44,83,60,92,78,66,78,81,46,69,59,93,65,77,64,84,59,91,68,75,84,56,46,57,37,64,82,72,52,38,55,76,80,61,44,61,39,67,75,17,5,35,27,11,33,49,9,32,37,48,17,46,26,13,43,40,13,72,73,71,69,48,68,54,64,50,23,36,34,50,43,32,28,54,19,45,92,51,69,26,48,21,44,75,9,18,37,36,67,33,45,45,50,34,24,34,74,67,64,27,39,38,21,22,88,81,36,58,73,77,57,65,65,56,79,61,74,84,51,78,91,44,49,64,48,59,33,79,43,62,32,25,47,63,67,49,34,59,67,51,47,55,33,35,39,70,73,69,34,38,30,19,23,27,26,30,62,73,48,62,67,66,77,27,30,37,44,57,41,44,75,59,91,81,46,42,66,70,47,30,27,27,25,25,38,40,34,33,33,67,58,98,88,40,39,21,33,32,31,45,40,47,71,20,51,69,32,37,52,64,11,26,48,32,38,42,41,94,55,83,46,47,19,16,40,27,45,60,21,30,36,63,35,111,137,85,82,77,76,77,75,78,76,74,76,73,69,72,72,76,78,79,64,74,91,45,48,65,58,50,52,50,47,28,60,75,58,69,57,80,66,94,42,69,68,55,40,53,53,29,48,48,37,27,50,52,49,50,51,52,33,50,54,48,37,53,38,21,52,70,67,76,42,62,35,34,50,43,65,43,85,62,35,54,48,52,53,66,57,44,43,68,27,50,29,14,24,44,82,61,93,78,68,79,81,43,70,60,94,65,77,62,83,62,90,70,72,82,55,46,55,37,64,82,71,52,37,54,75,80,62,43,63,39,67,75,16,6,34,28,10,33,49,8,34,37,47,16,46,26,12,42,42,14,73,74,70,70,50,67,54,65,50,23,36,34,51,41,34,29,55,18,45,93,51,70,26,48,22,44,76,8,18,37,36,68,32,45,44,51,34,24,35,75,66,65,27,39,38,22,23,87,80,35,58,71,78,57,66,65,54,76,63,74,86,50,80,91,43,49,65,47,58,33,80,44,62,31,25,47,63,68,50,34,57,66,51,48,55,34,34,40,69,73,68,32,36,29,19,24,28,25,29,61,74,48,62,66,64,76,27,31,37,44,58,40,43,75,61,93,80,45,42,67,69,46,32,25,26,24,24,38,40,33,32,35,68,57,99,89,41,40,22,33,32,30,43,41,48,72,20,51,70,31,38,52,64,12,27,47,31,37,42,42,94,54,84,46,46,19,16,41,27,45,59,22,30,37,62,35,112

Sequence (654 aa):
MCRSLLFALLCGFAVAIITPDLDRHWELWKKMHNKVYNEQNEELSRRRIWEANLDMINVHNLEASLGLHTYELAMNHLGDLTTEEVTGTLTGTIVPSDLERVTNFVNVGKALPESLDWRDKGLVTEVKSQGDCGSCWAFSAVGALEGQLKKTTGVLMSLSSQNLVDCSIKYGNNGCGGGFMSNGFKYVMKNQGIDSDAAYPYIGKRGQCKYNALYRAANCSGYAFIPEGDESVLKAALVEVGPISVAIDASRPKFVFYRHGVYRDHRCSHNVNHGVLAVGYGTERGHDYWLVKNSWGVRYGDEGYIKMARNKRNQCGIARYACYPIMMCRSLLFALLCGFAVAIITPDLDRHWELWKKMHNKVYNEQNEELSRRRIWEANLDMINVHNLEASLGLHTYELAMNHLGDLTTEEVTGTLTGTIVPSDLERVTNFVNVGKALPESLDWRDKGLVTEVKSQGDCGSCWAFSAVGALEGQLKKTTGVLMSLSSQNLVDCSIKYGNNGCGGGFMSNGFKYVMKNQGIDSDAAYPYIGKRGQCKYNALYRAANCSGYAFIPEGDESVLKAALVEVGPISVAIDASRPKFVFYRHGVYRDHRCSHNVNHGVLAVGYGTERGHDYWLVKNSWGVRYGDEGYIKMARNKRNQCGIARYACYPIM

Nearest PDB structures (foldseek):
  1cs8-assembly1_A  TM=9.669E-01  e=1.060E-42  Homo sapiens
  1cjl-assembly1_A  TM=9.694E-01  e=3.273E-41  Homo sapiens
  8qkb-assembly1_C  TM=9.891E-01  e=6.484E-32  Homo sapiens
  7pk4-assembly1_A  TM=9.919E-01  e=3.603E-31  Homo sapiens
  5mqy-assembly1_A  TM=9.900E-01  e=6.135E-31  Homo sapiens

Organism: Scomber scombrus (NCBI:txid13677)